Protein AF-A0A535TMD0-F1 (afdb_monomer)

pLDDT: mean 71.16, std 29.97, range [20.56, 98.75]

Nearest PDB structures (foldseek):
  7vma-assembly1_A  TM=8.145E-01  e=2.770E-28  Thermococcus gammatolerans EJ3
  5gw7-assembly1_A  TM=5.949E-01  e=2.523E-11  Escherichia coli K-12
  6xux-assembly1_A  TM=5.995E-01  e=8.536E-10  Escherichia coli K-12

Mean predicted aligned error: 16.48 Å

Sequence (637 aa):
MHHDSPDGHGVWMDDTRYLSDYKVLVNGVEPEATGLSADAGVLVFELTSGPLHIHLERYLTGGLHDRFTFTNPGTTSYGAFVDLMFAADFAAMLRVRGILPAAAPRPVAEVPGWQGMVLREAASDSHVTQVTVVPDGRHHRVELEPGQQFLLRVDVIPRGAAEVRDFDAGVQSVRESYATWSAECAHFETDNPQLNELIEQSRSDMRMLCDSYPTGVYPTGGLPWFAVPFGRDALFSSMFALPTNPDIARGALRFLAEHQGRKEDAGTEEQLGKILHEVRRGEVVESGVWPNILFGTVDATPLFLCGLAEMHDWTGDDALLVELRPAAQMALAWCFQYGDSDQDGWIDYMSARGWKDSDDSLTHTDGSKPLPPAALCEVQAYFYRGLTGMARVWPDLKSKADEIERKFNHDFWMGRSKFVAQALDGEGGACARFPTRPRTTTRAATTTAPYGRTTARSRPLVCAAPGAIAKRSCWREASWKRGWLSPTGARPSCGAATRGSRASSPTTIATAAARRTGPRRRRSRCCRPCSDSRQTRRTAGCASRRSGRSCSSACRSPACISKVSESISQWKAIASRKAASRAASKSRPSGGASTPSPPPARPQHRGRAQVSAHRARRPRAASRSAAPAGRNSGRQV

Radius of gyration: 33.84 Å; Cα contacts (8 Å, |Δi|>4): 925; chains: 1; bounding box: 114×83×81 Å

Solvent-accessible surface area (backbone atoms only — not comparable to full-atom values): 38795 Å² total; per-residue (Å²): 86,38,64,86,39,95,82,61,40,57,45,73,56,54,54,18,25,51,24,21,31,42,48,59,24,52,72,85,36,70,55,48,77,80,44,78,52,76,55,55,76,34,38,38,36,39,27,37,51,89,76,31,40,32,41,33,42,34,42,75,73,81,30,44,39,37,40,39,40,42,29,25,80,46,93,56,69,49,76,45,41,40,38,58,48,77,42,57,70,57,46,25,51,52,35,76,71,62,76,38,77,78,74,81,89,74,64,57,44,81,44,89,38,84,67,41,35,27,44,31,39,73,99,47,86,73,47,30,23,32,39,31,31,43,68,76,71,49,72,43,81,46,75,29,45,56,70,31,74,48,71,43,37,40,39,39,24,51,57,61,73,62,83,85,66,59,66,68,62,46,54,48,54,42,35,50,57,44,51,52,52,55,70,68,31,60,86,78,87,63,99,43,67,71,58,35,54,50,53,53,49,52,55,52,51,50,59,73,42,41,50,82,51,100,55,35,37,32,43,34,56,37,82,83,90,34,74,34,54,25,38,48,56,21,42,52,53,17,62,71,29,45,81,38,38,48,55,37,34,52,8,38,54,42,46,44,50,72,61,34,28,81,49,79,35,85,92,36,49,33,32,55,24,33,27,33,30,37,44,53,42,44,47,42,33,77,69,67,79,39,65,49,54,32,22,81,55,70,48,24,28,34,36,48,36,31,38,56,28,54,52,33,76,74,68,66,47,61,66,59,53,60,70,46,40,66,48,50,51,31,20,52,48,19,58,76,68,64,29,34,82,85,71,87,79,50,50,35,29,82,39,44,29,46,98,47,97,39,97,73,63,38,22,28,78,88,68,50,73,49,49,52,34,19,30,36,44,54,46,50,25,30,36,37,47,12,29,53,44,43,20,80,82,40,62,70,35,40,63,54,25,58,45,52,52,55,51,45,58,57,74,38,42,39,80,88,79,47,45,70,29,59,22,29,20,62,85,69,46,63,19,38,74,73,83,77,78,76,95,68,95,75,96,76,95,73,91,75,81,76,84,64,77,68,58,98,86,60,66,65,60,80,62,51,39,81,84,68,84,63,92,72,85,68,91,80,88,87,87,63,83,87,84,59,87,59,79,95,73,72,79,87,91,81,85,95,81,79,85,90,81,95,83,90,77,92,86,81,90,89,82,85,91,84,88,81,82,86,83,86,87,80,89,81,84,89,82,86,87,88,80,86,84,87,84,90,80,94,84,79,90,84,88,82,91,81,88,83,82,88,86,88,82,90,86,82,72,74,76,60,61,55,57,54,54,51,49,55,52,52,50,52,56,50,52,53,52,54,51,51,54,60,52,62,74,70,70,72,85,87,80,86,89,79,87,85,82,86,86,86,83,84,88,85,82,89,83,88,81,88,84,83,90,84,90,87,88,88,90,88,82,89,79,91,88,88,87,85,90,86,87,83,86,80,83,87,133

Secondary structure (DSSP, 8-state):
--TT-TT--SEEETTEEEESEEEEEETTBPPEEEEEEEETTEEEEEEEETTEEEEEEEEESSSEEEEEEEE--SSS-EEEEEEEEEE---EEHHHHTTSSPPPPPPPEEEEEETTEEEEEETT-SSSEEEEEEESSSSEEEEEE-TT-EEEEEEEEEETT-S----HHHHHHHHHHHHHHHHHHSPP---S-HHHHHHHHHHHHHHHHHEEEETTEEEEEEETTTEEEEBHHHHHHHHHHHTTT-THHHHHHHHHHHHT---S-BTTTTB-TTPPPSEE--THHHHTTSS-SEE---SSHHHHHHHHHHHHHHHH--HHHHHHTHHHHHHHHHHHHHTS-SSSSSS---SSTTTTSS-TTSS-BTTSPPPPSS-EEHHHHHHHHHHHHHHTTT-TTHHHHHHHHHHHHHHHSEETTTTEE-SEE-TT-PEE--PPPPP----------PPS----TTS-TGGGT------SS-------STTT---GGGPPP-----SS----------------------------------------------------------THHHHHHHHHHHHHHHHHHHHHHHHHHTT--------PPPPPPPP-----------------------------------

Foldseek 3Di:
DALPDLQRDAKDDQQWGLWRDKAKDKQNHGWAWPDWDDDLQKIWTWTDDDQWIWIWIWHDDLWIKIKIKTWRQDQFKDKIKIFIDTDGQRDGLCCSNVVDPHDDGFDWDWDDDDQAIKTAGPPDLQSIKDKHKVVGDGIDIDIAHNGGIDMMMITIHHSPPDDDDDPVVVVVVSNVLSVVLQVQWDQDDDPDVVVNVVVSVVSSVQSVQWDADPQFIEGFLDPDRGSFDAQVSQLVVLLVCLNTHNRSLRSSLSVQLVVAADPCDPLQNGDFLQTWGTAGGGPCCVVVVDPRTHRQAQQRLLSSLLSLLSSCVSPVPVVSCVVCVVSNVRSLCCQVPPLDDLPPNARWAQDLQHVDDDPQNWAAPVRHGFADTKRFLQSLLSNLSSLVSCCVVVVVSVVVSVVSLVVQLPLQQPPVVQAGFRIQGPVSGGIDDDPDDDPDDDDDDDDDDDPDHDDPVDRRSVLSHPSPPDPDDDDDDDDDDDPDDDPSPDDDDDDPDDDDDPDDDDDDDDDDDDDDDDDDDDDDDDDDDDDDDDDDDDDDDDDDDDDDDDDDDDDDDPVVVVVVVVVVVVVVVVVVVVVVVVVVVVPDDDDDDDDDDDDDDDDDDDDDDDDDDDDDDDDDDDDDDDDDDDDDDDDDD

Structure (mmCIF, N/CA/C/O backbone):
data_AF-A0A535TMD0-F1
#
_entry.id   AF-A0A535TMD0-F1
#
loop_
_atom_site.group_PDB
_atom_site.id
_atom_site.type_symbol
_atom_site.label_atom_id
_atom_site.label_alt_id
_atom_site.label_comp_id
_atom_site.label_asym_id
_atom_site.label_entity_id
_atom_site.label_seq_id
_atom_site.pdbx_PDB_ins_code
_atom_site.Cartn_x
_atom_site.Cartn_y
_atom_site.Cartn_z
_atom_site.occupancy
_atom_site.B_iso_or_equiv
_atom_site.auth_seq_id
_atom_site.auth_comp_id
_atom_site.auth_asym_id
_atom_site.auth_atom_id
_atom_site.pdbx_PDB_model_num
ATOM 1 N N . MET A 1 1 ? -10.636 -6.669 18.160 1.00 83.19 1 MET A N 1
ATOM 2 C CA . MET A 1 1 ? -9.267 -6.866 17.616 1.00 83.19 1 MET A CA 1
ATOM 3 C C . MET A 1 1 ? -8.480 -7.711 18.606 1.00 83.19 1 MET A C 1
ATOM 5 O O . MET A 1 1 ? -8.773 -7.614 19.794 1.00 83.19 1 MET A O 1
ATOM 9 N N . HIS A 1 2 ? -7.540 -8.536 18.132 1.00 74.31 2 HIS A N 1
ATOM 10 C CA . HIS A 1 2 ? -6.757 -9.449 18.976 1.00 74.31 2 HIS A CA 1
ATOM 11 C C . HIS A 1 2 ? -5.278 -9.440 18.576 1.00 74.31 2 HIS A C 1
ATOM 13 O O . HIS A 1 2 ? -4.984 -9.652 17.394 1.00 74.31 2 HIS A O 1
ATOM 19 N N . HIS A 1 3 ? -4.370 -9.285 19.541 1.00 71.12 3 HIS A N 1
ATOM 20 C CA . HIS A 1 3 ? -2.925 -9.272 19.290 1.00 71.12 3 HIS A CA 1
ATOM 21 C C . HIS A 1 3 ? -2.416 -10.589 18.680 1.00 71.12 3 HIS A C 1
ATOM 23 O O . HIS A 1 3 ? -1.597 -10.541 17.759 1.00 71.12 3 HIS A O 1
ATOM 29 N N . ASP A 1 4 ? -2.976 -11.716 19.138 1.00 72.50 4 ASP A N 1
ATOM 30 C CA . ASP A 1 4 ? -2.735 -13.100 18.691 1.00 72.50 4 ASP A CA 1
ATOM 31 C C . ASP A 1 4 ? -3.397 -13.458 17.345 1.00 72.50 4 ASP A C 1
ATOM 33 O O . ASP A 1 4 ? -3.323 -14.607 16.896 1.00 72.50 4 ASP A O 1
ATOM 37 N N . SER A 1 5 ? -4.082 -12.515 16.684 1.00 71.31 5 SER A N 1
ATOM 38 C CA . SER A 1 5 ? -4.713 -12.798 15.392 1.00 71.31 5 SER A CA 1
ATOM 39 C C . SER A 1 5 ? -3.656 -13.216 14.358 1.00 71.31 5 SER A C 1
ATOM 41 O O . SER A 1 5 ? -2.728 -12.441 14.109 1.00 71.31 5 SER A O 1
ATOM 43 N N . PRO A 1 6 ? -3.804 -14.374 13.679 1.00 65.56 6 PRO A N 1
ATOM 44 C CA . PRO A 1 6 ? -2.896 -14.768 12.599 1.00 65.56 6 PRO A CA 1
ATOM 45 C C . PRO A 1 6 ? -2.964 -13.807 11.402 1.00 65.56 6 PRO A C 1
ATOM 47 O O . PRO A 1 6 ? -2.060 -13.797 10.568 1.00 65.56 6 PRO A O 1
ATOM 50 N N . ASP A 1 7 ? -4.020 -12.993 11.344 1.00 72.69 7 ASP A N 1
ATOM 51 C CA . ASP A 1 7 ? -4.270 -11.972 10.331 1.00 72.69 7 ASP A CA 1
ATOM 52 C C . ASP A 1 7 ? -3.717 -10.585 10.736 1.00 72.69 7 ASP A C 1
ATOM 54 O O . ASP A 1 7 ? -3.951 -9.598 10.045 1.00 72.69 7 ASP A O 1
ATOM 58 N N . GLY A 1 8 ? -2.989 -10.484 11.861 1.00 79.94 8 GLY A N 1
ATOM 59 C CA . GLY A 1 8 ? -2.255 -9.271 12.255 1.00 79.94 8 GLY A CA 1
ATOM 60 C C . GLY A 1 8 ? -3.132 -8.059 12.562 1.00 79.94 8 GLY A C 1
ATOM 61 O O . GLY A 1 8 ? -2.721 -6.922 12.331 1.00 79.94 8 GLY A O 1
ATOM 62 N N . HIS A 1 9 ? -4.348 -8.288 13.061 1.00 87.50 9 HIS A N 1
ATOM 63 C CA . HIS A 1 9 ? -5.293 -7.221 13.389 1.00 87.50 9 HIS A CA 1
ATOM 64 C C . HIS A 1 9 ? -4.664 -6.158 14.305 1.00 87.50 9 HIS A C 1
ATOM 66 O O . HIS A 1 9 ? -3.923 -6.481 15.238 1.00 87.50 9 HIS A O 1
ATOM 72 N N . GLY A 1 10 ? -4.983 -4.893 14.033 1.00 90.56 10 GLY A N 1
ATOM 73 C CA . GLY A 1 10 ? -4.500 -3.746 14.792 1.00 90.56 10 GLY A CA 1
ATOM 74 C C . GLY A 1 10 ? -4.660 -2.426 14.041 1.00 90.56 10 GLY A C 1
ATOM 75 O O . GLY A 1 10 ? -5.100 -2.411 12.890 1.00 90.56 10 GLY A O 1
ATOM 76 N N . VAL A 1 11 ? -4.277 -1.327 14.691 1.00 92.19 11 VAL A N 1
ATOM 77 C CA . VAL A 1 11 ? -4.069 -0.024 14.036 1.00 92.19 11 VAL A CA 1
ATOM 78 C C . VAL A 1 11 ? -2.595 0.076 13.656 1.00 92.19 11 VAL A C 1
ATOM 80 O O . VAL A 1 11 ? -1.725 -0.099 14.509 1.00 92.19 11 VAL A O 1
ATOM 83 N N . TRP A 1 12 ? -2.322 0.342 12.381 1.00 90.56 12 TRP A N 1
ATOM 84 C CA . TRP A 1 12 ? -0.981 0.333 11.797 1.00 90.56 12 TRP A CA 1
ATOM 85 C C . TRP A 1 12 ? -0.607 1.716 11.254 1.00 90.56 12 TRP A C 1
ATOM 87 O O . TRP A 1 12 ? -1.453 2.412 10.698 1.00 90.56 12 TRP A O 1
ATOM 97 N N . MET A 1 13 ? 0.662 2.101 11.397 1.00 89.75 13 MET A N 1
ATOM 98 C CA . MET A 1 13 ? 1.252 3.296 10.782 1.00 89.75 13 MET A CA 1
ATOM 99 C C . MET A 1 13 ? 2.745 3.039 10.558 1.00 89.75 13 MET A C 1
ATOM 101 O O . MET A 1 13 ? 3.408 2.540 11.464 1.00 89.75 13 MET A O 1
ATOM 105 N N . ASP A 1 14 ? 3.271 3.377 9.374 1.00 88.06 14 ASP A N 1
ATOM 106 C CA . ASP A 1 14 ? 4.691 3.203 9.017 1.00 88.06 14 ASP A CA 1
ATOM 107 C C . ASP A 1 14 ? 5.249 1.801 9.371 1.00 88.06 14 ASP A C 1
ATOM 109 O O . ASP A 1 14 ? 6.276 1.692 10.030 1.00 88.06 14 ASP A O 1
ATOM 113 N N . ASP A 1 15 ? 4.569 0.716 8.974 1.00 89.69 15 ASP A N 1
ATOM 114 C CA . ASP A 1 15 ? 4.947 -0.683 9.287 1.00 89.69 15 ASP A CA 1
ATOM 115 C C . ASP A 1 15 ? 4.966 -1.076 10.796 1.00 89.69 15 ASP A C 1
ATOM 117 O O . ASP A 1 15 ? 5.329 -2.210 11.128 1.00 89.69 15 ASP A O 1
ATOM 121 N N . THR A 1 16 ? 4.513 -0.210 11.715 1.00 91.00 16 THR A N 1
ATOM 122 C CA . THR A 1 16 ? 4.411 -0.472 13.170 1.00 91.00 16 THR A CA 1
ATOM 123 C C . THR A 1 16 ? 2.950 -0.611 13.636 1.00 91.00 16 THR A C 1
ATOM 125 O O . THR A 1 16 ? 2.087 0.179 13.241 1.00 91.00 16 THR A O 1
ATOM 128 N N . ARG A 1 17 ? 2.655 -1.584 14.516 1.00 92.44 17 ARG A N 1
ATOM 129 C CA . ARG A 1 17 ? 1.336 -1.782 15.151 1.00 92.44 17 ARG A CA 1
ATOM 130 C C . ARG A 1 17 ? 1.167 -0.904 16.395 1.00 92.44 17 ARG A C 1
ATOM 132 O O . ARG A 1 17 ? 1.632 -1.238 17.478 1.00 92.44 17 ARG A O 1
ATOM 139 N N . TYR A 1 18 ? 0.453 0.206 16.251 1.00 93.25 18 TYR A N 1
ATOM 140 C CA . TYR A 1 18 ? 0.178 1.169 17.326 1.00 93.25 18 TYR A CA 1
ATOM 141 C C . TYR A 1 18 ? -0.970 0.751 18.264 1.00 93.25 18 TYR A C 1
ATOM 143 O O . TYR A 1 18 ? -1.072 1.265 19.376 1.00 93.25 18 TYR A O 1
ATOM 151 N N . LEU A 1 19 ? -1.820 -0.192 17.849 1.00 93.81 19 LEU A N 1
ATOM 152 C CA . LEU A 1 19 ? -2.852 -0.803 18.695 1.00 93.81 19 LEU A CA 1
ATOM 153 C C . LEU A 1 19 ? -2.954 -2.292 18.351 1.00 93.81 19 LEU A C 1
ATOM 155 O O . LEU A 1 19 ? -3.189 -2.626 17.190 1.00 93.81 19 LEU A O 1
ATOM 159 N N . SER A 1 20 ? -2.763 -3.173 19.330 1.00 92.62 20 SER A N 1
ATOM 160 C CA . SER A 1 20 ? -2.731 -4.632 19.163 1.00 92.62 20 SER A CA 1
ATOM 161 C C . SER A 1 20 ? -4.019 -5.311 19.637 1.00 92.62 20 SER A C 1
ATOM 163 O O . SER A 1 20 ? -4.535 -6.189 18.944 1.00 92.62 20 SER A O 1
ATOM 165 N N . ASP A 1 21 ? -4.597 -4.846 20.748 1.00 93.00 21 ASP A N 1
ATOM 166 C CA . ASP A 1 21 ? -5.941 -5.220 21.192 1.00 93.00 21 ASP A CA 1
ATOM 167 C C . ASP A 1 21 ? -6.860 -4.007 21.249 1.00 93.00 21 ASP A C 1
ATOM 169 O O . ASP A 1 21 ? -6.479 -2.919 21.679 1.00 93.00 21 ASP A O 1
ATOM 173 N N . TYR A 1 22 ? -8.109 -4.243 20.863 1.00 94.88 22 TYR A N 1
ATOM 174 C CA . TYR A 1 22 ? -9.209 -3.313 21.054 1.00 94.88 22 TYR A CA 1
ATOM 175 C C . TYR A 1 22 ? -10.517 -4.092 21.084 1.00 94.88 22 TYR A C 1
ATOM 177 O O . TYR A 1 22 ? -10.842 -4.791 20.115 1.00 94.88 22 TYR A O 1
ATOM 185 N N . LYS A 1 23 ? -11.235 -4.016 22.204 1.00 94.56 23 LYS A N 1
ATOM 186 C CA . LYS A 1 23 ? -12.494 -4.727 22.436 1.00 94.56 23 LYS A CA 1
ATOM 187 C C . LYS A 1 23 ? -13.517 -3.813 23.094 1.00 94.56 23 LYS A C 1
ATOM 189 O O . LYS A 1 23 ? -13.156 -2.968 23.910 1.00 94.56 23 LYS A O 1
ATOM 194 N N . VAL A 1 24 ? -14.781 -4.087 22.795 1.00 96.62 24 VAL A N 1
ATOM 195 C CA . VAL A 1 24 ? -15.932 -3.636 23.576 1.00 96.62 24 VAL A CA 1
ATOM 196 C C . VAL A 1 24 ? -16.603 -4.887 24.121 1.00 96.62 24 VAL A C 1
ATOM 198 O O . VAL A 1 24 ? -16.911 -5.799 23.353 1.00 96.62 24 VAL A O 1
ATOM 201 N N . LEU A 1 25 ? -16.802 -4.943 25.431 1.00 97.75 25 LEU A N 1
ATOM 202 C CA . LEU A 1 25 ? -17.564 -5.988 26.102 1.00 97.75 25 LEU A CA 1
ATOM 203 C C . LEU A 1 25 ? -18.881 -5.397 26.591 1.00 97.75 25 LEU A C 1
ATOM 205 O O . LEU A 1 25 ? -18.915 -4.270 27.079 1.00 97.75 25 LEU A O 1
ATOM 209 N N . VAL A 1 26 ? -19.953 -6.175 26.505 1.00 97.88 26 VAL A N 1
ATOM 210 C CA . VAL A 1 26 ? -21.229 -5.882 27.156 1.00 97.88 26 VAL A CA 1
ATOM 211 C C . VAL A 1 26 ? -21.510 -7.016 28.131 1.00 97.88 26 VAL A C 1
ATOM 213 O O . VAL A 1 26 ? -21.588 -8.176 27.728 1.00 97.88 26 VAL A O 1
ATOM 216 N N . ASN A 1 27 ? -21.608 -6.692 29.420 1.00 97.00 27 ASN A N 1
ATOM 217 C CA . ASN A 1 27 ? -21.697 -7.654 30.523 1.00 97.00 27 ASN A CA 1
ATOM 218 C C . ASN A 1 27 ? -20.575 -8.718 30.477 1.00 97.00 27 ASN A C 1
ATOM 220 O O . ASN A 1 27 ? -20.811 -9.901 30.720 1.00 97.00 27 ASN A O 1
ATOM 224 N N . GLY A 1 28 ? -19.352 -8.295 30.130 1.00 96.31 28 GLY A N 1
ATOM 225 C CA . GLY A 1 28 ? -18.171 -9.161 30.021 1.00 96.31 28 GLY A CA 1
ATOM 226 C C . GLY A 1 28 ? -18.060 -9.995 28.734 1.00 96.31 28 GLY A C 1
ATOM 227 O O . GLY A 1 28 ? -17.121 -10.781 28.618 1.00 96.31 28 GLY A O 1
ATOM 228 N N . VAL A 1 29 ? -18.969 -9.837 27.764 1.00 96.00 29 VAL A N 1
ATOM 229 C CA . VAL A 1 29 ? -18.997 -10.617 26.510 1.00 96.00 29 VAL A CA 1
ATOM 230 C C . VAL A 1 29 ? -18.861 -9.699 25.288 1.00 96.00 29 VAL A C 1
ATOM 232 O O . VAL A 1 29 ? -19.506 -8.654 25.226 1.00 96.00 29 VAL A O 1
ATOM 235 N N . GLU A 1 30 ? -18.034 -10.073 24.305 1.00 95.81 30 GLU A N 1
ATOM 236 C CA . GLU A 1 30 ? -17.933 -9.349 23.024 1.00 95.81 30 GLU A CA 1
ATOM 237 C C . GLU A 1 30 ? -19.261 -9.470 22.237 1.00 95.81 30 GLU A C 1
ATOM 239 O O . GLU A 1 30 ? -19.742 -10.593 22.061 1.00 95.81 30 GLU A O 1
ATOM 244 N N . PRO A 1 31 ? -19.873 -8.362 21.765 1.00 96.81 31 PRO A N 1
ATOM 245 C CA . PRO A 1 31 ? -21.101 -8.404 20.968 1.00 96.81 31 PRO A CA 1
ATOM 246 C C . PRO A 1 31 ? -20.987 -9.242 19.686 1.00 96.81 31 PRO A C 1
ATOM 248 O O . PRO A 1 31 ? -19.969 -9.212 18.993 1.00 96.81 31 PRO A O 1
ATOM 251 N N . GLU A 1 32 ? -22.062 -9.943 19.325 1.00 96.69 32 GLU A N 1
ATOM 252 C CA . GLU A 1 32 ? -22.129 -10.731 18.091 1.00 96.69 32 GLU A CA 1
ATOM 253 C C . GLU A 1 32 ? -22.376 -9.821 16.883 1.00 96.69 32 GLU A C 1
ATOM 255 O O . GLU A 1 32 ? -23.318 -9.030 16.879 1.00 96.69 32 GLU A O 1
ATOM 260 N N . ALA A 1 33 ? -21.549 -9.941 15.841 1.00 95.50 33 ALA A N 1
ATOM 261 C CA . ALA A 1 33 ? -21.723 -9.196 14.598 1.00 95.50 33 ALA A CA 1
ATOM 262 C C . ALA A 1 33 ? -22.799 -9.836 13.708 1.00 95.50 33 ALA A C 1
ATOM 264 O O . ALA A 1 33 ? -22.635 -10.952 13.215 1.00 95.50 33 ALA A O 1
ATOM 265 N N . THR A 1 34 ? -23.877 -9.093 13.461 1.00 96.81 34 THR A N 1
ATOM 266 C CA . THR A 1 34 ? -25.029 -9.510 12.643 1.00 96.81 34 THR A CA 1
ATOM 267 C C . THR A 1 34 ? -25.011 -8.911 11.234 1.00 96.81 34 THR A C 1
ATOM 269 O O . THR A 1 34 ? -25.592 -9.484 10.310 1.00 96.81 34 THR A O 1
ATOM 272 N N . GLY A 1 35 ? -24.305 -7.792 11.041 1.00 96.25 35 GLY A N 1
ATOM 273 C CA . GLY A 1 35 ? -24.156 -7.120 9.754 1.00 96.25 35 GLY A CA 1
ATOM 274 C C . GLY A 1 35 ? -22.855 -6.325 9.640 1.00 96.25 35 GLY A C 1
ATOM 275 O O . GLY A 1 35 ? -22.297 -5.870 10.637 1.00 96.25 35 GLY A O 1
ATOM 276 N N . LEU A 1 36 ? -22.389 -6.161 8.401 1.00 95.31 36 LEU A N 1
ATOM 277 C CA . LEU A 1 36 ? -21.289 -5.279 8.014 1.00 95.31 36 LEU A CA 1
ATOM 278 C C . LEU A 1 36 ? -21.617 -4.664 6.649 1.00 95.31 36 LEU A C 1
ATOM 280 O O . LEU A 1 36 ? -21.965 -5.385 5.711 1.00 95.31 36 LEU A O 1
ATOM 284 N N . SER A 1 37 ? -21.464 -3.352 6.533 1.00 92.75 37 SER A N 1
ATOM 285 C CA . SER A 1 37 ? -21.467 -2.611 5.273 1.00 92.75 37 SER A CA 1
ATOM 286 C C . SER A 1 37 ? -20.318 -1.603 5.236 1.00 92.75 37 SER A C 1
ATOM 288 O O . SER A 1 37 ? -19.764 -1.217 6.265 1.00 92.75 37 SER A O 1
ATOM 290 N N . ALA A 1 38 ? -19.944 -1.191 4.027 1.00 88.62 38 ALA A N 1
ATOM 291 C CA . ALA A 1 38 ? -19.002 -0.109 3.790 1.00 88.62 38 ALA A CA 1
ATOM 292 C C . ALA A 1 38 ? -19.680 0.953 2.917 1.00 88.62 38 ALA A C 1
ATOM 294 O O . ALA A 1 38 ? -20.374 0.611 1.959 1.00 88.62 38 ALA A O 1
ATOM 295 N N . ASP A 1 39 ? -19.473 2.222 3.249 1.00 84.94 39 ASP A N 1
ATOM 296 C CA . ASP A 1 39 ? -19.970 3.385 2.518 1.00 84.94 39 ASP A CA 1
ATOM 297 C C . ASP A 1 39 ? -18.839 4.411 2.392 1.00 84.94 39 ASP A C 1
ATOM 299 O O . ASP A 1 39 ? -18.448 5.033 3.377 1.00 84.94 39 ASP A O 1
ATOM 303 N N . ALA A 1 40 ? -18.280 4.548 1.185 1.00 84.94 40 ALA A N 1
ATOM 304 C CA . ALA A 1 40 ? -17.292 5.575 0.835 1.00 84.94 40 ALA A CA 1
ATOM 305 C C . ALA A 1 40 ? -16.144 5.751 1.863 1.00 84.94 40 ALA A C 1
ATOM 307 O O . ALA A 1 40 ? -15.791 6.870 2.229 1.00 84.94 40 ALA A O 1
ATOM 308 N N . GLY A 1 41 ? -15.573 4.637 2.341 1.00 87.00 41 GLY A N 1
ATOM 309 C CA . GLY A 1 41 ? -14.472 4.607 3.318 1.00 87.00 41 GLY A CA 1
ATOM 310 C C . GLY A 1 41 ? -14.890 4.535 4.793 1.00 87.00 41 GLY A C 1
ATOM 311 O O . GLY A 1 41 ? -14.032 4.338 5.652 1.00 87.00 41 GLY A O 1
ATOM 312 N N . VAL A 1 42 ? -16.186 4.646 5.092 1.00 93.81 42 VAL A N 1
ATOM 313 C CA . VAL A 1 42 ? -16.763 4.428 6.426 1.00 93.81 42 VAL A CA 1
ATOM 314 C C . VAL A 1 42 ? -17.258 2.986 6.524 1.00 93.81 42 VAL A C 1
ATOM 316 O O . VAL A 1 42 ? -17.939 2.491 5.626 1.00 93.81 42 VAL A O 1
ATOM 319 N N . LEU A 1 43 ? -16.915 2.295 7.607 1.00 94.94 43 LEU A N 1
ATOM 320 C CA . LEU A 1 43 ? -17.395 0.951 7.920 1.00 94.94 43 LEU A CA 1
ATOM 321 C C . LEU A 1 43 ? -18.532 1.037 8.934 1.00 94.94 43 LEU A C 1
ATOM 323 O O . LEU A 1 43 ? -18.423 1.755 9.925 1.00 94.94 43 LEU A O 1
ATOM 327 N N . VAL A 1 44 ? -19.596 0.275 8.709 1.00 96.69 44 VAL A N 1
ATOM 328 C CA . VAL A 1 44 ? -20.756 0.202 9.599 1.00 96.69 44 VAL A CA 1
ATOM 329 C C . VAL A 1 44 ? -20.979 -1.250 9.996 1.00 96.69 44 VAL A C 1
ATOM 331 O O . VAL A 1 44 ? -21.143 -2.118 9.138 1.00 96.69 44 VAL A O 1
ATOM 334 N N . PHE A 1 45 ? -20.976 -1.520 11.298 1.00 97.00 45 PHE A N 1
ATOM 335 C CA . PHE A 1 45 ? -21.208 -2.840 11.874 1.00 97.00 45 PHE A CA 1
ATOM 336 C C . PHE A 1 45 ? -22.502 -2.817 12.684 1.00 97.00 45 PHE A C 1
ATOM 338 O O . PHE A 1 45 ? -22.673 -1.962 13.552 1.00 97.00 45 PHE A O 1
ATOM 345 N N . GLU A 1 46 ? -23.372 -3.797 12.451 1.00 97.88 46 GLU A N 1
ATOM 346 C CA . GLU A 1 46 ? -24.561 -4.022 13.274 1.00 97.88 46 GLU A CA 1
ATOM 347 C C . GLU A 1 46 ? -24.283 -5.191 14.215 1.00 97.88 46 GLU A C 1
ATOM 349 O O . GLU A 1 46 ? -24.105 -6.333 13.771 1.00 97.88 46 GLU A O 1
ATOM 354 N N . LEU A 1 47 ? -24.210 -4.914 15.514 1.00 97.94 47 LEU A N 1
ATOM 355 C CA . LEU A 1 47 ? -23.868 -5.886 16.548 1.00 97.94 47 LEU A CA 1
ATOM 356 C C . LEU A 1 47 ? -25.033 -6.071 17.532 1.00 97.94 47 LEU A C 1
ATOM 358 O O . LEU A 1 47 ? -25.860 -5.178 17.721 1.00 97.94 47 LEU A O 1
ATOM 362 N N . THR A 1 48 ? -25.072 -7.209 18.217 1.00 97.50 48 THR A N 1
ATOM 363 C CA . THR A 1 48 ? -26.072 -7.498 19.257 1.00 97.50 48 THR A CA 1
ATOM 364 C C . THR A 1 48 ? -25.430 -8.037 20.527 1.00 97.50 48 THR A C 1
ATOM 366 O O . THR A 1 48 ? -24.492 -8.833 20.464 1.00 97.50 48 THR A O 1
ATOM 369 N N . SER A 1 49 ? -25.956 -7.652 21.692 1.00 96.44 49 SER A N 1
ATOM 370 C CA . SER A 1 49 ? -25.619 -8.294 22.968 1.00 96.44 49 SER A CA 1
ATOM 371 C C . SER A 1 49 ? -26.828 -8.315 23.901 1.00 96.44 49 SER A C 1
ATOM 373 O O . SER A 1 49 ? -27.344 -7.272 24.307 1.00 96.44 49 SER A O 1
ATOM 375 N N . GLY A 1 50 ? -27.318 -9.519 24.210 1.00 92.81 50 GLY A N 1
ATOM 376 C CA . GLY A 1 50 ? -28.595 -9.693 24.901 1.00 92.81 50 GLY A CA 1
ATOM 377 C C . GLY A 1 50 ? -29.734 -9.009 24.124 1.00 92.81 50 GLY A C 1
ATOM 378 O O . GLY A 1 50 ? -29.871 -9.256 22.927 1.00 92.81 50 GLY A O 1
ATOM 379 N N . PRO A 1 51 ? -30.548 -8.147 24.762 1.00 93.88 51 PRO A N 1
ATOM 380 C CA . PRO A 1 51 ? -31.583 -7.375 24.082 1.00 93.88 51 PRO A CA 1
ATOM 381 C C . PRO A 1 51 ? -31.061 -6.095 23.404 1.00 93.88 51 PRO A C 1
ATOM 383 O O . PRO A 1 51 ? -31.847 -5.426 22.739 1.00 93.88 51 PRO A O 1
ATOM 386 N N . LEU A 1 52 ? -29.786 -5.715 23.576 1.00 97.06 52 LEU A N 1
ATOM 387 C CA . LEU A 1 52 ? -29.244 -4.487 22.992 1.00 97.06 52 LEU A CA 1
ATOM 388 C C . LEU A 1 52 ? -28.852 -4.679 21.527 1.00 97.06 52 LEU A C 1
ATOM 390 O O . LEU A 1 52 ? -28.145 -5.625 21.172 1.00 97.06 52 LEU A O 1
ATOM 394 N N . HIS A 1 53 ? -29.245 -3.704 20.711 1.00 98.12 53 HIS A N 1
ATOM 395 C CA . HIS A 1 53 ? -28.740 -3.495 19.359 1.00 98.12 53 HIS A CA 1
ATOM 396 C C . HIS A 1 53 ? -27.655 -2.416 19.398 1.00 98.12 53 HIS A C 1
ATOM 398 O O . HIS A 1 53 ? -27.849 -1.373 20.023 1.00 98.12 53 HIS A O 1
ATOM 404 N N . ILE A 1 54 ? -26.518 -2.649 18.751 1.00 98.31 54 ILE A N 1
ATOM 405 C CA . ILE A 1 54 ? -25.340 -1.784 18.830 1.00 98.31 54 ILE A CA 1
ATOM 406 C C . ILE A 1 54 ? -24.894 -1.457 17.410 1.00 98.31 54 ILE A C 1
ATOM 408 O O . ILE A 1 54 ? -24.367 -2.313 16.704 1.00 98.31 54 ILE A O 1
ATOM 412 N N . HIS A 1 55 ? -25.093 -0.204 17.020 1.00 97.94 55 HIS A N 1
ATOM 413 C CA . HIS A 1 55 ? -24.635 0.323 15.740 1.00 97.94 55 HIS A CA 1
ATOM 414 C C . HIS A 1 55 ? -23.229 0.901 15.918 1.00 97.94 55 HIS A C 1
ATOM 416 O O . HIS A 1 55 ? -23.059 1.812 16.730 1.00 97.94 55 HIS A O 1
ATOM 422 N N . LEU A 1 56 ? -22.229 0.373 15.211 1.00 97.69 56 LEU A N 1
ATOM 423 C CA . LEU A 1 56 ? -20.857 0.889 15.213 1.00 97.69 56 LEU A CA 1
ATOM 424 C C . LEU A 1 56 ? -20.527 1.498 13.848 1.00 97.69 56 LEU A C 1
ATOM 426 O O . LEU A 1 56 ? -20.411 0.774 12.862 1.00 97.69 56 LEU A O 1
ATOM 430 N N . GLU A 1 57 ? -20.286 2.804 13.815 1.00 97.31 57 GLU A N 1
ATOM 431 C CA . GLU A 1 57 ? -19.666 3.497 12.683 1.00 97.31 57 GLU A CA 1
ATOM 432 C C . GLU A 1 57 ? -18.160 3.648 12.931 1.00 97.31 57 GLU A C 1
ATOM 434 O O . GLU A 1 57 ? -17.750 4.047 14.022 1.00 97.31 57 GLU A O 1
ATOM 439 N N . ARG A 1 58 ? -17.331 3.369 11.922 1.00 96.38 58 ARG A N 1
ATOM 440 C CA . ARG A 1 58 ? -15.868 3.483 11.977 1.00 96.38 58 ARG A CA 1
ATOM 441 C C . ARG A 1 58 ? -15.311 4.175 10.740 1.00 96.38 58 ARG A C 1
ATOM 443 O O . ARG A 1 58 ? -15.654 3.795 9.623 1.00 96.38 58 ARG A O 1
ATOM 450 N N . TYR A 1 59 ? -14.349 5.076 10.916 1.00 94.44 59 TYR A N 1
ATOM 451 C CA . TYR A 1 59 ? -13.495 5.553 9.822 1.00 94.44 59 TYR A CA 1
ATOM 452 C C . TYR A 1 59 ? -12.014 5.611 10.228 1.00 94.44 59 TYR A C 1
ATOM 454 O O . TYR A 1 59 ? -11.671 5.588 11.411 1.00 94.44 59 TYR A O 1
ATOM 462 N N . LEU A 1 60 ? -11.128 5.655 9.227 1.00 90.38 60 LEU A N 1
ATOM 463 C CA . LEU A 1 60 ? -9.675 5.732 9.403 1.00 90.38 60 LEU A CA 1
ATOM 464 C C . LEU A 1 60 ? -9.138 7.000 8.724 1.00 90.38 60 LEU A C 1
ATOM 466 O O . LEU A 1 60 ? -9.241 7.137 7.506 1.00 90.38 60 LEU A O 1
ATOM 470 N N . THR A 1 61 ? -8.586 7.947 9.485 1.00 88.06 61 THR A N 1
ATOM 471 C CA . THR A 1 61 ? -7.946 9.175 8.961 1.00 88.06 61 THR A CA 1
ATOM 472 C C . THR A 1 61 ? -7.027 9.764 10.029 1.00 88.06 61 THR A C 1
ATOM 474 O O . THR A 1 61 ? -7.502 10.356 10.988 1.00 88.06 61 THR A O 1
ATOM 477 N N . GLY A 1 62 ? -5.710 9.565 9.916 1.00 86.94 62 GLY A N 1
ATOM 478 C CA . GLY A 1 62 ? -4.736 9.957 10.956 1.00 86.94 62 GLY A CA 1
ATOM 479 C C . GLY A 1 62 ? -4.783 9.107 12.240 1.00 86.94 62 GLY A C 1
ATOM 480 O O . GLY A 1 62 ? -3.797 9.036 12.967 1.00 86.94 62 GLY A O 1
ATOM 481 N N . GLY A 1 63 ? -5.890 8.404 12.468 1.00 91.88 63 GLY A N 1
ATOM 482 C CA . GLY A 1 63 ? -6.108 7.407 13.505 1.00 91.88 63 GLY A CA 1
ATOM 483 C C . GLY A 1 63 ? -7.346 6.563 13.194 1.00 91.88 63 GLY A C 1
ATOM 484 O O . GLY A 1 63 ? -7.890 6.631 12.087 1.00 91.88 63 GLY A O 1
ATOM 485 N N . LEU A 1 64 ? -7.779 5.762 14.165 1.00 94.56 64 LEU A N 1
ATOM 486 C CA . LEU A 1 64 ? -9.050 5.039 14.135 1.00 94.56 64 LEU A CA 1
ATOM 487 C C . LEU A 1 64 ? -10.088 5.812 14.945 1.00 94.56 64 LEU A C 1
ATOM 489 O O . LEU A 1 64 ? -9.808 6.216 16.069 1.00 94.56 64 LEU A O 1
ATOM 493 N N . HIS A 1 65 ? -11.284 5.968 14.387 1.00 95.88 65 HIS A N 1
ATOM 494 C CA . HIS A 1 65 ? -12.391 6.671 15.025 1.00 95.88 65 HIS A CA 1
ATOM 495 C C . HIS A 1 65 ? -13.638 5.797 14.983 1.00 95.88 65 HIS A C 1
ATOM 497 O O . HIS A 1 65 ? -14.076 5.418 13.897 1.00 95.88 65 HIS A O 1
ATOM 503 N N . ASP A 1 66 ? -14.209 5.517 16.152 1.00 97.19 66 ASP A N 1
ATOM 504 C CA . ASP A 1 66 ? -15.418 4.717 16.334 1.00 97.19 66 ASP A CA 1
ATOM 505 C C . ASP A 1 66 ? -16.525 5.524 17.014 1.00 97.19 66 ASP A C 1
ATOM 507 O O . ASP A 1 66 ? -16.272 6.250 17.978 1.00 97.19 66 ASP A O 1
ATOM 511 N N . ARG A 1 67 ? -17.770 5.302 16.587 1.00 97.75 67 ARG A N 1
ATOM 512 C CA . ARG A 1 67 ? -18.987 5.728 17.283 1.00 97.75 67 ARG A CA 1
ATOM 513 C C . ARG A 1 67 ? -19.915 4.534 17.465 1.00 97.75 67 ARG A C 1
ATOM 515 O O . ARG A 1 67 ? -20.438 4.001 16.491 1.00 97.75 67 ARG A O 1
ATOM 522 N N . PHE A 1 68 ? -20.142 4.142 18.714 1.00 98.25 68 PHE A N 1
ATOM 523 C CA . PHE A 1 68 ? -21.123 3.132 19.100 1.00 98.25 68 PHE A CA 1
ATOM 524 C C . PHE A 1 68 ? -22.422 3.805 19.539 1.00 98.25 68 PHE A C 1
ATOM 526 O O . PHE A 1 68 ? -22.407 4.717 20.367 1.00 98.25 68 PHE A O 1
ATOM 533 N N . THR A 1 69 ? -23.549 3.297 19.048 1.00 98.31 69 THR A N 1
ATOM 534 C CA . THR A 1 69 ? -24.894 3.644 19.518 1.00 98.31 69 THR A CA 1
ATOM 535 C C . THR A 1 69 ? -25.569 2.389 20.059 1.00 98.31 69 THR A C 1
ATOM 537 O O . THR A 1 69 ? -26.084 1.564 19.301 1.00 98.31 69 THR A O 1
ATOM 540 N N . PHE A 1 70 ? -25.565 2.236 21.382 1.00 98.38 70 PHE A N 1
ATOM 541 C CA . PHE A 1 70 ? -26.250 1.156 22.089 1.00 98.38 70 PHE A CA 1
ATOM 542 C C . PHE A 1 70 ? -27.724 1.534 22.230 1.00 98.38 70 PHE A C 1
ATOM 544 O O . PHE A 1 70 ? -28.038 2.540 22.858 1.00 98.38 70 PHE A O 1
ATOM 551 N N . THR A 1 71 ? -28.628 0.749 21.654 1.00 98.31 71 THR A N 1
ATOM 552 C CA . THR A 1 71 ? -30.080 0.979 21.669 1.00 98.31 71 THR A CA 1
ATOM 553 C C . THR A 1 71 ? -30.781 -0.184 22.362 1.00 98.31 71 THR A C 1
ATOM 555 O O . THR A 1 71 ? -30.449 -1.342 22.101 1.00 98.31 71 THR A O 1
ATOM 558 N N . ASN A 1 72 ? -31.790 0.106 23.187 1.00 97.81 72 ASN A N 1
ATOM 559 C CA . ASN A 1 72 ? -32.730 -0.900 23.685 1.00 97.81 72 ASN A CA 1
ATOM 560 C C . ASN A 1 72 ? -34.006 -0.926 22.810 1.00 97.81 72 ASN A C 1
ATOM 562 O O . ASN A 1 72 ? -34.912 -0.129 23.047 1.00 97.81 72 ASN A O 1
ATOM 566 N N . PRO A 1 73 ? -34.120 -1.809 21.799 1.00 96.50 73 PRO A N 1
ATOM 567 C CA . PRO A 1 73 ? -35.341 -1.972 21.001 1.00 96.50 73 PRO A CA 1
ATOM 568 C C . PRO A 1 73 ? -36.466 -2.739 21.724 1.00 96.50 73 PRO A C 1
ATOM 570 O O . PRO A 1 73 ? -37.530 -2.945 21.140 1.00 96.50 73 PRO A O 1
ATOM 573 N N . GLY A 1 74 ? -36.234 -3.222 22.950 1.00 94.25 74 GLY A N 1
ATOM 574 C CA . GLY A 1 74 ? -37.196 -4.001 23.726 1.00 94.25 74 GLY A CA 1
ATOM 575 C C . GLY A 1 74 ? -38.315 -3.164 24.353 1.00 94.25 74 GLY A C 1
ATOM 576 O O . GLY A 1 74 ? -38.349 -1.941 24.257 1.00 94.25 74 GLY A O 1
ATOM 577 N N . THR A 1 75 ? -39.243 -3.841 25.034 1.00 96.06 75 THR A N 1
ATOM 578 C CA . THR A 1 75 ? -40.402 -3.225 25.713 1.00 96.06 75 THR A CA 1
ATOM 579 C C . THR A 1 75 ? -40.208 -3.031 27.220 1.00 96.06 75 THR A C 1
ATOM 581 O O . THR A 1 75 ? -41.142 -2.635 27.910 1.00 96.06 75 THR A O 1
ATOM 584 N N . THR A 1 76 ? -39.022 -3.337 27.746 1.00 96.19 76 THR A N 1
ATOM 585 C CA . THR A 1 76 ? -38.655 -3.212 29.164 1.00 96.19 76 THR A CA 1
ATOM 586 C C . THR A 1 76 ? -37.284 -2.566 29.294 1.00 96.19 76 THR A C 1
ATOM 588 O O . THR A 1 76 ? -36.421 -2.808 28.448 1.00 96.19 76 THR A O 1
ATOM 591 N N . SER A 1 77 ? -37.058 -1.810 30.366 1.00 96.50 77 SER A N 1
ATOM 592 C CA . SER A 1 77 ? -35.750 -1.249 30.713 1.00 96.50 77 SER A CA 1
ATOM 593 C C . SER A 1 77 ? -34.674 -2.339 30.790 1.00 96.50 77 SER A C 1
ATOM 595 O O . SER A 1 77 ? -34.940 -3.448 31.263 1.00 96.50 77 SER A O 1
ATOM 597 N N . TYR A 1 78 ? -33.456 -2.035 30.342 1.00 97.19 78 TYR A N 1
ATOM 598 C CA . TYR A 1 78 ? -32.327 -2.964 30.395 1.00 97.19 78 TYR A CA 1
ATOM 599 C C . TYR A 1 78 ? -31.067 -2.288 30.937 1.00 97.19 78 TYR A C 1
ATOM 601 O O . TYR A 1 78 ? -30.652 -1.240 30.444 1.00 97.19 78 TYR A O 1
ATOM 609 N N . GLY A 1 79 ? -30.462 -2.910 31.950 1.00 96.69 79 GLY A N 1
ATOM 610 C CA . GLY A 1 79 ? -29.183 -2.502 32.522 1.00 96.69 79 GLY A CA 1
ATOM 611 C C . GLY A 1 79 ? -28.026 -3.318 31.949 1.00 96.69 79 GLY A C 1
ATOM 612 O O . GLY A 1 79 ? -28.133 -4.540 31.825 1.00 96.69 79 GLY A O 1
ATOM 613 N N . ALA A 1 80 ? -26.914 -2.659 31.630 1.00 96.75 80 ALA A N 1
ATOM 614 C CA . ALA A 1 80 ? -25.698 -3.306 31.151 1.00 96.75 80 ALA A CA 1
ATOM 615 C C . ALA A 1 80 ? -24.427 -2.608 31.650 1.00 96.75 80 ALA A C 1
ATOM 617 O O . ALA A 1 80 ? -24.411 -1.403 31.904 1.00 96.75 80 ALA A O 1
ATOM 618 N N . PHE A 1 81 ? -23.343 -3.373 31.733 1.00 98.06 81 PHE A N 1
ATOM 619 C CA . PHE A 1 81 ? -21.982 -2.859 31.854 1.00 98.06 81 PHE A CA 1
ATOM 620 C C . PHE A 1 81 ? -21.321 -2.884 30.477 1.00 98.06 81 PHE A C 1
ATOM 622 O O . PHE A 1 81 ? -21.355 -3.914 29.807 1.00 98.06 81 PHE A O 1
ATOM 629 N N . VAL A 1 82 ? -20.759 -1.756 30.050 1.00 98.00 82 VAL A N 1
ATOM 630 C CA . VAL A 1 82 ? -19.988 -1.613 28.811 1.00 98.00 82 VAL A CA 1
ATOM 631 C C . VAL A 1 82 ? -18.533 -1.369 29.190 1.00 98.00 82 VAL A C 1
ATOM 633 O O . VAL A 1 82 ? -18.224 -0.345 29.802 1.00 98.00 82 VAL A O 1
ATOM 636 N N . ASP A 1 83 ? -17.655 -2.300 28.819 1.00 97.81 83 ASP A N 1
ATOM 637 C CA . ASP A 1 83 ? -16.227 -2.252 29.133 1.00 97.81 83 ASP A CA 1
ATOM 638 C C . ASP A 1 83 ? -15.382 -2.121 27.860 1.00 97.81 83 ASP A C 1
ATOM 640 O O . ASP A 1 83 ? -15.537 -2.892 26.910 1.00 97.81 83 ASP A O 1
ATOM 644 N N . LEU A 1 84 ? -14.451 -1.169 27.853 1.00 96.31 84 LEU A N 1
ATOM 645 C CA . LEU A 1 84 ? -13.469 -0.974 26.788 1.00 96.31 84 LEU A CA 1
ATOM 646 C C . LEU A 1 84 ? -12.114 -1.559 27.188 1.00 96.31 84 LEU A C 1
ATOM 648 O O . LEU A 1 84 ? -11.592 -1.265 28.263 1.00 96.31 84 LEU A O 1
ATOM 652 N N . MET A 1 85 ? -11.501 -2.339 26.297 1.00 94.50 85 MET A N 1
ATOM 653 C CA . MET A 1 85 ? -10.142 -2.859 26.478 1.00 94.50 85 MET A CA 1
ATOM 654 C C . MET A 1 85 ? -9.240 -2.390 25.343 1.00 94.50 85 MET A C 1
ATOM 656 O O . MET A 1 85 ? -9.629 -2.494 24.180 1.00 94.50 85 MET A O 1
ATOM 660 N N . PHE A 1 86 ? -8.024 -1.960 25.678 1.00 94.00 86 PHE A N 1
ATOM 661 C CA . PHE A 1 86 ? -6.997 -1.521 24.734 1.00 94.00 86 PHE A CA 1
ATOM 662 C C . PHE A 1 86 ? -5.647 -2.142 25.102 1.00 94.00 86 PHE A C 1
ATOM 664 O O . PHE A 1 86 ? -5.330 -2.258 26.284 1.00 94.00 86 PHE A O 1
ATOM 671 N N . ALA A 1 87 ? -4.840 -2.488 24.102 1.00 92.25 87 ALA A N 1
ATOM 672 C CA . ALA A 1 87 ? -3.417 -2.768 24.277 1.00 92.25 87 ALA A CA 1
ATOM 673 C C . ALA A 1 87 ? -2.627 -2.300 23.051 1.00 92.25 87 ALA A C 1
ATOM 675 O O . ALA A 1 87 ? -3.163 -2.217 21.944 1.00 92.25 87 ALA A O 1
ATOM 676 N N . ALA A 1 88 ? -1.341 -2.027 23.249 1.00 92.62 88 ALA A N 1
ATOM 677 C CA . ALA A 1 88 ? -0.378 -1.746 22.194 1.00 92.62 88 ALA A CA 1
ATOM 678 C C . ALA A 1 88 ? 0.879 -2.584 22.439 1.00 92.62 88 ALA A C 1
ATOM 680 O O . ALA A 1 88 ? 1.228 -2.857 23.587 1.00 92.62 88 ALA A O 1
ATOM 681 N N . ASP A 1 89 ? 1.548 -2.991 21.364 1.00 90.69 89 ASP A N 1
ATOM 682 C CA . ASP A 1 89 ? 2.814 -3.729 21.411 1.00 90.69 89 ASP A CA 1
ATOM 683 C C . ASP A 1 89 ? 3.928 -3.082 20.577 1.00 90.69 89 ASP A C 1
ATOM 685 O O . ASP A 1 89 ? 5.080 -3.496 20.692 1.00 90.69 89 ASP A O 1
ATOM 689 N N . PHE A 1 90 ? 3.592 -2.084 19.746 1.00 91.31 90 PHE A N 1
ATOM 690 C CA . PHE A 1 90 ? 4.501 -1.421 18.804 1.00 91.31 90 PHE A CA 1
ATOM 691 C C . PHE A 1 90 ? 5.262 -2.425 17.925 1.00 91.31 90 PHE A C 1
ATOM 693 O O . PHE A 1 90 ? 6.395 -2.200 17.499 1.00 91.31 90 PHE A O 1
ATOM 700 N N . ALA A 1 91 ? 4.618 -3.562 17.640 1.00 89.50 91 ALA A N 1
ATOM 701 C CA . ALA A 1 91 ? 5.233 -4.649 16.905 1.00 89.50 91 ALA A CA 1
ATOM 702 C C . ALA A 1 91 ? 5.374 -4.300 15.423 1.00 89.50 91 ALA A C 1
ATOM 704 O O . ALA A 1 91 ? 4.440 -3.835 14.767 1.00 89.50 91 ALA A O 1
ATOM 705 N N . ALA A 1 92 ? 6.546 -4.592 14.875 1.00 90.06 92 ALA A N 1
ATOM 706 C CA . ALA A 1 92 ? 6.818 -4.413 13.461 1.00 90.06 92 ALA A CA 1
ATOM 707 C C . ALA A 1 92 ? 6.082 -5.444 12.592 1.00 90.06 92 ALA A C 1
ATOM 709 O O . ALA A 1 92 ? 6.033 -6.635 12.922 1.00 90.06 92 ALA A O 1
ATOM 710 N N . MET A 1 93 ? 5.612 -5.012 11.422 1.00 90.00 93 MET A N 1
ATOM 711 C CA . MET A 1 93 ? 4.858 -5.822 10.461 1.00 90.00 93 MET A CA 1
ATOM 712 C C . MET A 1 93 ? 5.570 -7.138 10.115 1.00 90.00 93 MET A C 1
ATOM 714 O O . MET A 1 93 ? 4.979 -8.220 10.152 1.00 90.00 93 MET A O 1
ATOM 718 N N . LEU A 1 94 ? 6.879 -7.075 9.851 1.00 88.94 94 LEU A N 1
ATOM 719 C CA . LEU A 1 94 ? 7.690 -8.248 9.513 1.00 88.94 94 LEU A CA 1
ATOM 720 C C . LEU A 1 94 ? 7.858 -9.237 10.686 1.00 88.94 94 LEU A C 1
ATOM 722 O O . LEU A 1 94 ? 8.063 -10.428 10.444 1.00 88.94 94 LEU A O 1
ATOM 726 N N . ARG A 1 95 ? 7.736 -8.786 11.944 1.00 88.19 95 ARG A N 1
ATOM 727 C CA . ARG A 1 95 ? 7.757 -9.661 13.133 1.00 88.19 95 ARG A CA 1
ATOM 728 C C . ARG A 1 95 ? 6.408 -10.340 13.347 1.00 88.19 95 ARG A C 1
ATOM 730 O O . ARG A 1 95 ? 6.379 -11.547 13.560 1.00 88.19 95 ARG A O 1
ATOM 737 N N . VAL A 1 96 ? 5.300 -9.604 13.204 1.00 87.75 96 VAL A N 1
ATOM 738 C CA . VAL A 1 96 ? 3.935 -10.169 13.271 1.00 87.75 96 VAL A CA 1
ATOM 739 C C . VAL A 1 96 ? 3.726 -11.228 12.180 1.00 87.75 96 VAL A C 1
ATOM 741 O O . VAL A 1 96 ? 3.142 -12.278 12.434 1.00 87.75 96 VAL A O 1
ATOM 744 N N . ARG A 1 97 ? 4.301 -11.023 10.987 1.00 85.94 97 ARG A N 1
ATOM 745 C CA . ARG A 1 97 ? 4.326 -12.019 9.898 1.00 85.94 97 ARG A CA 1
ATOM 746 C C . ARG A 1 97 ? 5.265 -13.213 10.132 1.00 85.94 97 ARG A C 1
ATOM 748 O O . ARG A 1 97 ? 5.251 -14.145 9.327 1.00 85.94 97 ARG A O 1
ATOM 755 N N . GLY A 1 98 ? 6.110 -13.188 11.165 1.00 86.44 98 GLY A N 1
ATOM 756 C CA . GLY A 1 98 ? 7.130 -14.211 11.424 1.00 86.44 98 GLY A CA 1
ATOM 757 C C . GLY A 1 98 ? 8.248 -14.283 10.374 1.00 86.44 98 GLY A C 1
ATOM 758 O O . GLY A 1 98 ? 8.874 -15.331 10.233 1.00 86.44 98 GLY A O 1
ATOM 759 N N . ILE A 1 99 ? 8.477 -13.201 9.618 1.00 85.56 99 ILE A N 1
ATOM 760 C CA . ILE A 1 99 ? 9.613 -13.061 8.688 1.00 85.56 99 ILE A CA 1
ATOM 761 C C . ILE A 1 99 ? 10.881 -12.750 9.486 1.00 85.56 99 ILE A C 1
ATOM 763 O O . ILE A 1 99 ? 11.924 -13.362 9.273 1.00 85.56 99 ILE A O 1
ATOM 767 N N . LEU A 1 100 ? 10.766 -11.821 10.436 1.00 86.38 100 LEU A N 1
ATOM 768 C CA . LEU A 1 100 ? 11.802 -11.527 11.418 1.00 86.38 100 LEU A CA 1
ATOM 769 C C . LEU A 1 100 ? 11.539 -12.299 12.721 1.00 86.38 100 LEU A C 1
ATOM 771 O O . LEU A 1 100 ? 10.377 -12.543 13.060 1.00 86.38 100 LEU A O 1
ATOM 775 N N . PRO A 1 101 ? 12.587 -12.637 13.497 1.00 85.06 101 PRO A N 1
ATOM 776 C CA . PRO A 1 101 ? 12.421 -13.151 14.850 1.00 85.06 101 PRO A CA 1
ATOM 777 C C . PRO A 1 101 ? 11.584 -12.208 15.724 1.00 85.06 101 PRO A C 1
ATOM 779 O O . PRO A 1 101 ? 11.662 -10.977 15.599 1.00 85.06 101 PRO A O 1
ATOM 782 N N . ALA A 1 102 ? 10.821 -12.796 16.648 1.00 80.81 102 ALA A N 1
ATOM 783 C CA . ALA A 1 102 ? 10.113 -12.047 17.677 1.00 80.81 102 ALA A CA 1
ATOM 784 C C . ALA A 1 102 ? 11.096 -11.160 18.461 1.00 80.81 102 ALA A C 1
ATOM 786 O O . ALA A 1 102 ? 12.190 -11.600 18.823 1.00 80.81 102 ALA A O 1
ATOM 787 N N . ALA A 1 103 ? 10.708 -9.909 18.705 1.00 74.62 103 ALA A N 1
ATOM 788 C CA . ALA A 1 103 ? 11.454 -9.029 19.595 1.00 74.62 103 ALA A CA 1
ATOM 789 C C . ALA A 1 103 ? 11.264 -9.468 21.056 1.00 74.62 103 ALA A C 1
ATOM 791 O O . ALA A 1 103 ? 10.280 -10.129 21.397 1.00 74.62 103 ALA A O 1
ATOM 792 N N . ALA A 1 104 ? 12.188 -9.069 21.932 1.00 77.44 104 ALA A N 1
ATOM 793 C CA . ALA A 1 104 ? 11.925 -9.120 23.365 1.00 77.44 104 ALA A CA 1
ATOM 794 C C . ALA A 1 104 ? 10.730 -8.197 23.691 1.00 77.44 104 ALA A C 1
ATOM 796 O O . ALA A 1 104 ? 10.681 -7.093 23.141 1.00 77.44 104 ALA A O 1
ATOM 797 N N . PRO A 1 105 ? 9.788 -8.600 24.567 1.00 73.44 105 PRO A N 1
ATOM 798 C CA . PRO A 1 105 ? 8.689 -7.733 24.976 1.00 73.44 105 PRO A CA 1
ATOM 799 C C . PRO A 1 105 ? 9.229 -6.437 25.579 1.00 73.44 105 PRO A C 1
ATOM 801 O O . PRO A 1 105 ? 10.044 -6.470 26.504 1.00 73.44 105 PRO A O 1
ATOM 804 N N . ARG A 1 106 ? 8.773 -5.297 25.062 1.00 76.94 106 ARG A N 1
ATOM 805 C CA . ARG A 1 106 ? 9.094 -3.980 25.613 1.00 76.94 106 ARG A CA 1
ATOM 806 C C . ARG A 1 106 ? 7.930 -3.528 26.499 1.00 76.94 106 ARG A C 1
ATOM 808 O O . ARG A 1 106 ? 6.778 -3.710 26.106 1.00 76.94 106 ARG A O 1
ATOM 815 N N . PRO A 1 107 ? 8.188 -2.991 27.703 1.00 83.00 107 PRO A N 1
ATOM 816 C CA . PRO A 1 107 ? 7.116 -2.592 28.601 1.00 83.00 107 PRO A CA 1
ATOM 817 C C . PRO A 1 107 ? 6.381 -1.376 28.031 1.00 83.00 107 PRO A C 1
ATOM 819 O O . PRO A 1 107 ? 6.973 -0.313 27.828 1.00 83.00 107 PRO A O 1
ATOM 822 N N . VAL A 1 108 ? 5.081 -1.546 27.801 1.00 89.62 108 VAL A N 1
ATOM 823 C CA . VAL A 1 108 ? 4.159 -0.463 27.460 1.00 89.62 108 VAL A CA 1
ATOM 824 C C . VAL A 1 108 ? 3.485 0.002 28.743 1.00 89.62 108 VAL A C 1
ATOM 826 O O . VAL A 1 108 ? 2.851 -0.788 29.442 1.00 89.62 108 VAL A O 1
ATOM 829 N N . ALA A 1 109 ? 3.656 1.278 29.067 1.00 88.06 109 ALA A N 1
ATOM 830 C CA . ALA A 1 109 ? 2.979 1.924 30.177 1.00 88.06 109 ALA A CA 1
ATOM 831 C C . ALA A 1 109 ? 1.663 2.539 29.692 1.00 88.06 109 ALA A C 1
ATOM 833 O O . ALA A 1 109 ? 1.622 3.204 28.655 1.00 88.06 109 ALA A O 1
ATOM 834 N N . GLU A 1 110 ? 0.608 2.355 30.480 1.00 89.31 110 GLU A N 1
ATOM 835 C CA . GLU A 1 110 ? -0.586 3.189 30.414 1.00 89.31 110 GLU A CA 1
ATOM 836 C C . GLU A 1 110 ? -0.376 4.395 31.334 1.00 89.31 110 GLU A C 1
ATOM 838 O O . GLU A 1 110 ? -0.069 4.233 32.518 1.00 89.31 110 GLU A O 1
ATOM 843 N N . VAL A 1 111 ? -0.519 5.605 30.796 1.00 86.44 111 VAL A N 1
ATOM 844 C CA . VAL A 1 111 ? -0.451 6.854 31.567 1.00 86.44 111 VAL A CA 1
ATOM 845 C C . VAL A 1 111 ? -1.673 7.731 31.271 1.00 86.44 111 VAL A C 1
ATOM 847 O O . VAL A 1 111 ? -2.236 7.628 30.178 1.00 86.44 111 VAL A O 1
ATOM 850 N N . PRO A 1 112 ? -2.109 8.601 32.204 1.00 83.12 112 PRO A N 1
ATOM 851 C CA . PRO A 1 112 ? -3.209 9.529 31.951 1.00 83.12 112 PRO A CA 1
ATOM 852 C C . PRO A 1 112 ? -2.931 10.420 30.734 1.00 83.12 112 PRO A C 1
ATOM 854 O O . PRO A 1 112 ? -1.867 11.034 30.638 1.00 83.12 112 PRO A O 1
ATOM 857 N N . GLY A 1 113 ? -3.891 10.482 29.813 1.00 71.38 113 GLY A N 1
ATOM 858 C CA . GLY A 1 113 ? -3.865 11.339 28.630 1.00 71.38 113 GLY A CA 1
ATOM 859 C C . GLY A 1 113 ? -4.826 12.520 28.764 1.00 71.38 113 GLY A C 1
ATOM 860 O O . GLY A 1 113 ? -5.592 12.628 29.723 1.00 71.38 113 GLY A O 1
ATOM 861 N N . TRP A 1 114 ? -4.826 13.412 27.775 1.00 67.50 114 TRP A N 1
ATOM 862 C CA . TRP A 1 114 ? -5.877 14.425 27.677 1.00 67.50 114 TRP A CA 1
ATOM 863 C C . TRP A 1 114 ? -7.183 13.751 27.234 1.00 67.50 114 TRP A C 1
ATOM 865 O O . TRP A 1 114 ? -7.206 13.099 26.193 1.00 67.50 114 TRP A O 1
ATOM 875 N N . GLN A 1 115 ? -8.246 13.868 28.040 1.00 68.06 115 GLN A N 1
ATOM 876 C CA . GLN A 1 115 ? -9.546 13.211 27.805 1.00 68.06 115 GLN A CA 1
ATOM 877 C C . GLN A 1 115 ? -9.427 11.702 27.496 1.00 68.06 115 GLN A C 1
ATOM 879 O O . GLN A 1 115 ? -10.022 11.205 26.541 1.00 68.06 115 GLN A O 1
ATOM 884 N N . GLY A 1 116 ? -8.598 10.977 28.255 1.00 78.44 116 GLY A N 1
ATOM 885 C CA . GLY A 1 116 ? -8.422 9.536 28.082 1.00 78.44 116 GLY A CA 1
ATOM 886 C C . GLY A 1 116 ? -7.078 9.025 28.595 1.00 78.44 116 GLY A C 1
ATOM 887 O O . GLY A 1 116 ? -6.597 9.439 29.650 1.00 78.44 116 GLY A O 1
ATOM 888 N N . MET A 1 117 ? -6.455 8.119 27.843 1.00 88.19 117 MET A N 1
ATOM 889 C CA . MET A 1 117 ? -5.204 7.447 28.207 1.00 88.19 117 MET A CA 1
ATOM 890 C C . MET A 1 117 ? -4.175 7.498 27.078 1.00 88.19 117 MET A C 1
ATOM 892 O O . MET A 1 117 ? -4.511 7.627 25.903 1.00 88.19 117 MET A O 1
ATOM 896 N N . VAL A 1 118 ? -2.909 7.327 27.440 1.00 90.00 118 VAL A N 1
ATOM 897 C CA . VAL A 1 118 ? -1.805 7.129 26.505 1.00 90.00 118 VAL A CA 1
ATOM 898 C C . VAL A 1 118 ? -1.178 5.769 26.768 1.00 90.00 118 VAL A C 1
ATOM 900 O O . VAL A 1 118 ? -0.751 5.484 27.885 1.00 90.00 118 VAL A O 1
ATOM 903 N N . LEU A 1 119 ? -1.071 4.956 25.720 1.00 92.06 119 LEU A N 1
ATOM 904 C CA . LEU A 1 119 ? -0.223 3.768 25.692 1.00 92.06 119 LEU A CA 1
ATOM 905 C C . LEU A 1 119 ? 1.142 4.187 25.134 1.00 92.06 119 LEU A C 1
ATOM 907 O O . LEU A 1 119 ? 1.214 4.707 24.020 1.00 92.06 119 LEU A O 1
ATOM 911 N N . ARG A 1 120 ? 2.222 4.003 25.897 1.00 91.25 120 ARG A N 1
ATOM 912 C CA . ARG A 1 120 ? 3.581 4.418 25.505 1.00 91.25 120 ARG A CA 1
ATOM 913 C C . ARG A 1 120 ? 4.601 3.321 25.784 1.00 91.25 120 ARG A C 1
ATOM 915 O O . ARG A 1 120 ? 4.665 2.801 26.894 1.00 91.25 120 ARG A O 1
ATOM 922 N N . GLU A 1 121 ? 5.444 3.021 24.803 1.00 88.38 121 GLU A N 1
ATOM 923 C CA . GLU A 1 121 ? 6.636 2.190 24.999 1.00 88.38 121 GLU A CA 1
ATOM 924 C C . GLU A 1 121 ? 7.673 2.929 25.862 1.00 88.38 121 GLU A C 1
ATOM 926 O O . GLU A 1 121 ? 7.996 4.096 25.617 1.00 88.38 121 GLU A O 1
ATOM 931 N N . ALA A 1 122 ? 8.215 2.265 26.884 1.00 77.06 122 ALA A N 1
ATOM 932 C CA . ALA A 1 122 ? 9.241 2.869 27.727 1.00 77.06 122 ALA A CA 1
ATOM 933 C C . ALA A 1 122 ? 10.486 3.274 26.911 1.00 77.06 122 ALA A C 1
ATOM 935 O O . ALA A 1 122 ? 11.030 2.473 26.155 1.00 77.06 122 ALA A O 1
ATOM 936 N N . ALA A 1 123 ? 10.963 4.504 27.132 1.00 75.62 123 ALA A N 1
ATOM 937 C CA . ALA A 1 123 ? 12.104 5.120 26.443 1.00 75.62 123 ALA A CA 1
ATOM 938 C C . ALA A 1 123 ? 11.938 5.370 24.925 1.00 75.62 123 ALA A C 1
ATOM 940 O O . ALA A 1 123 ? 12.937 5.610 24.249 1.00 75.62 123 ALA A O 1
ATOM 941 N N . SER A 1 124 ? 10.703 5.400 24.405 1.00 79.62 124 SER A N 1
ATOM 942 C CA . SER A 1 124 ? 10.405 5.900 23.056 1.00 79.62 124 SER A CA 1
ATOM 943 C C . SER A 1 124 ? 9.486 7.126 23.076 1.00 79.62 124 SER A C 1
ATOM 945 O O . SER A 1 124 ? 8.547 7.225 23.875 1.00 79.62 124 SER A O 1
ATOM 947 N N . ASP A 1 125 ? 9.762 8.058 22.161 1.00 78.12 125 ASP A N 1
ATOM 948 C CA . ASP A 1 125 ? 8.916 9.215 21.850 1.00 78.12 125 ASP A CA 1
ATOM 949 C C . ASP A 1 125 ? 8.081 9.020 20.570 1.00 78.12 125 ASP A C 1
ATOM 951 O O . ASP A 1 125 ? 7.088 9.720 20.384 1.00 78.12 125 ASP A O 1
ATOM 955 N N . SER A 1 126 ? 8.429 8.047 19.715 1.00 82.50 126 SER A N 1
ATOM 956 C CA . SER A 1 126 ? 7.694 7.700 18.483 1.00 82.50 126 SER A CA 1
ATOM 957 C C . SER A 1 126 ? 6.622 6.622 18.702 1.00 82.50 126 SER A C 1
ATOM 959 O O . SER A 1 126 ? 5.640 6.557 17.954 1.00 82.50 126 SER A O 1
ATOM 961 N N . HIS A 1 127 ? 6.783 5.780 19.725 1.00 90.25 127 HIS A N 1
ATOM 962 C CA . HIS A 1 127 ? 5.890 4.669 20.066 1.00 90.25 127 HIS A CA 1
ATOM 963 C C . HIS A 1 127 ? 4.906 5.074 21.167 1.00 90.25 127 HIS A C 1
ATOM 965 O O . HIS A 1 127 ? 5.017 4.709 22.341 1.00 90.25 127 HIS A O 1
ATOM 971 N N . VAL A 1 128 ? 3.943 5.891 20.745 1.00 91.56 128 VAL A N 1
ATOM 972 C CA . VAL A 1 128 ? 2.893 6.484 21.573 1.00 91.56 128 VAL A CA 1
ATOM 973 C C . VAL A 1 128 ? 1.555 6.329 20.854 1.00 91.56 128 VAL A C 1
ATOM 975 O O . VAL A 1 128 ? 1.470 6.604 19.659 1.00 91.56 128 VAL A O 1
ATOM 978 N N . THR A 1 129 ? 0.509 5.944 21.579 1.00 93.38 129 THR A N 1
ATOM 979 C CA . THR A 1 129 ? -0.875 5.889 21.092 1.00 93.38 129 THR A CA 1
ATOM 980 C C . THR A 1 129 ? -1.772 6.600 22.097 1.00 93.38 129 THR A C 1
ATOM 982 O O . THR A 1 129 ? -1.913 6.145 23.231 1.00 93.38 129 THR A O 1
ATOM 985 N N . GLN A 1 130 ? -2.371 7.718 21.691 1.00 92.31 130 GLN A N 1
ATOM 986 C CA . GLN A 1 130 ? -3.405 8.408 22.465 1.00 92.31 130 GLN A CA 1
ATOM 987 C C . GLN A 1 130 ? -4.745 7.709 22.212 1.00 92.31 130 GLN A C 1
ATOM 989 O O . GLN A 1 130 ? -5.096 7.454 21.061 1.00 92.31 130 GLN A O 1
ATOM 994 N N . VAL A 1 131 ? -5.491 7.414 23.274 1.00 93.00 131 VAL A N 1
ATOM 995 C CA . VAL A 1 131 ? -6.846 6.859 23.215 1.00 93.00 131 VAL A CA 1
ATOM 996 C C . VAL A 1 131 ? -7.776 7.770 24.005 1.00 93.00 131 VAL A C 1
ATOM 998 O O . VAL A 1 131 ? -7.630 7.906 25.219 1.00 93.00 131 VAL A O 1
ATOM 1001 N N . THR A 1 132 ? -8.735 8.379 23.318 1.00 92.44 132 THR A N 1
ATOM 1002 C CA . THR A 1 132 ? -9.748 9.268 23.896 1.00 92.44 132 THR A CA 1
ATOM 1003 C C . THR A 1 132 ? -11.113 8.595 23.838 1.00 92.44 132 THR A C 1
ATOM 1005 O O . THR A 1 132 ? -11.464 7.988 22.827 1.00 92.44 132 THR A O 1
ATOM 1008 N N . VAL A 1 133 ? -11.874 8.682 24.930 1.00 92.88 133 VAL A N 1
ATOM 1009 C CA . VAL A 1 133 ? -13.210 8.081 25.053 1.00 92.88 133 VAL A CA 1
ATOM 1010 C C . VAL A 1 133 ? -14.204 9.157 25.481 1.00 92.88 133 VAL A C 1
ATOM 1012 O O . VAL A 1 133 ? -13.904 9.970 26.354 1.00 92.88 133 VAL A O 1
ATOM 1015 N N . VAL A 1 134 ? -15.378 9.190 24.849 1.00 93.00 134 VAL A N 1
ATOM 1016 C CA . VAL A 1 134 ? -16.442 10.156 25.158 1.00 93.00 134 VAL A CA 1
ATOM 1017 C C . VAL A 1 134 ? -17.792 9.432 25.250 1.00 93.00 134 VAL A C 1
ATOM 1019 O O . VAL A 1 134 ? -18.241 8.910 24.228 1.00 93.00 134 VAL A O 1
ATOM 1022 N N . PRO A 1 135 ? -18.488 9.427 26.406 1.00 93.00 135 PRO A N 1
ATOM 1023 C CA . PRO A 1 135 ? -18.082 9.983 27.706 1.00 93.00 135 PRO A CA 1
ATOM 1024 C C . PRO A 1 135 ? -16.798 9.354 28.268 1.00 93.00 135 PRO A C 1
ATOM 1026 O O . PRO A 1 135 ? -16.484 8.219 27.934 1.00 93.00 135 PRO A O 1
ATOM 1029 N N . ASP A 1 136 ? -16.075 10.081 29.122 1.00 90.62 136 ASP A N 1
ATOM 1030 C CA . ASP A 1 136 ? -14.790 9.620 29.673 1.00 90.62 136 ASP A CA 1
ATOM 1031 C C . ASP A 1 136 ? -14.927 8.353 30.545 1.00 90.62 136 ASP A C 1
ATOM 1033 O O . ASP A 1 136 ? -15.959 8.109 31.180 1.00 90.62 136 ASP A O 1
ATOM 1037 N N . GLY A 1 137 ? -13.856 7.559 30.579 1.00 89.38 137 GLY A N 1
ATOM 1038 C CA . GLY A 1 137 ? -13.772 6.263 31.247 1.00 89.38 137 GLY A CA 1
ATOM 1039 C C . GLY A 1 137 ? -13.696 5.066 30.291 1.00 89.38 137 GLY A C 1
ATOM 1040 O O . GLY A 1 137 ? -13.807 5.184 29.077 1.00 89.38 137 GLY A O 1
ATOM 1041 N N . ARG A 1 138 ? -13.468 3.877 30.864 1.00 91.81 138 ARG A N 1
ATOM 1042 C CA . ARG A 1 138 ? -13.527 2.578 30.156 1.00 91.81 138 ARG A CA 1
ATOM 1043 C C . ARG A 1 138 ? -14.683 1.689 30.597 1.00 91.81 138 ARG A C 1
ATOM 1045 O O . ARG A 1 138 ? -14.902 0.658 29.978 1.00 91.81 138 ARG A O 1
ATOM 1052 N N . HIS A 1 139 ? -15.358 2.050 31.683 1.00 95.62 139 HIS A N 1
ATOM 1053 C CA . HIS A 1 139 ? -16.343 1.221 32.366 1.00 95.62 139 HIS A CA 1
ATOM 1054 C C . HIS A 1 139 ? -17.612 2.047 32.540 1.00 95.62 139 HIS A C 1
ATOM 1056 O O . HIS A 1 139 ? -17.659 2.946 33.382 1.00 95.62 139 HIS A O 1
ATOM 1062 N N . HIS A 1 140 ? -18.635 1.762 31.740 1.00 96.75 140 HIS A N 1
ATOM 1063 C CA . HIS A 1 140 ? -19.901 2.488 31.774 1.00 96.75 140 HIS A CA 1
ATOM 1064 C C . HIS A 1 140 ? -21.011 1.545 32.227 1.00 96.75 140 HIS A C 1
ATOM 1066 O O . HIS A 1 140 ? -21.293 0.544 31.572 1.00 96.75 140 HIS A O 1
ATOM 1072 N N . ARG A 1 141 ? -21.677 1.873 33.337 1.00 97.00 141 ARG A N 1
ATOM 1073 C CA . ARG A 1 141 ? -22.972 1.272 33.667 1.00 97.00 141 ARG A CA 1
ATOM 1074 C C . ARG A 1 141 ? -24.052 2.084 32.967 1.00 97.00 141 ARG A C 1
ATOM 1076 O O . ARG A 1 141 ? -24.171 3.281 33.217 1.00 97.00 141 ARG A O 1
ATOM 1083 N N . VAL A 1 142 ? -24.830 1.430 32.116 1.00 95.81 142 VAL A N 1
ATOM 1084 C CA . VAL A 1 142 ? -25.938 2.036 31.376 1.00 95.81 142 VAL A CA 1
ATOM 1085 C C . VAL A 1 142 ? -27.246 1.374 31.778 1.00 95.81 142 VAL A C 1
ATOM 1087 O O . VAL A 1 142 ? -27.306 0.159 31.949 1.00 95.81 142 VAL A O 1
ATOM 1090 N N . GLU A 1 143 ? -28.294 2.173 31.922 1.00 97.06 143 GLU A N 1
ATOM 1091 C CA . GLU A 1 143 ? -29.668 1.713 32.115 1.00 97.06 143 GLU A CA 1
ATOM 1092 C C . GLU A 1 143 ? -30.507 2.410 31.043 1.00 97.06 143 GLU A C 1
ATOM 1094 O O . GLU A 1 143 ? -30.528 3.639 30.966 1.00 97.06 143 GLU A O 1
ATOM 1099 N N . LEU A 1 144 ? -31.088 1.615 30.142 1.00 97.69 144 LEU A N 1
ATOM 1100 C CA . LEU A 1 144 ? -31.761 2.091 28.936 1.00 97.69 144 LEU A CA 1
ATOM 1101 C C . LEU A 1 144 ? -33.233 1.696 28.957 1.00 97.69 144 LEU A C 1
ATOM 1103 O O . LEU A 1 144 ? -33.565 0.509 28.905 1.00 97.69 144 LEU A O 1
ATOM 1107 N N . GLU A 1 145 ? -34.108 2.694 28.970 1.00 97.94 145 GLU A N 1
ATOM 1108 C CA . GLU A 1 145 ? -35.543 2.539 28.734 1.00 97.94 145 GLU A CA 1
ATOM 1109 C C . GLU A 1 145 ? -35.845 2.068 27.294 1.00 97.94 145 GLU A C 1
ATOM 1111 O O . GLU A 1 145 ? -34.991 2.184 26.408 1.00 97.94 145 GLU A O 1
ATOM 1116 N N . PRO A 1 146 ? -37.056 1.548 27.019 1.00 97.50 146 PRO A N 1
ATOM 1117 C CA . PRO A 1 146 ? -37.514 1.224 25.667 1.00 97.50 146 PRO A CA 1
ATOM 1118 C C . PRO A 1 146 ? -37.289 2.365 24.662 1.00 97.50 146 PRO A C 1
ATOM 1120 O O . PRO A 1 146 ? -37.809 3.469 24.817 1.00 97.50 146 PRO A O 1
ATOM 1123 N N . GLY A 1 147 ? -36.514 2.094 23.612 1.00 95.12 147 GLY A N 1
ATOM 1124 C CA . GLY A 1 147 ? -36.132 3.058 22.576 1.00 95.12 147 GLY A CA 1
ATOM 1125 C C . GLY A 1 147 ? -35.018 4.040 22.964 1.00 95.12 147 GLY A C 1
ATOM 1126 O O . GLY A 1 147 ? -34.601 4.828 22.116 1.00 95.12 147 GLY A O 1
ATOM 1127 N N . GLN A 1 148 ? -34.512 4.008 24.201 1.00 97.69 148 GLN A N 1
ATOM 1128 C CA . GLN A 1 148 ? -33.413 4.869 24.638 1.00 97.69 148 GLN A CA 1
ATOM 1129 C C . GLN A 1 148 ? -32.073 4.408 24.047 1.00 97.69 148 GLN A C 1
ATOM 1131 O O . GLN A 1 148 ? -31.854 3.221 23.778 1.00 97.69 148 GLN A O 1
ATOM 1136 N N . GLN A 1 149 ? -31.166 5.372 23.874 1.00 97.44 149 GLN A N 1
ATOM 1137 C CA . GLN A 1 149 ? -29.826 5.166 23.340 1.00 97.44 149 GLN A CA 1
ATOM 1138 C C . GLN A 1 149 ? -28.738 5.661 24.301 1.00 97.44 149 GLN A C 1
ATOM 1140 O O . GLN A 1 149 ? -28.918 6.664 24.992 1.00 97.44 149 GLN A O 1
ATOM 1145 N N . PHE A 1 150 ? -27.593 4.981 24.292 1.00 97.75 150 PHE A N 1
ATOM 1146 C CA . PHE A 1 150 ? -26.326 5.448 24.853 1.00 97.75 150 PHE A CA 1
ATOM 1147 C C . PHE A 1 150 ? -25.292 5.546 23.727 1.00 97.75 150 PHE A C 1
ATOM 1149 O O . PHE A 1 150 ? -25.134 4.607 22.944 1.00 97.75 150 PHE A O 1
ATOM 1156 N N . LEU A 1 151 ? -24.607 6.688 23.645 1.00 97.62 151 LEU A N 1
ATOM 1157 C CA . LEU A 1 151 ? -23.568 6.955 22.655 1.00 97.62 151 LEU A CA 1
ATOM 1158 C C . LEU A 1 151 ? -22.188 6.850 23.308 1.00 97.62 151 LEU A C 1
ATOM 1160 O O . LEU A 1 151 ? -21.983 7.401 24.389 1.00 97.62 151 LEU A O 1
ATOM 1164 N N . LEU A 1 152 ? -21.246 6.207 22.624 1.00 96.44 152 LEU A N 1
ATOM 1165 C CA . LEU A 1 152 ? -19.850 6.108 23.039 1.00 96.44 152 LEU A CA 1
ATOM 1166 C C . LEU A 1 152 ? -18.944 6.343 21.827 1.00 96.44 152 LEU A C 1
ATOM 1168 O O . LEU A 1 152 ? -19.045 5.618 20.838 1.00 96.44 152 LEU A O 1
ATOM 1172 N N . ARG A 1 153 ? -18.065 7.343 21.890 1.00 95.69 153 ARG A N 1
ATOM 1173 C CA . ARG A 1 153 ? -17.031 7.597 20.877 1.00 95.69 153 ARG A CA 1
ATOM 1174 C C . ARG A 1 153 ? -15.674 7.130 21.390 1.00 95.69 153 ARG A C 1
ATOM 1176 O O . ARG A 1 153 ? -15.363 7.351 22.560 1.00 95.69 153 ARG A O 1
ATOM 1183 N N . VAL A 1 154 ? -14.876 6.520 20.519 1.00 95.38 154 VAL A N 1
ATOM 1184 C CA . VAL A 1 154 ? -13.496 6.108 20.802 1.00 95.38 154 VAL A CA 1
ATOM 1185 C C . VAL A 1 154 ? -12.590 6.589 19.673 1.00 95.38 154 VAL A C 1
ATOM 1187 O O . VAL A 1 154 ? -12.775 6.208 18.519 1.00 95.38 154 VAL A O 1
ATOM 1190 N N . ASP A 1 155 ? -11.592 7.398 20.014 1.00 94.50 155 ASP A N 1
ATOM 1191 C CA . ASP A 1 155 ? -10.583 7.923 19.094 1.00 94.50 155 ASP A CA 1
ATOM 1192 C C . ASP A 1 155 ? -9.211 7.336 19.461 1.00 94.50 155 ASP A C 1
ATOM 1194 O O . ASP A 1 155 ? -8.747 7.509 20.587 1.00 94.50 155 ASP A O 1
ATOM 1198 N N . VAL A 1 156 ? -8.546 6.651 18.527 1.00 94.06 156 VAL A N 1
ATOM 1199 C CA . VAL A 1 156 ? -7.207 6.063 18.702 1.00 94.06 156 VAL A CA 1
ATOM 1200 C C . VAL A 1 156 ? -6.234 6.725 17.731 1.00 94.06 156 VAL A C 1
ATOM 1202 O O . VAL A 1 156 ? -6.274 6.463 16.528 1.00 94.06 156 VAL A O 1
ATOM 1205 N N . ILE A 1 157 ? -5.327 7.547 18.257 1.00 92.94 157 ILE A N 1
ATOM 1206 C CA . ILE A 1 157 ? -4.398 8.379 17.488 1.00 92.94 157 ILE A CA 1
ATOM 1207 C C . ILE A 1 157 ? -2.944 7.906 17.693 1.00 92.94 157 ILE A C 1
ATOM 1209 O O . ILE A 1 157 ? -2.337 8.195 18.735 1.00 92.94 157 ILE A O 1
ATOM 1213 N N . PRO A 1 158 ? -2.343 7.210 16.708 1.00 91.12 158 PRO A N 1
ATOM 1214 C CA . PRO A 1 158 ? -0.904 6.962 16.660 1.00 91.12 158 PRO A CA 1
ATOM 1215 C C . PRO A 1 158 ? -0.095 8.262 16.749 1.00 91.12 158 PRO A C 1
ATOM 1217 O O . PRO A 1 158 ? -0.470 9.287 16.180 1.00 91.12 158 PRO A O 1
ATOM 1220 N N . ARG A 1 159 ? 1.026 8.224 17.473 1.00 85.06 159 ARG A N 1
ATOM 1221 C CA . ARG A 1 159 ? 1.949 9.349 17.734 1.00 85.06 159 ARG A CA 1
ATOM 1222 C C . ARG A 1 159 ? 1.335 10.562 18.454 1.00 85.06 159 ARG A C 1
ATOM 1224 O O . ARG A 1 159 ? 2.055 11.514 18.730 1.00 85.06 159 ARG A O 1
ATOM 1231 N N . GLY A 1 160 ? 0.039 10.540 18.784 1.00 65.94 160 GLY A N 1
ATOM 1232 C CA . GLY A 1 160 ? -0.652 11.595 19.539 1.00 65.94 160 GLY A CA 1
ATOM 1233 C C . GLY A 1 160 ? -0.724 12.967 18.852 1.00 65.94 160 GLY A C 1
ATOM 1234 O O . GLY A 1 160 ? -0.982 13.956 19.528 1.00 65.94 160 GLY A O 1
ATOM 1235 N N . ALA A 1 161 ? -0.468 13.043 17.540 1.00 59.78 161 ALA A N 1
ATOM 1236 C CA . ALA A 1 161 ? -0.252 14.308 16.826 1.00 59.78 161 ALA A CA 1
ATOM 1237 C C . ALA A 1 161 ? -1.427 14.775 15.941 1.00 59.78 161 ALA A C 1
ATOM 1239 O O . ALA A 1 161 ? -1.385 15.891 15.426 1.00 59.78 161 ALA A O 1
ATOM 1240 N N . ALA A 1 162 ? -2.455 13.946 15.727 1.00 65.31 162 ALA A N 1
ATOM 1241 C CA . ALA A 1 162 ? -3.619 14.324 14.924 1.00 65.31 162 ALA A CA 1
ATOM 1242 C C . ALA A 1 162 ? -4.696 15.015 15.777 1.00 65.31 162 ALA A C 1
ATOM 1244 O O . ALA A 1 162 ? -5.029 14.546 16.866 1.00 65.31 162 ALA A O 1
ATOM 1245 N N . GLU A 1 163 ? -5.284 16.094 15.255 1.00 65.81 163 GLU A N 1
ATOM 1246 C CA . GLU A 1 163 ? -6.491 16.690 15.833 1.00 65.81 163 GLU A CA 1
ATOM 1247 C C . GLU A 1 163 ? -7.673 15.720 15.718 1.00 65.81 163 GLU A C 1
ATOM 1249 O O . GLU A 1 163 ? -8.055 15.301 14.621 1.00 65.81 163 GLU A O 1
ATOM 1254 N N . VAL A 1 164 ? -8.296 15.411 16.856 1.00 69.25 164 VAL A N 1
ATOM 1255 C CA . VAL A 1 164 ? -9.580 14.708 16.889 1.00 69.25 164 VAL A CA 1
ATOM 1256 C C . VAL A 1 164 ? -10.663 15.678 16.424 1.00 69.25 164 VAL A C 1
ATOM 1258 O O . VAL A 1 164 ? -11.104 16.552 17.171 1.00 69.25 164 VAL A O 1
ATOM 1261 N N . ARG A 1 165 ? -11.079 15.533 15.164 1.00 71.62 165 ARG A N 1
ATOM 1262 C CA . ARG A 1 165 ? -12.235 16.249 14.612 1.00 71.62 165 ARG A CA 1
ATOM 1263 C C . ARG A 1 165 ? -13.522 15.804 15.309 1.00 71.62 165 ARG A C 1
ATOM 1265 O O . ARG A 1 165 ? -13.583 14.741 15.926 1.00 71.62 165 ARG A O 1
ATOM 1272 N N . ASP A 1 166 ? -14.578 16.596 15.150 1.00 88.69 166 ASP A N 1
ATOM 1273 C CA . ASP A 1 166 ? -15.927 16.076 15.363 1.00 88.69 166 ASP A CA 1
ATOM 1274 C C . ASP A 1 166 ? -16.170 14.833 14.479 1.00 88.69 166 ASP A C 1
ATOM 1276 O O . ASP A 1 166 ? -15.673 14.758 13.352 1.00 88.69 166 ASP A O 1
ATOM 1280 N N . PHE A 1 167 ? -16.923 13.857 14.994 1.00 92.06 167 PHE A N 1
ATOM 1281 C CA . PHE A 1 167 ? -17.079 12.559 14.337 1.00 92.06 167 PHE A CA 1
ATOM 1282 C C . PHE A 1 167 ? -17.845 12.668 13.016 1.00 92.06 167 PHE A C 1
ATOM 1284 O O . PHE A 1 167 ? -17.438 12.063 12.025 1.00 92.06 167 PHE A O 1
ATOM 1291 N N . ASP A 1 168 ? -18.916 13.466 12.969 1.00 94.00 168 ASP A N 1
ATOM 1292 C CA . ASP A 1 168 ? -19.699 13.647 11.745 1.00 94.00 168 ASP A CA 1
ATOM 1293 C C . ASP A 1 168 ? -18.914 14.466 10.711 1.00 94.00 168 ASP A C 1
ATOM 1295 O O . ASP A 1 168 ? -18.946 14.151 9.520 1.00 94.00 168 ASP A O 1
ATOM 1299 N N . ALA A 1 169 ? -18.114 15.444 11.154 1.00 93.31 169 ALA A N 1
ATOM 1300 C CA . ALA A 1 169 ? -17.152 16.131 10.288 1.00 93.31 169 ALA A CA 1
ATOM 1301 C C . ALA A 1 169 ? -16.055 15.188 9.744 1.00 93.31 169 ALA A C 1
ATOM 1303 O O . ALA A 1 169 ? -15.617 15.336 8.600 1.00 93.31 169 ALA A O 1
ATOM 1304 N N . GLY A 1 170 ? -15.617 14.203 10.534 1.00 92.94 170 GLY A N 1
ATOM 1305 C CA . GLY A 1 170 ? -14.693 13.148 10.111 1.00 92.94 170 GLY A CA 1
ATOM 1306 C C . GLY A 1 170 ? -15.301 12.227 9.051 1.00 92.94 170 GLY A C 1
ATOM 1307 O O . GLY A 1 170 ? -14.750 12.101 7.957 1.00 92.94 170 GLY A O 1
ATOM 1308 N N . VAL A 1 171 ? -16.482 11.669 9.332 1.00 94.00 171 VAL A N 1
ATOM 1309 C CA . VAL A 1 171 ? -17.287 10.863 8.396 1.00 94.00 171 VAL A CA 1
ATOM 1310 C C . VAL A 1 171 ? -17.524 11.604 7.077 1.00 94.00 171 VAL A C 1
ATOM 1312 O O . VAL A 1 171 ? -17.304 11.042 6.002 1.00 94.00 171 VAL A O 1
ATOM 1315 N N . GLN A 1 172 ? -17.926 12.876 7.142 1.00 94.00 172 GLN A N 1
ATOM 1316 C CA . GLN A 1 172 ? -18.161 13.695 5.955 1.00 94.00 172 GLN A CA 1
ATOM 1317 C C . GLN A 1 172 ? -16.868 13.924 5.159 1.00 94.00 172 GLN A C 1
ATOM 1319 O O . GLN A 1 172 ? -16.866 13.733 3.946 1.00 94.00 172 GLN A O 1
ATOM 1324 N N . SER A 1 173 ? -15.750 14.234 5.825 1.00 92.50 173 SER A N 1
ATOM 1325 C CA . SER A 1 173 ? -14.445 14.404 5.169 1.00 92.50 173 SER A CA 1
ATOM 1326 C C . SER A 1 173 ? -13.959 13.128 4.469 1.00 92.50 173 SER A C 1
ATOM 1328 O O . SER A 1 173 ? -13.306 13.215 3.427 1.00 92.50 173 SER A O 1
ATOM 1330 N N . VAL A 1 174 ? -14.259 11.945 5.017 1.00 92.75 174 VAL A N 1
ATOM 1331 C CA . VAL A 1 174 ? -13.912 10.656 4.398 1.00 92.75 174 VAL A CA 1
ATOM 1332 C C . VAL A 1 174 ? -14.770 10.412 3.156 1.00 92.75 174 VAL A C 1
ATOM 1334 O O . VAL A 1 174 ? -14.204 10.179 2.082 1.00 92.75 174 VAL A O 1
ATOM 1337 N N . ARG A 1 175 ? -16.097 10.586 3.264 1.00 93.31 175 ARG A N 1
ATOM 1338 C CA . ARG A 1 175 ? -17.042 10.499 2.135 1.00 93.31 175 ARG A CA 1
ATOM 1339 C C . ARG A 1 175 ? -16.678 11.460 1.000 1.00 93.31 175 ARG A C 1
ATOM 1341 O O . ARG A 1 175 ? -16.633 11.052 -0.159 1.00 93.31 175 ARG A O 1
ATOM 1348 N N . GLU A 1 176 ? -16.353 12.711 1.323 1.00 93.94 176 GLU A N 1
ATOM 1349 C CA . GLU A 1 176 ? -15.892 13.715 0.357 1.00 93.94 176 GLU A CA 1
ATOM 1350 C C . GLU A 1 176 ? -14.604 13.279 -0.351 1.00 93.94 176 GLU A C 1
ATOM 1352 O O . GLU A 1 176 ? -14.505 13.417 -1.568 1.00 93.94 176 GLU A O 1
ATOM 1357 N N . SER A 1 177 ? -13.649 12.663 0.356 1.00 92.81 177 SER A N 1
ATOM 1358 C CA . SER A 1 177 ? -12.411 12.172 -0.270 1.00 92.81 177 SER A CA 1
ATOM 1359 C C . SER A 1 177 ? -12.636 11.036 -1.282 1.00 92.81 177 SER A C 1
ATOM 1361 O O . SER A 1 177 ? -11.875 10.910 -2.243 1.00 92.81 177 SER A O 1
ATOM 1363 N N . TYR A 1 178 ? -13.680 10.219 -1.098 1.00 93.69 178 TYR A N 1
ATOM 1364 C CA . TYR A 1 178 ? -14.097 9.203 -2.073 1.00 93.69 178 TYR A CA 1
ATOM 1365 C C . TYR A 1 178 ? -14.908 9.814 -3.222 1.00 93.69 178 TYR A C 1
ATOM 1367 O O . TYR A 1 178 ? -14.755 9.391 -4.369 1.00 93.69 178 TYR A O 1
ATOM 1375 N N . ALA A 1 179 ? -15.733 10.830 -2.948 1.00 93.12 179 ALA A N 1
ATOM 1376 C CA . ALA A 1 179 ? -16.483 11.556 -3.970 1.00 93.12 179 ALA A CA 1
ATOM 1377 C C . ALA A 1 179 ? -15.557 12.325 -4.932 1.00 93.12 179 ALA A C 1
ATOM 1379 O O . ALA A 1 179 ? -15.738 12.232 -6.146 1.00 93.12 179 ALA A O 1
ATOM 1380 N N . THR A 1 180 ? -14.536 13.013 -4.409 1.00 94.12 180 THR A N 1
ATOM 1381 C CA . THR A 1 180 ? -13.505 13.702 -5.205 1.00 94.12 180 THR A CA 1
ATOM 1382 C C . THR A 1 180 ? -12.720 12.715 -6.063 1.00 94.12 180 THR A C 1
ATOM 1384 O O . THR A 1 180 ? -12.692 12.868 -7.280 1.00 94.12 180 THR A O 1
ATOM 1387 N N . TRP A 1 181 ? -12.202 11.631 -5.470 1.00 94.50 181 TRP A N 1
ATOM 1388 C CA . TRP A 1 181 ? -11.525 10.563 -6.218 1.00 94.50 181 TRP A CA 1
ATOM 1389 C C . TRP A 1 181 ? -12.388 9.986 -7.346 1.00 94.50 181 TRP A C 1
ATOM 1391 O O . TRP A 1 181 ? -11.924 9.778 -8.466 1.00 94.50 181 TRP A O 1
ATOM 1401 N N . SER A 1 182 ? -13.668 9.736 -7.059 1.00 93.50 182 SER A N 1
ATOM 1402 C CA . SER A 1 182 ? -14.646 9.295 -8.053 1.00 93.50 182 SER A CA 1
ATOM 1403 C C . SER A 1 182 ? -14.779 10.301 -9.203 1.00 93.50 182 SER A C 1
ATOM 1405 O O . SER A 1 182 ? -14.804 9.890 -10.360 1.00 93.50 182 SER A O 1
ATOM 1407 N N . ALA A 1 183 ? -14.841 11.601 -8.911 1.00 92.94 183 ALA A N 1
ATOM 1408 C CA . ALA A 1 183 ? -14.970 12.648 -9.923 1.00 92.94 183 ALA A CA 1
ATOM 1409 C C . ALA A 1 183 ? -13.697 12.848 -10.771 1.00 92.94 183 ALA A C 1
ATOM 1411 O O . ALA A 1 183 ? -13.799 13.268 -11.922 1.00 92.94 183 ALA A O 1
ATOM 1412 N N . GLU A 1 184 ? -12.521 12.541 -10.221 1.00 92.75 184 GLU A N 1
ATOM 1413 C CA . GLU A 1 184 ? -11.225 12.597 -10.917 1.00 92.75 184 GLU A CA 1
ATOM 1414 C C . GLU A 1 184 ? -10.972 11.366 -11.807 1.00 92.75 184 GLU A C 1
ATOM 1416 O O . GLU A 1 184 ? -10.218 11.439 -12.777 1.00 92.75 184 GLU A O 1
ATOM 1421 N N . CYS A 1 185 ? -11.626 10.238 -11.519 1.00 95.56 185 CYS A N 1
ATOM 1422 C CA . CYS A 1 185 ? -11.544 9.032 -12.338 1.00 95.56 185 CYS A CA 1
ATOM 1423 C C . CYS A 1 185 ? -12.471 9.086 -13.565 1.00 95.56 185 CYS A C 1
ATOM 1425 O O . CYS A 1 185 ? -13.623 9.514 -13.486 1.00 95.56 185 CYS A O 1
ATOM 1427 N N . ALA A 1 186 ? -12.032 8.496 -14.677 1.00 94.25 186 ALA A N 1
ATOM 1428 C CA . ALA A 1 186 ? -12.918 8.167 -15.788 1.00 94.25 186 ALA A CA 1
ATOM 1429 C C . ALA A 1 186 ? -13.997 7.158 -15.347 1.00 94.25 186 ALA A C 1
ATOM 1431 O O . ALA A 1 186 ? -13.699 6.132 -14.729 1.00 94.25 186 ALA A O 1
ATOM 1432 N N . HIS A 1 187 ? -15.255 7.445 -15.688 1.00 91.12 187 HIS A N 1
ATOM 1433 C CA . HIS A 1 187 ? -16.400 6.580 -15.406 1.00 91.12 187 HIS A CA 1
ATOM 1434 C C . HIS A 1 187 ? -16.762 5.725 -16.629 1.00 91.12 187 HIS A C 1
ATOM 1436 O O . HIS A 1 187 ? -16.733 6.198 -17.768 1.00 91.12 187 HIS A O 1
ATOM 1442 N N . PHE A 1 188 ? -17.132 4.469 -16.379 1.00 90.88 188 PHE A N 1
ATOM 1443 C CA . PHE A 1 188 ? -17.496 3.488 -17.396 1.00 90.88 188 PHE A CA 1
ATOM 1444 C C . PHE A 1 188 ? -18.847 2.865 -17.042 1.00 90.88 188 PHE A C 1
ATOM 1446 O O . PHE A 1 188 ? -18.973 2.210 -16.011 1.00 90.88 188 PHE A O 1
ATOM 1453 N N . GLU A 1 189 ? -19.831 3.022 -17.925 1.00 94.69 189 GLU A N 1
ATOM 1454 C CA . GLU A 1 189 ? -21.146 2.389 -17.804 1.00 94.69 189 GLU A CA 1
ATOM 1455 C C . GLU A 1 189 ? -21.317 1.324 -18.896 1.00 94.69 189 GLU A C 1
ATOM 1457 O O . GLU A 1 189 ? -20.956 1.531 -20.059 1.00 94.69 189 GLU A O 1
ATOM 1462 N N . THR A 1 190 ? -21.872 0.172 -18.524 1.00 96.25 190 THR A N 1
ATOM 1463 C CA . THR A 1 190 ? -22.214 -0.925 -19.437 1.00 96.25 190 THR A CA 1
ATOM 1464 C C . THR A 1 190 ? -23.670 -1.353 -19.256 1.00 96.25 190 THR A C 1
ATOM 1466 O O . THR A 1 190 ? -24.303 -1.048 -18.245 1.00 96.25 190 THR A O 1
ATOM 1469 N N . ASP A 1 191 ? -24.202 -2.119 -20.209 1.00 97.19 191 ASP A N 1
ATOM 1470 C CA . ASP A 1 191 ? -25.524 -2.754 -20.119 1.00 97.19 191 ASP A CA 1
ATOM 1471 C C . ASP A 1 191 ? -25.567 -3.957 -19.149 1.00 97.19 191 ASP A C 1
ATOM 1473 O O . ASP A 1 191 ? -26.600 -4.615 -19.014 1.00 97.19 191 ASP A O 1
ATOM 1477 N N . ASN A 1 192 ? -24.462 -4.234 -18.447 1.00 98.00 192 ASN A N 1
ATOM 1478 C CA . ASN A 1 192 ? -24.317 -5.302 -17.467 1.00 98.00 192 ASN A CA 1
ATOM 1479 C C . ASN A 1 192 ? -24.168 -4.717 -16.043 1.00 98.00 192 ASN A C 1
ATOM 1481 O O . ASN A 1 192 ? -23.083 -4.252 -15.683 1.00 98.00 192 ASN A O 1
ATOM 1485 N N . PRO A 1 193 ? -25.217 -4.777 -15.196 1.00 96.69 193 PRO A N 1
ATOM 1486 C CA . PRO A 1 193 ? -25.174 -4.219 -13.844 1.00 96.69 193 PRO A CA 1
ATOM 1487 C C . PRO A 1 193 ? -24.058 -4.797 -12.967 1.00 96.69 193 PRO A C 1
A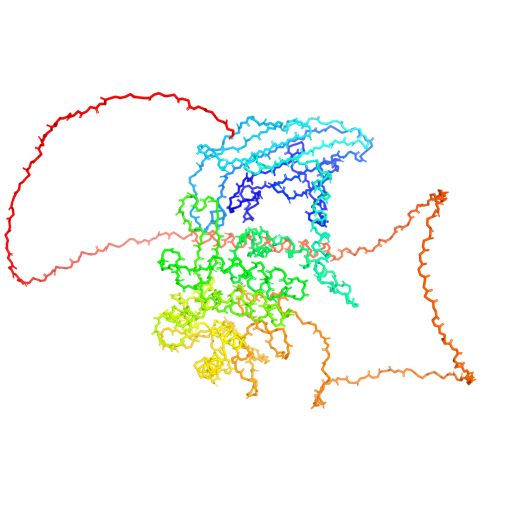TOM 1489 O O . PRO A 1 193 ? -23.405 -4.047 -12.252 1.00 96.69 193 PRO A O 1
ATOM 1492 N N . GLN A 1 194 ? -23.779 -6.103 -13.060 1.00 96.88 194 GLN A N 1
ATOM 1493 C CA . GLN A 1 194 ? -22.733 -6.750 -12.258 1.00 96.88 194 GLN A CA 1
ATOM 1494 C C . GLN A 1 194 ? -21.320 -6.301 -12.661 1.00 96.88 194 GLN A C 1
ATOM 1496 O O . GLN A 1 194 ? -20.414 -6.280 -11.830 1.00 96.88 194 GLN A O 1
ATOM 1501 N N . LEU A 1 195 ? -21.114 -5.942 -13.932 1.00 95.81 195 LEU A N 1
ATOM 1502 C CA . LEU A 1 195 ? -19.854 -5.357 -14.385 1.00 95.81 195 LEU A CA 1
ATOM 1503 C C . LEU A 1 195 ? -19.710 -3.909 -13.900 1.00 95.81 195 LEU A C 1
ATOM 1505 O O . LEU A 1 195 ? -18.617 -3.524 -13.495 1.00 95.81 195 LEU A O 1
ATOM 1509 N N . ASN A 1 196 ? -20.800 -3.139 -13.877 1.00 95.00 196 ASN A N 1
ATOM 1510 C CA . ASN A 1 196 ? -20.794 -1.781 -13.328 1.00 95.00 196 ASN A CA 1
ATOM 1511 C C . ASN A 1 196 ? -20.482 -1.808 -11.817 1.00 95.00 196 ASN A C 1
ATOM 1513 O O . ASN A 1 196 ? -19.598 -1.084 -11.370 1.00 95.00 196 ASN A O 1
ATOM 1517 N N . GLU A 1 197 ? -21.115 -2.707 -11.050 1.00 93.25 197 GLU A N 1
ATOM 1518 C CA . GLU A 1 197 ? -20.800 -2.954 -9.630 1.00 93.25 197 GLU A CA 1
ATOM 1519 C C . GLU A 1 197 ? -19.314 -3.302 -9.419 1.00 93.25 197 GLU A C 1
ATOM 1521 O O . GLU A 1 197 ? -18.668 -2.754 -8.527 1.00 93.25 197 GLU A O 1
ATOM 1526 N N . LEU A 1 198 ? -18.742 -4.170 -10.265 1.00 94.25 198 LEU A N 1
ATOM 1527 C CA . LEU A 1 198 ? -17.326 -4.546 -10.193 1.00 94.25 198 LEU A CA 1
ATOM 1528 C C . LEU A 1 198 ? -16.380 -3.376 -10.507 1.00 94.25 198 LEU A C 1
ATOM 1530 O O . LEU A 1 198 ? -15.350 -3.239 -9.846 1.00 94.25 198 LEU A O 1
ATOM 1534 N N . ILE A 1 199 ? -16.697 -2.548 -11.506 1.00 92.38 199 ILE A N 1
ATOM 1535 C CA . ILE A 1 199 ? -15.897 -1.367 -11.871 1.00 92.38 199 ILE A CA 1
ATOM 1536 C C . ILE A 1 199 ? -15.918 -0.342 -10.733 1.00 92.38 199 ILE A C 1
ATOM 1538 O O . ILE A 1 199 ? -14.864 0.167 -10.349 1.00 92.38 199 ILE A O 1
ATOM 1542 N N . GLU A 1 200 ? -17.093 -0.085 -10.158 1.00 90.50 200 GLU A N 1
ATOM 1543 C CA . GLU A 1 200 ? -17.251 0.850 -9.045 1.00 90.50 200 GLU A CA 1
ATOM 1544 C C . GLU A 1 200 ? -16.525 0.373 -7.782 1.00 90.50 200 GLU A C 1
ATOM 1546 O O . GLU A 1 200 ? -15.747 1.134 -7.202 1.00 90.50 200 GLU A O 1
ATOM 1551 N N . GLN A 1 201 ? -16.657 -0.909 -7.421 1.00 91.06 201 GLN A N 1
ATOM 1552 C CA . GLN A 1 201 ? -15.886 -1.488 -6.319 1.00 91.06 201 GLN A CA 1
ATOM 1553 C C . GLN A 1 201 ? -14.377 -1.405 -6.585 1.00 91.06 201 GLN A C 1
ATOM 1555 O O . GLN A 1 201 ? -13.636 -0.960 -5.716 1.00 91.06 201 GLN A O 1
ATOM 1560 N N . SER A 1 202 ? -13.915 -1.736 -7.797 1.00 92.00 202 SER A N 1
ATOM 1561 C CA . SER A 1 202 ? -12.487 -1.657 -8.157 1.00 92.00 202 SER A CA 1
ATOM 1562 C C . SER A 1 202 ? -11.936 -0.231 -8.023 1.00 92.00 202 SER A C 1
ATOM 1564 O O . SER A 1 202 ? -10.797 -0.036 -7.602 1.00 92.00 202 SER A O 1
ATOM 1566 N N . ARG A 1 203 ? -12.745 0.786 -8.348 1.00 91.88 203 ARG A N 1
ATOM 1567 C CA . ARG A 1 203 ? -12.390 2.202 -8.185 1.00 91.88 203 ARG A CA 1
ATOM 1568 C C . ARG A 1 203 ? -12.288 2.606 -6.711 1.00 91.88 203 ARG A C 1
ATOM 1570 O O . ARG A 1 203 ? -11.382 3.365 -6.362 1.00 91.88 203 ARG A O 1
ATOM 1577 N N . SER A 1 204 ? -13.179 2.101 -5.856 1.00 90.81 204 SER A N 1
ATOM 1578 C CA . SER A 1 204 ? -13.119 2.294 -4.400 1.00 90.81 204 SER A CA 1
ATOM 1579 C C . SER A 1 204 ? -11.953 1.539 -3.750 1.00 90.81 204 SER A C 1
ATOM 1581 O O . SER A 1 204 ? -11.271 2.098 -2.895 1.00 90.81 204 SER A O 1
ATOM 1583 N N . ASP A 1 205 ? -11.662 0.318 -4.197 1.00 91.19 205 ASP A N 1
ATOM 1584 C CA . ASP A 1 205 ? -10.528 -0.478 -3.718 1.00 91.19 205 ASP A CA 1
ATOM 1585 C C . ASP A 1 205 ? -9.197 0.206 -4.065 1.00 91.19 205 ASP A C 1
ATOM 1587 O O . ASP A 1 205 ? -8.328 0.339 -3.206 1.00 91.19 205 ASP A O 1
ATOM 1591 N N . MET A 1 206 ? -9.056 0.742 -5.285 1.00 92.62 206 MET A N 1
ATOM 1592 C CA . MET A 1 206 ? -7.882 1.542 -5.659 1.00 92.62 206 MET A CA 1
ATOM 1593 C C . MET A 1 206 ? -7.729 2.800 -4.791 1.00 92.62 206 MET A C 1
ATOM 1595 O O . MET A 1 206 ? -6.615 3.106 -4.377 1.00 92.62 206 MET A O 1
ATOM 1599 N N . ARG A 1 207 ? -8.824 3.493 -4.439 1.00 92.81 207 ARG A N 1
ATOM 1600 C CA . ARG A 1 207 ? -8.776 4.638 -3.506 1.00 92.81 207 ARG A CA 1
ATOM 1601 C C . ARG A 1 207 ? -8.254 4.246 -2.126 1.00 92.81 207 ARG A C 1
ATOM 1603 O O . ARG A 1 207 ? -7.540 5.035 -1.511 1.00 92.81 207 ARG A O 1
ATOM 1610 N N . MET A 1 208 ? -8.632 3.066 -1.638 1.00 90.50 208 MET A N 1
ATOM 1611 C CA . MET A 1 208 ? -8.190 2.526 -0.350 1.00 90.50 208 MET A CA 1
ATOM 1612 C C . MET A 1 208 ? -6.719 2.080 -0.376 1.00 90.50 208 MET A C 1
ATOM 1614 O O . MET A 1 208 ? -6.038 2.180 0.639 1.00 90.50 208 MET A O 1
ATOM 1618 N N . LEU A 1 209 ? -6.231 1.585 -1.517 1.00 92.62 209 LEU A N 1
ATOM 1619 C CA . LEU A 1 209 ? -4.857 1.096 -1.686 1.00 92.62 209 LEU A CA 1
ATOM 1620 C C . LEU A 1 209 ? -3.838 2.192 -2.037 1.00 92.62 209 LEU A C 1
ATOM 1622 O O . LEU A 1 209 ? -2.639 1.906 -2.060 1.00 92.62 209 LEU A O 1
ATOM 1626 N N . CYS A 1 210 ? -4.288 3.416 -2.318 1.00 93.94 210 CYS A N 1
ATOM 1627 C CA . CYS A 1 210 ? -3.445 4.544 -2.699 1.00 93.94 210 CYS A CA 1
ATOM 1628 C C . CYS A 1 210 ? -3.167 5.512 -1.538 1.00 93.94 210 CYS A C 1
ATOM 1630 O O . CYS A 1 210 ? -4.091 6.072 -0.945 1.00 93.94 210 CYS A O 1
ATOM 1632 N N . ASP A 1 211 ? -1.881 5.787 -1.317 1.00 92.00 211 ASP A N 1
ATOM 1633 C CA . ASP A 1 211 ? -1.369 6.833 -0.429 1.00 92.00 211 ASP A CA 1
ATOM 1634 C C . ASP A 1 211 ? -0.956 8.086 -1.218 1.00 92.00 211 ASP A C 1
ATOM 1636 O O . ASP A 1 211 ? -0.861 8.079 -2.448 1.00 92.00 211 ASP A O 1
ATOM 1640 N N . SER A 1 212 ? -0.709 9.187 -0.504 1.00 91.38 212 SER A N 1
ATOM 1641 C CA . SER A 1 212 ? -0.269 10.465 -1.081 1.00 91.38 212 SER A CA 1
ATOM 1642 C C . SER A 1 212 ? 1.143 10.831 -0.624 1.00 91.38 212 SER A C 1
ATOM 1644 O O . SER A 1 212 ? 1.421 10.904 0.572 1.00 91.38 212 SER A O 1
ATOM 1646 N N . TYR A 1 213 ? 2.014 11.124 -1.586 1.00 94.31 213 TYR A N 1
ATOM 1647 C CA . TYR A 1 213 ? 3.393 11.574 -1.390 1.00 94.31 213 TYR A CA 1
ATOM 1648 C C . TYR A 1 213 ? 3.600 12.952 -2.047 1.00 94.31 213 TYR A C 1
ATOM 1650 O O . TYR A 1 213 ? 2.780 13.360 -2.871 1.00 94.31 213 TYR A O 1
ATOM 1658 N N . PRO A 1 214 ? 4.700 13.679 -1.757 1.00 96.19 214 PRO A N 1
ATOM 1659 C CA . PRO A 1 214 ? 5.014 14.949 -2.430 1.00 96.19 214 PRO A CA 1
ATOM 1660 C C . PRO A 1 214 ? 5.085 14.850 -3.964 1.00 96.19 214 PRO A C 1
ATOM 1662 O O . PRO A 1 214 ? 4.880 15.837 -4.663 1.00 96.19 214 PRO A O 1
ATOM 1665 N N . THR A 1 215 ? 5.351 13.651 -4.486 1.00 96.88 215 THR A N 1
ATOM 1666 C CA . THR A 1 215 ? 5.400 13.313 -5.914 1.00 96.88 215 THR A CA 1
ATOM 1667 C C . THR A 1 215 ? 4.035 13.024 -6.547 1.00 96.88 215 THR A C 1
ATOM 1669 O O . THR A 1 215 ? 3.935 13.011 -7.776 1.00 96.88 215 THR A O 1
ATOM 1672 N N . GLY A 1 216 ? 2.985 12.825 -5.743 1.00 96.12 216 GLY A N 1
ATOM 1673 C CA . GLY A 1 216 ? 1.624 12.507 -6.178 1.00 96.12 216 GLY A CA 1
ATOM 1674 C C . GLY A 1 216 ? 1.036 11.277 -5.478 1.00 96.12 216 GLY A C 1
ATOM 1675 O O . GLY A 1 216 ? 1.513 10.839 -4.430 1.00 96.12 216 GLY A O 1
ATOM 1676 N N . VAL A 1 217 ? -0.018 10.717 -6.073 1.00 95.75 217 VAL A N 1
ATOM 1677 C CA . VAL A 1 217 ? -0.677 9.494 -5.590 1.00 95.75 217 VAL A CA 1
ATOM 1678 C C . VAL A 1 217 ? 0.181 8.266 -5.909 1.00 95.75 217 VAL A C 1
ATOM 1680 O O . VAL A 1 217 ? 0.674 8.130 -7.028 1.00 95.75 217 VAL A O 1
ATOM 1683 N N . TYR A 1 218 ? 0.330 7.351 -4.950 1.00 96.94 218 TYR A N 1
ATOM 1684 C CA . TYR A 1 218 ? 1.115 6.125 -5.103 1.00 96.94 218 TYR A CA 1
ATOM 1685 C C . TYR A 1 218 ? 0.322 4.897 -4.614 1.00 96.94 218 TYR A C 1
ATOM 1687 O O . TYR A 1 218 ? -0.172 4.905 -3.486 1.00 96.94 218 TYR A O 1
ATOM 1695 N N . PRO A 1 219 ? 0.187 3.824 -5.414 1.00 96.06 219 PRO A N 1
ATOM 1696 C CA . PRO A 1 219 ? -0.475 2.591 -4.991 1.00 96.06 219 PRO A CA 1
ATOM 1697 C C . PRO A 1 219 ? 0.461 1.718 -4.135 1.00 96.06 219 PRO A C 1
ATOM 1699 O O . PRO A 1 219 ? 1.583 1.403 -4.533 1.00 96.06 219 PRO A O 1
ATOM 1702 N N . THR A 1 220 ? -0.001 1.309 -2.955 1.00 92.44 220 THR A N 1
ATOM 1703 C CA . THR A 1 220 ? 0.729 0.389 -2.065 1.00 92.44 220 THR A CA 1
ATOM 1704 C C . THR A 1 220 ? 0.754 -1.042 -2.616 1.00 92.44 220 THR A C 1
ATOM 1706 O O . THR A 1 220 ? -0.072 -1.423 -3.446 1.00 92.44 220 THR A O 1
ATOM 1709 N N . GLY A 1 221 ? 1.677 -1.876 -2.123 1.00 86.00 221 GLY A N 1
ATOM 1710 C CA . GLY A 1 221 ? 1.759 -3.301 -2.485 1.00 86.00 221 GLY A CA 1
ATOM 1711 C C . GLY A 1 221 ? 0.600 -4.180 -1.976 1.00 86.00 221 GLY A C 1
ATOM 1712 O O . GLY A 1 221 ? 0.529 -5.357 -2.329 1.00 86.00 221 GLY A O 1
ATOM 1713 N N . GLY A 1 222 ? -0.307 -3.644 -1.150 1.00 85.81 222 GLY A N 1
ATOM 1714 C CA . GLY A 1 222 ? -1.542 -4.313 -0.727 1.00 85.81 222 GLY A CA 1
ATOM 1715 C C . GLY A 1 222 ? -1.713 -4.480 0.787 1.00 85.81 222 GLY A C 1
ATOM 1716 O O . GLY A 1 222 ? -0.774 -4.761 1.536 1.00 85.81 222 GLY A O 1
ATOM 1717 N N . LEU A 1 223 ? -2.956 -4.351 1.254 1.00 84.25 223 LEU A N 1
ATOM 1718 C CA . LEU A 1 223 ? -3.300 -4.451 2.675 1.00 84.25 223 LEU A CA 1
ATOM 1719 C C . LEU A 1 223 ? -3.434 -5.911 3.168 1.00 84.25 223 LEU A C 1
ATOM 1721 O O . LEU A 1 223 ? -3.804 -6.798 2.397 1.00 84.25 223 LEU A O 1
ATOM 1725 N N . PRO A 1 224 ? -3.189 -6.180 4.467 1.00 75.12 224 PRO A N 1
ATOM 1726 C CA . PRO A 1 224 ? -2.508 -5.303 5.426 1.00 75.12 224 PRO A CA 1
ATOM 1727 C C . PRO A 1 224 ? -0.971 -5.390 5.313 1.00 75.12 224 PRO A C 1
ATOM 1729 O O . PRO A 1 224 ? -0.261 -4.531 5.814 1.00 75.12 224 PRO A O 1
ATOM 1732 N N . TRP A 1 225 ? -0.447 -6.434 4.665 1.00 85.19 225 TRP A N 1
ATOM 1733 C CA . TRP A 1 225 ? 0.936 -6.904 4.832 1.00 85.19 225 TRP A CA 1
ATOM 1734 C C . TRP A 1 225 ? 2.013 -6.186 4.012 1.00 85.19 225 TRP A C 1
ATOM 1736 O O . TRP A 1 225 ? 3.205 -6.433 4.233 1.00 85.19 225 TRP A O 1
ATOM 1746 N N . PHE A 1 226 ? 1.598 -5.386 3.035 1.00 85.56 226 PHE A N 1
ATOM 1747 C CA . PHE A 1 226 ? 2.434 -4.715 2.041 1.00 85.56 226 PHE A CA 1
ATOM 1748 C C . PHE A 1 226 ? 1.956 -3.263 1.833 1.00 85.56 226 PHE A C 1
ATOM 1750 O O . PHE A 1 226 ? 2.033 -2.723 0.733 1.00 85.56 226 PHE A O 1
ATOM 1757 N N . ALA A 1 227 ? 1.455 -2.639 2.906 1.00 89.69 227 ALA A N 1
ATOM 1758 C CA . ALA A 1 227 ? 0.921 -1.274 2.972 1.00 89.69 227 ALA A CA 1
ATOM 1759 C C . ALA A 1 227 ? 2.018 -0.187 2.874 1.00 89.69 227 ALA A C 1
ATOM 1761 O O . ALA A 1 227 ? 2.085 0.726 3.691 1.00 89.69 227 ALA A O 1
ATOM 1762 N N . VAL A 1 228 ? 2.938 -0.348 1.922 1.00 92.44 228 VAL A N 1
ATOM 1763 C CA . VAL A 1 228 ? 4.115 0.498 1.698 1.00 92.44 228 VAL A CA 1
ATOM 1764 C C . VAL A 1 228 ? 4.433 0.576 0.193 1.00 92.44 228 VAL A C 1
ATOM 1766 O O . VAL A 1 228 ? 3.901 -0.232 -0.582 1.00 92.44 228 VAL A O 1
ATOM 1769 N N . PRO A 1 229 ? 5.295 1.509 -0.258 1.00 95.62 229 PRO A N 1
ATOM 1770 C CA . PRO A 1 229 ? 5.717 1.582 -1.653 1.00 95.62 229 PRO A CA 1
ATOM 1771 C C . PRO A 1 229 ? 6.505 0.346 -2.102 1.00 95.62 229 PRO A C 1
ATOM 1773 O O . PRO A 1 229 ? 7.549 0.028 -1.534 1.00 95.62 229 PRO A O 1
ATOM 1776 N N . PHE A 1 230 ? 6.033 -0.297 -3.171 1.00 96.19 230 PHE A N 1
ATOM 1777 C CA . PHE A 1 230 ? 6.742 -1.338 -3.923 1.00 96.19 230 PHE A CA 1
ATOM 1778 C C . PHE A 1 230 ? 6.930 -0.889 -5.372 1.00 96.19 230 PHE A C 1
ATOM 1780 O O . PHE A 1 230 ? 5.988 -0.370 -5.971 1.00 96.19 230 PHE A O 1
ATOM 1787 N N . GLY A 1 231 ? 8.116 -1.090 -5.951 1.00 96.69 231 GLY A N 1
ATOM 1788 C CA . GLY A 1 231 ? 8.442 -0.588 -7.293 1.00 96.69 231 GLY A CA 1
ATOM 1789 C C . GLY A 1 231 ? 7.651 -1.275 -8.406 1.00 96.69 231 GLY A C 1
ATOM 1790 O O . GLY A 1 231 ? 6.863 -0.639 -9.105 1.00 96.69 231 GLY A O 1
ATOM 1791 N N . ARG A 1 232 ? 7.820 -2.594 -8.548 1.00 94.81 232 ARG A N 1
ATOM 1792 C CA . ARG A 1 232 ? 7.100 -3.413 -9.541 1.00 94.81 232 ARG A CA 1
ATOM 1793 C C . ARG A 1 232 ? 5.586 -3.283 -9.404 1.00 94.81 232 ARG A C 1
ATOM 1795 O O . ARG A 1 232 ? 4.888 -3.061 -10.390 1.00 94.81 232 ARG A O 1
ATOM 1802 N N . ASP A 1 233 ? 5.093 -3.500 -8.193 1.00 94.44 233 ASP A N 1
ATOM 1803 C CA . ASP A 1 233 ? 3.671 -3.650 -7.911 1.00 94.44 233 ASP A CA 1
ATOM 1804 C C . ASP A 1 233 ? 2.931 -2.329 -8.180 1.00 94.44 233 ASP A C 1
ATOM 1806 O O . ASP A 1 233 ? 1.840 -2.340 -8.759 1.00 94.44 233 ASP A O 1
ATOM 1810 N N . ALA A 1 234 ? 3.578 -1.187 -7.909 1.00 96.81 234 ALA A N 1
ATOM 1811 C CA . ALA A 1 234 ? 3.074 0.111 -8.328 1.00 96.81 234 ALA A CA 1
ATOM 1812 C C . ALA A 1 234 ? 3.141 0.323 -9.842 1.00 96.81 234 ALA A C 1
ATOM 1814 O O . ALA A 1 234 ? 2.149 0.747 -10.422 1.00 96.81 234 ALA A O 1
ATOM 1815 N N . LEU A 1 235 ? 4.247 -0.022 -10.511 1.00 97.94 235 LEU A N 1
ATOM 1816 C CA . LEU A 1 235 ? 4.359 0.107 -11.971 1.00 97.94 235 LEU A CA 1
ATOM 1817 C C . LEU A 1 235 ? 3.257 -0.675 -12.706 1.00 97.94 235 LEU A C 1
ATOM 1819 O O . LEU A 1 235 ? 2.634 -0.136 -13.620 1.00 97.94 235 LEU A O 1
ATOM 1823 N N . PHE A 1 236 ? 2.959 -1.908 -12.284 1.00 95.62 236 PHE A N 1
ATOM 1824 C CA . PHE A 1 236 ? 1.848 -2.683 -12.845 1.00 95.62 236 PHE A CA 1
ATOM 1825 C C . PHE A 1 236 ? 0.483 -2.069 -12.552 1.00 95.62 236 PHE A C 1
ATOM 1827 O O . PHE A 1 236 ? -0.305 -1.873 -13.479 1.00 95.62 236 PHE A O 1
ATOM 1834 N N . SER A 1 237 ? 0.209 -1.751 -11.285 1.00 95.69 237 SER A N 1
ATOM 1835 C CA . SER A 1 237 ? -1.078 -1.186 -10.869 1.00 95.69 237 SER A CA 1
ATOM 1836 C C . SER A 1 237 ? -1.355 0.138 -11.585 1.00 95.69 237 SER A C 1
ATOM 1838 O O . SER A 1 237 ? -2.443 0.333 -12.121 1.00 95.69 237 SER A O 1
ATOM 1840 N N . SER A 1 238 ? -0.343 1.000 -11.697 1.00 96.69 238 SER A N 1
ATOM 1841 C CA . SER A 1 238 ? -0.398 2.258 -12.437 1.00 96.69 238 SER A CA 1
ATOM 1842 C C . SER A 1 238 ? -0.639 2.060 -13.934 1.00 96.69 238 SER A C 1
ATOM 1844 O O . SER A 1 238 ? -1.514 2.720 -14.487 1.00 96.69 238 SER A O 1
ATOM 1846 N N . MET A 1 239 ? 0.073 1.138 -14.601 1.00 96.81 239 MET A N 1
ATOM 1847 C CA . MET A 1 239 ? -0.158 0.848 -16.028 1.00 96.81 239 MET A CA 1
ATOM 1848 C C . MET A 1 239 ? -1.572 0.309 -16.292 1.00 96.81 239 MET A C 1
ATOM 1850 O O . MET A 1 239 ? -2.185 0.665 -17.297 1.00 96.81 239 MET A O 1
ATOM 1854 N N . PHE A 1 240 ? -2.115 -0.525 -15.400 1.00 94.88 240 PHE A N 1
ATOM 1855 C CA . PHE A 1 240 ? -3.491 -1.020 -15.518 1.00 94.88 240 PHE A CA 1
ATOM 1856 C C . PHE A 1 240 ? -4.543 0.046 -15.182 1.00 94.88 240 PHE A C 1
ATOM 1858 O O . PHE A 1 240 ? -5.638 0.000 -15.740 1.00 94.88 240 PHE A O 1
ATOM 1865 N N . ALA A 1 241 ? -4.210 1.013 -14.325 1.00 94.88 241 ALA A N 1
ATOM 1866 C CA . ALA A 1 241 ? -5.084 2.121 -13.955 1.00 94.88 241 ALA A CA 1
ATOM 1867 C C . ALA A 1 241 ? -5.032 3.323 -14.916 1.00 94.88 241 ALA A C 1
ATOM 1869 O O . ALA A 1 241 ? -5.863 4.215 -14.783 1.00 94.88 241 ALA A O 1
ATOM 1870 N N . LEU A 1 242 ? -4.139 3.356 -15.918 1.00 95.56 242 LEU A N 1
ATOM 1871 C CA . LEU A 1 242 ? -4.092 4.438 -16.920 1.00 95.56 242 LEU A CA 1
ATOM 1872 C C . LEU A 1 242 ? -5.477 4.811 -17.504 1.00 95.56 242 LEU A C 1
ATOM 1874 O O . LEU A 1 242 ? -5.762 6.008 -17.595 1.00 95.56 242 LEU A O 1
ATOM 1878 N N . PRO A 1 243 ? -6.376 3.858 -17.847 1.00 93.81 243 PRO A N 1
ATOM 1879 C CA . PRO A 1 243 ? -7.698 4.196 -18.372 1.00 93.81 243 PRO A CA 1
ATOM 1880 C C . PRO A 1 243 ? -8.675 4.784 -17.352 1.00 93.81 243 PRO A C 1
ATOM 1882 O O . PRO A 1 243 ? -9.637 5.421 -17.770 1.00 93.81 243 PRO A O 1
ATOM 1885 N N . THR A 1 244 ? -8.468 4.563 -16.050 1.00 93.06 244 THR A N 1
ATOM 1886 C CA . THR A 1 244 ? -9.339 5.068 -14.977 1.00 93.06 244 THR A CA 1
ATOM 1887 C C . THR A 1 244 ? -8.779 6.336 -14.343 1.00 93.06 244 THR A C 1
ATOM 1889 O O . THR A 1 244 ? -9.507 7.316 -14.239 1.00 93.06 244 THR A O 1
ATOM 1892 N N . ASN A 1 245 ? -7.506 6.345 -13.942 1.00 96.19 245 ASN A N 1
ATOM 1893 C CA . ASN A 1 245 ? -6.835 7.497 -13.347 1.00 96.19 245 ASN A CA 1
ATOM 1894 C C . ASN A 1 245 ? -5.316 7.481 -13.660 1.00 96.19 245 ASN A C 1
ATOM 1896 O O . ASN A 1 245 ? -4.560 6.740 -13.022 1.00 96.19 245 ASN A O 1
ATOM 1900 N N . PRO A 1 246 ? -4.832 8.310 -14.609 1.00 96.75 246 PRO A N 1
ATOM 1901 C CA . PRO A 1 246 ? -3.414 8.371 -14.960 1.00 96.75 246 PRO A CA 1
ATOM 1902 C C . PRO A 1 246 ? -2.529 9.057 -13.903 1.00 96.75 246 PRO A C 1
ATOM 1904 O O . PRO A 1 246 ? -1.309 8.897 -13.958 1.00 96.75 246 PRO A O 1
ATOM 1907 N N . ASP A 1 247 ? -3.078 9.779 -12.919 1.00 96.75 247 ASP A N 1
ATOM 1908 C CA . ASP A 1 247 ? -2.264 10.439 -11.885 1.00 96.75 247 ASP A CA 1
ATOM 1909 C C . ASP A 1 247 ? -1.596 9.446 -10.926 1.00 96.75 247 ASP A C 1
ATOM 1911 O O . ASP A 1 247 ? -0.519 9.732 -10.402 1.00 96.75 247 ASP A O 1
ATOM 1915 N N . ILE A 1 248 ? -2.145 8.232 -10.806 1.00 97.56 248 ILE A N 1
ATOM 1916 C CA . ILE A 1 248 ? -1.494 7.094 -10.136 1.00 97.56 248 ILE A CA 1
ATOM 1917 C C . ILE A 1 248 ? -0.171 6.739 -10.845 1.00 97.56 248 ILE A C 1
ATOM 1919 O O . ILE A 1 248 ? 0.840 6.449 -10.203 1.00 97.56 248 ILE A O 1
ATOM 1923 N N . ALA A 1 249 ? -0.136 6.796 -12.182 1.00 98.00 249 ALA A N 1
ATOM 1924 C CA . ALA A 1 249 ? 1.088 6.578 -12.953 1.00 98.00 249 ALA A CA 1
ATOM 1925 C C . ALA A 1 249 ? 2.058 7.758 -12.849 1.00 98.00 249 ALA A C 1
ATOM 1927 O O . ALA A 1 249 ? 3.258 7.531 -12.693 1.00 98.00 249 ALA A O 1
ATOM 1928 N N . ARG A 1 250 ? 1.559 9.002 -12.857 1.00 98.19 250 ARG A N 1
ATOM 1929 C CA . ARG A 1 250 ? 2.398 10.197 -12.649 1.00 98.19 250 ARG A CA 1
ATOM 1930 C C . ARG A 1 250 ? 3.106 10.166 -11.295 1.00 98.19 250 ARG A C 1
ATOM 1932 O O . ARG A 1 250 ? 4.322 10.343 -11.248 1.00 98.19 250 ARG A O 1
ATOM 1939 N N . GLY A 1 251 ? 2.363 9.911 -10.217 1.00 98.25 251 GLY A N 1
ATOM 1940 C CA . GLY A 1 251 ? 2.909 9.843 -8.863 1.00 98.25 251 GLY A CA 1
ATOM 1941 C C . GLY A 1 251 ? 3.879 8.677 -8.680 1.00 98.25 251 GLY A C 1
ATOM 1942 O O . GLY A 1 251 ? 4.992 8.886 -8.199 1.00 98.25 251 GLY A O 1
ATOM 1943 N N . ALA A 1 252 ? 3.525 7.478 -9.160 1.00 98.38 252 ALA A N 1
ATOM 1944 C CA . ALA A 1 252 ? 4.412 6.315 -9.105 1.00 98.38 252 ALA A CA 1
ATOM 1945 C C . ALA A 1 252 ? 5.736 6.531 -9.858 1.00 98.38 252 ALA A C 1
ATOM 1947 O O . ALA A 1 252 ? 6.807 6.276 -9.306 1.00 98.38 252 ALA A O 1
ATOM 1948 N N . LEU A 1 253 ? 5.692 7.044 -11.093 1.00 98.75 253 LEU A N 1
ATOM 1949 C CA . LEU 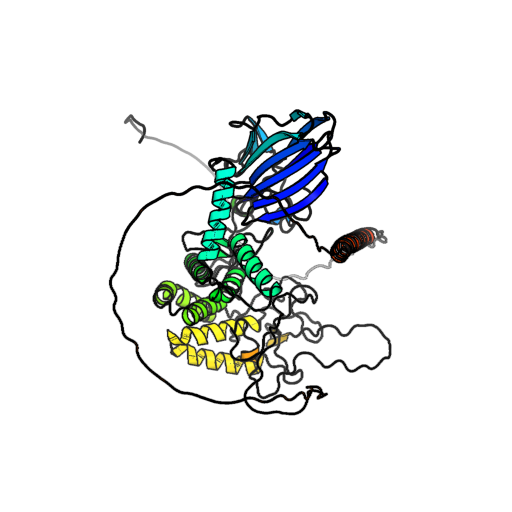A 1 253 ? 6.899 7.292 -11.886 1.00 98.75 253 LEU A CA 1
ATOM 1950 C C . LEU A 1 253 ? 7.790 8.376 -11.254 1.00 98.75 253 LEU A C 1
ATOM 1952 O O . LEU A 1 253 ? 9.005 8.200 -11.191 1.00 98.75 253 LEU A O 1
ATOM 1956 N N . ARG A 1 254 ? 7.209 9.460 -10.723 1.00 98.75 254 ARG A N 1
ATOM 1957 C CA . ARG A 1 254 ? 7.967 10.499 -10.003 1.00 98.75 254 ARG A CA 1
ATOM 1958 C C . ARG A 1 254 ? 8.607 9.973 -8.722 1.00 98.75 254 ARG A C 1
ATOM 1960 O O . ARG A 1 254 ? 9.797 10.191 -8.512 1.00 98.75 254 ARG A O 1
ATOM 1967 N N . PHE A 1 255 ? 7.856 9.240 -7.900 1.00 98.69 255 PHE A N 1
ATOM 1968 C CA . PHE A 1 255 ? 8.366 8.637 -6.667 1.00 98.69 255 PHE A CA 1
ATOM 1969 C C . PHE A 1 255 ? 9.550 7.699 -6.942 1.00 98.69 255 PHE A C 1
ATOM 1971 O O . PHE A 1 255 ? 10.581 7.790 -6.276 1.00 98.69 255 PHE A O 1
ATOM 1978 N N . LEU A 1 256 ? 9.434 6.832 -7.953 1.00 98.69 256 LEU A N 1
ATOM 1979 C CA . LEU A 1 256 ? 10.487 5.878 -8.312 1.00 98.69 256 LEU A CA 1
ATOM 1980 C C . LEU A 1 256 ? 11.719 6.545 -8.938 1.00 98.69 256 LEU A C 1
ATOM 1982 O O . LEU A 1 256 ? 12.826 6.052 -8.741 1.00 98.69 256 LEU A O 1
ATOM 1986 N N . ALA A 1 257 ? 11.552 7.669 -9.640 1.00 98.69 257 ALA A N 1
ATOM 1987 C CA . ALA A 1 257 ? 12.662 8.479 -10.142 1.00 98.69 257 ALA A CA 1
ATOM 1988 C C . ALA A 1 257 ? 13.390 9.250 -9.022 1.00 98.69 257 ALA A C 1
ATOM 1990 O O . ALA A 1 257 ? 14.617 9.347 -9.031 1.00 98.69 257 ALA A O 1
ATOM 1991 N N . GLU A 1 258 ? 12.655 9.778 -8.039 1.00 98.50 258 GLU A N 1
ATOM 1992 C CA . GLU A 1 258 ? 13.229 10.448 -6.865 1.00 98.50 258 GLU A CA 1
ATOM 1993 C C . GLU A 1 258 ? 14.115 9.483 -6.057 1.00 98.50 258 GLU A C 1
ATOM 1995 O O . GLU A 1 258 ? 15.269 9.804 -5.754 1.00 98.50 258 GLU A O 1
ATOM 2000 N N . HIS A 1 259 ? 13.599 8.273 -5.810 1.00 98.31 259 HIS A N 1
ATOM 2001 C CA . HIS A 1 259 ? 14.215 7.214 -5.003 1.00 98.31 259 HIS A CA 1
ATOM 2002 C C . HIS A 1 259 ? 15.046 6.200 -5.826 1.00 98.31 259 HIS A C 1
ATOM 2004 O O . HIS A 1 259 ? 15.348 5.107 -5.344 1.00 98.31 259 HIS A O 1
ATOM 2010 N N . GLN A 1 260 ? 15.412 6.531 -7.069 1.00 98.44 260 GLN A N 1
ATOM 2011 C CA . GLN A 1 260 ? 16.281 5.701 -7.914 1.00 98.44 260 GLN A CA 1
ATOM 2012 C C . GLN A 1 260 ? 17.696 5.588 -7.319 1.00 98.44 260 GLN A C 1
ATOM 2014 O O . GLN A 1 260 ? 18.198 6.547 -6.732 1.00 98.44 260 GLN A O 1
ATOM 2019 N N . GLY A 1 261 ? 18.357 4.440 -7.505 1.00 97.94 261 GLY A N 1
ATOM 2020 C CA . GLY A 1 261 ? 19.698 4.167 -6.980 1.00 97.94 261 GLY A CA 1
ATOM 2021 C C . GLY A 1 261 ? 20.768 5.129 -7.513 1.00 97.94 261 GLY A C 1
ATOM 2022 O O . GLY A 1 261 ? 20.862 5.377 -8.721 1.00 97.94 261 GLY A O 1
ATOM 2023 N N . ARG A 1 262 ? 21.583 5.674 -6.602 1.00 97.25 262 ARG A N 1
ATOM 2024 C CA . ARG A 1 262 ? 22.614 6.707 -6.848 1.00 97.25 262 ARG A CA 1
ATOM 2025 C C . ARG A 1 262 ? 24.009 6.316 -6.359 1.00 97.25 262 ARG A C 1
ATOM 2027 O O . ARG A 1 262 ? 24.957 7.060 -6.607 1.00 97.25 262 ARG A O 1
ATOM 2034 N N . LYS A 1 263 ? 24.148 5.173 -5.689 1.00 96.38 263 LYS A N 1
ATOM 2035 C CA . LYS A 1 263 ? 25.428 4.563 -5.300 1.00 96.38 263 LYS A CA 1
ATOM 2036 C C . LYS A 1 263 ? 25.407 3.055 -5.565 1.00 96.38 263 LYS A C 1
ATOM 2038 O O . LYS A 1 263 ? 24.389 2.496 -5.964 1.00 96.38 263 LYS A O 1
ATOM 2043 N N . GLU A 1 264 ? 26.538 2.408 -5.321 1.00 96.12 264 GLU A N 1
ATOM 2044 C CA . GLU A 1 264 ? 26.620 0.954 -5.192 1.00 96.12 264 GLU A CA 1
ATOM 2045 C C . GLU A 1 264 ? 26.652 0.596 -3.703 1.00 96.12 264 GLU A C 1
ATOM 2047 O O . GLU A 1 264 ? 27.491 1.104 -2.955 1.00 96.12 264 GLU A O 1
ATOM 2052 N N . ASP A 1 265 ? 25.718 -0.245 -3.258 1.00 95.56 265 ASP A N 1
ATOM 2053 C CA . ASP A 1 265 ? 25.624 -0.700 -1.870 1.00 95.56 265 ASP A CA 1
ATOM 2054 C C . ASP A 1 265 ? 25.089 -2.135 -1.823 1.00 95.56 265 ASP A C 1
ATOM 2056 O O . ASP A 1 265 ? 23.901 -2.397 -2.012 1.00 95.56 265 ASP A O 1
ATOM 2060 N N . ALA A 1 266 ? 25.985 -3.087 -1.559 1.00 92.69 266 ALA A N 1
ATOM 2061 C CA . ALA A 1 266 ? 25.644 -4.505 -1.506 1.00 92.69 266 ALA A CA 1
ATOM 2062 C C . ALA A 1 266 ? 24.700 -4.868 -0.342 1.00 92.69 266 ALA A C 1
ATOM 2064 O O . ALA A 1 266 ? 24.067 -5.918 -0.394 1.00 92.69 266 ALA A O 1
ATOM 2065 N N . GLY A 1 267 ? 24.591 -4.031 0.699 1.00 91.88 267 GLY A N 1
ATOM 2066 C CA . GLY A 1 267 ? 23.702 -4.278 1.839 1.00 91.88 267 GLY A CA 1
ATOM 2067 C C . GLY A 1 267 ? 22.234 -3.956 1.548 1.00 91.88 267 GLY A C 1
ATOM 2068 O O . GLY A 1 267 ? 21.346 -4.572 2.133 1.00 91.88 267 GLY A O 1
ATOM 2069 N N . THR A 1 268 ? 21.977 -3.020 0.632 1.00 93.94 268 THR A N 1
ATOM 2070 C CA . THR A 1 268 ? 20.631 -2.658 0.150 1.00 93.94 268 THR A CA 1
ATOM 2071 C C . THR A 1 268 ? 20.353 -3.148 -1.274 1.00 93.94 268 THR A C 1
ATOM 2073 O O . THR A 1 268 ? 19.274 -2.884 -1.804 1.00 93.94 268 THR A O 1
ATOM 2076 N N . GLU A 1 269 ? 21.310 -3.849 -1.892 1.00 94.50 269 GLU A N 1
ATOM 2077 C CA . GLU A 1 269 ? 21.343 -4.225 -3.315 1.00 94.50 269 GLU A CA 1
ATOM 2078 C C . GLU A 1 269 ? 21.238 -3.029 -4.285 1.00 94.50 269 GLU A C 1
ATOM 2080 O O . GLU A 1 269 ? 20.780 -3.177 -5.426 1.00 94.50 269 GLU A O 1
ATOM 2085 N N . GLU A 1 270 ? 21.639 -1.834 -3.836 1.00 96.56 270 GLU A N 1
ATOM 2086 C CA . GLU A 1 270 ? 21.607 -0.607 -4.631 1.00 96.56 270 GLU A CA 1
ATOM 2087 C C . GLU A 1 270 ? 22.716 -0.618 -5.690 1.00 96.56 270 GLU A C 1
ATOM 2089 O O . GLU A 1 270 ? 23.861 -0.986 -5.422 1.00 96.56 270 GLU A O 1
ATOM 2094 N N . GLN A 1 271 ? 22.360 -0.194 -6.901 1.00 97.00 271 GLN A N 1
ATOM 2095 C CA . GLN A 1 271 ? 23.261 0.017 -8.032 1.00 97.00 271 GLN A CA 1
ATOM 2096 C C . GLN A 1 271 ? 22.825 1.292 -8.764 1.00 97.00 271 GLN A C 1
ATOM 2098 O O . GLN A 1 271 ? 21.649 1.675 -8.711 1.00 97.00 271 GLN A O 1
ATOM 2103 N N . LEU A 1 272 ? 23.746 1.926 -9.493 1.00 97.88 272 LEU A N 1
ATOM 2104 C CA . LEU A 1 272 ? 23.463 3.154 -10.238 1.00 97.88 272 LEU A CA 1
ATOM 2105 C C . LEU A 1 272 ? 22.313 2.950 -11.235 1.00 97.88 272 LEU A C 1
ATOM 2107 O O . LEU A 1 272 ? 22.390 2.110 -12.127 1.00 97.88 272 LEU A O 1
ATOM 2111 N N . GLY A 1 273 ? 21.241 3.731 -11.086 1.00 97.88 273 GLY A N 1
ATOM 2112 C CA . GLY A 1 273 ? 20.074 3.699 -11.970 1.00 97.88 273 GLY A CA 1
ATOM 2113 C C . GLY A 1 273 ? 19.050 2.596 -11.702 1.00 97.88 273 GLY A C 1
ATOM 2114 O O . GLY A 1 273 ? 18.004 2.581 -12.357 1.00 97.88 273 GLY A O 1
ATOM 2115 N N . LYS A 1 274 ? 19.291 1.718 -10.725 1.00 98.00 274 LYS A N 1
ATOM 2116 C CA . LYS A 1 274 ? 18.343 0.672 -10.329 1.00 98.00 274 LYS A CA 1
ATOM 2117 C C . LYS A 1 274 ? 17.097 1.278 -9.680 1.00 98.00 274 LYS A C 1
ATOM 2119 O O . LYS A 1 274 ? 17.198 2.205 -8.877 1.00 98.00 274 LYS A O 1
ATOM 2124 N N . ILE A 1 275 ? 15.920 0.754 -10.009 1.00 98.44 275 ILE A N 1
ATOM 2125 C CA . ILE A 1 275 ? 14.658 1.138 -9.364 1.00 98.44 275 ILE A CA 1
ATOM 2126 C C . ILE A 1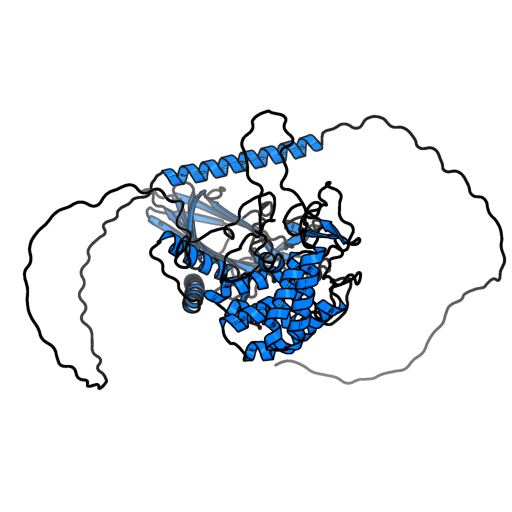 275 ? 14.430 0.247 -8.137 1.00 98.44 275 ILE A C 1
ATOM 2128 O O . ILE A 1 275 ? 14.730 -0.947 -8.164 1.00 98.44 275 ILE A O 1
ATOM 2132 N N . LEU A 1 276 ? 13.926 0.836 -7.051 1.00 97.25 276 LEU A N 1
ATOM 2133 C CA . LEU A 1 276 ? 13.727 0.151 -5.771 1.00 97.25 276 LEU A CA 1
ATOM 2134 C C . LEU A 1 276 ? 12.773 -1.049 -5.856 1.00 97.25 276 LEU A C 1
ATOM 2136 O O . LEU A 1 276 ? 11.845 -1.089 -6.667 1.00 97.25 276 LEU A O 1
ATOM 2140 N N . HIS A 1 277 ? 12.981 -2.009 -4.957 1.00 95.69 277 HIS A N 1
ATOM 2141 C CA . HIS A 1 277 ? 12.035 -3.085 -4.690 1.00 95.69 277 HIS A CA 1
ATOM 2142 C C . HIS A 1 277 ? 10.935 -2.603 -3.742 1.00 95.69 277 HIS A C 1
ATOM 2144 O O . HIS A 1 277 ? 9.762 -2.657 -4.111 1.00 95.69 277 HIS A O 1
ATOM 2150 N N . GLU A 1 278 ? 11.316 -2.087 -2.569 1.00 95.25 278 GLU A N 1
ATOM 2151 C CA . GLU A 1 278 ? 10.396 -1.604 -1.534 1.00 95.25 278 GLU A CA 1
ATOM 2152 C C . GLU A 1 278 ? 10.993 -0.469 -0.684 1.00 95.25 278 GLU A C 1
ATOM 2154 O O . GLU A 1 278 ? 12.215 -0.335 -0.567 1.00 95.25 278 GLU A O 1
ATOM 2159 N N . VAL A 1 279 ? 10.119 0.325 -0.060 1.00 95.56 279 VAL A N 1
ATOM 2160 C CA . VAL A 1 279 ? 10.462 1.329 0.961 1.00 95.56 279 VAL A CA 1
ATOM 2161 C C . VAL A 1 279 ? 9.770 0.957 2.271 1.00 95.56 279 VAL A C 1
ATOM 2163 O O . VAL A 1 279 ? 8.562 0.748 2.276 1.00 95.56 279 VAL A O 1
ATOM 2166 N N . ARG A 1 280 ? 10.498 0.910 3.392 1.00 93.50 280 ARG A N 1
ATOM 2167 C CA . ARG A 1 280 ? 9.945 0.631 4.735 1.00 93.50 280 ARG A CA 1
ATOM 2168 C C . ARG A 1 280 ? 10.280 1.728 5.738 1.00 93.50 280 ARG A C 1
ATOM 2170 O O . ARG A 1 280 ? 11.185 2.534 5.520 1.00 93.50 280 ARG A O 1
ATOM 2177 N N . ARG A 1 281 ? 9.522 1.782 6.836 1.00 91.88 281 ARG A N 1
ATOM 2178 C CA . ARG A 1 281 ? 9.635 2.774 7.924 1.00 91.88 281 ARG A CA 1
ATOM 2179 C C . ARG A 1 281 ? 9.364 2.103 9.285 1.00 91.88 281 ARG A C 1
ATOM 2181 O O . ARG A 1 281 ? 9.274 0.879 9.350 1.00 91.88 281 ARG A O 1
ATOM 2188 N N . GLY A 1 282 ? 9.307 2.896 10.357 1.00 89.25 282 GLY A N 1
ATOM 2189 C CA . GLY A 1 282 ? 8.967 2.436 11.708 1.00 89.25 282 GLY A CA 1
ATOM 2190 C C . GLY A 1 282 ? 9.967 1.447 12.309 1.00 89.25 282 GLY A C 1
ATOM 2191 O O . GLY A 1 282 ? 11.160 1.482 11.997 1.00 89.25 282 GLY A O 1
ATOM 2192 N N . GLU A 1 283 ? 9.480 0.548 13.172 1.00 88.56 283 GLU A N 1
ATOM 2193 C CA . GLU A 1 283 ? 10.311 -0.247 14.095 1.00 88.56 283 GLU A CA 1
ATOM 2194 C C . GLU A 1 283 ? 11.392 -1.066 13.383 1.00 88.56 283 GLU A C 1
ATOM 2196 O O . GLU A 1 283 ? 12.505 -1.172 13.896 1.00 88.56 283 GLU A O 1
ATOM 2201 N N . VAL A 1 284 ? 11.116 -1.611 12.188 1.00 88.69 284 VAL A N 1
ATOM 2202 C CA . VAL A 1 284 ? 12.107 -2.413 11.443 1.00 88.69 284 VAL A CA 1
ATOM 2203 C C . VAL A 1 284 ? 13.309 -1.593 10.970 1.00 88.69 284 VAL A C 1
ATOM 2205 O O . VAL A 1 284 ? 14.419 -2.124 10.926 1.00 88.69 284 VAL A O 1
ATOM 2208 N N . VAL A 1 285 ? 13.100 -0.311 10.656 1.00 91.44 285 VAL A N 1
ATOM 2209 C CA . VAL A 1 285 ? 14.150 0.613 10.203 1.00 91.44 285 VAL A CA 1
ATOM 2210 C C . VAL A 1 285 ? 14.817 1.293 11.393 1.00 91.44 285 VAL A C 1
ATOM 2212 O O . VAL A 1 285 ? 16.041 1.357 11.454 1.00 91.44 285 VAL A O 1
ATOM 2215 N N . GLU A 1 286 ? 14.031 1.738 12.377 1.00 89.38 286 GLU A N 1
ATOM 2216 C CA . GLU A 1 286 ? 14.525 2.361 13.614 1.00 89.38 286 GLU A CA 1
ATOM 2217 C C . GLU A 1 286 ? 15.424 1.407 14.421 1.00 89.38 286 GLU A C 1
ATOM 2219 O O . GLU A 1 286 ? 16.419 1.834 15.003 1.00 89.38 286 GLU A O 1
ATOM 2224 N N . SER A 1 287 ? 15.130 0.100 14.405 1.00 85.00 287 SER A N 1
ATOM 2225 C CA . SER A 1 287 ? 15.976 -0.937 15.017 1.00 85.00 287 SER A CA 1
ATOM 2226 C C . SER A 1 287 ? 17.169 -1.381 14.155 1.00 85.00 287 SER A C 1
ATOM 2228 O O . SER A 1 287 ? 17.961 -2.210 14.605 1.00 85.00 287 SER A O 1
ATOM 2230 N N . GLY A 1 288 ? 17.310 -0.867 12.927 1.00 88.44 288 GLY A N 1
ATOM 2231 C CA . GLY A 1 288 ? 18.382 -1.232 11.993 1.00 88.44 288 GLY A CA 1
ATOM 2232 C C . GLY A 1 288 ? 18.319 -2.672 11.468 1.00 88.44 288 GLY A C 1
ATOM 2233 O O . GLY A 1 288 ? 19.309 -3.166 10.932 1.00 88.44 288 GLY A O 1
ATOM 2234 N N . VAL A 1 289 ? 17.185 -3.365 11.632 1.00 87.38 289 VAL A N 1
ATOM 2235 C CA . VAL A 1 289 ? 17.005 -4.763 11.194 1.00 87.38 289 VAL A CA 1
ATOM 2236 C C . VAL A 1 289 ? 16.641 -4.853 9.708 1.00 87.38 289 VAL A C 1
ATOM 2238 O O . VAL A 1 289 ? 16.883 -5.881 9.077 1.00 87.38 289 VAL A O 1
ATOM 2241 N N . TRP A 1 290 ? 16.085 -3.783 9.138 1.00 91.06 290 TRP A N 1
ATOM 2242 C CA . TRP A 1 290 ? 15.755 -3.673 7.721 1.00 91.06 290 TRP A CA 1
ATOM 2243 C C . TRP A 1 290 ? 16.156 -2.293 7.177 1.00 91.06 290 TRP A C 1
ATOM 2245 O O . TRP A 1 290 ? 16.001 -1.300 7.894 1.00 91.06 290 TRP A O 1
ATOM 2255 N N . PRO A 1 291 ? 16.662 -2.180 5.936 1.00 93.69 291 PRO A N 1
ATOM 2256 C CA . PRO A 1 291 ? 16.978 -0.880 5.354 1.00 93.69 291 PRO A CA 1
ATOM 2257 C C . PRO A 1 291 ? 15.711 -0.063 5.063 1.00 93.69 291 PRO A C 1
ATOM 2259 O O . PRO A 1 291 ? 14.634 -0.606 4.828 1.00 93.69 291 PRO A O 1
ATOM 2262 N N . ASN A 1 292 ? 15.843 1.267 5.027 1.00 95.00 292 ASN A N 1
ATOM 2263 C CA . ASN A 1 292 ? 14.736 2.157 4.660 1.00 95.00 292 ASN A CA 1
ATOM 2264 C C . ASN A 1 292 ? 14.285 1.968 3.201 1.00 95.00 292 ASN A C 1
ATOM 2266 O O . ASN A 1 292 ? 13.092 2.048 2.920 1.00 95.00 292 ASN A O 1
ATOM 2270 N N . ILE A 1 293 ? 15.224 1.690 2.294 1.00 96.88 293 ILE A N 1
ATOM 2271 C CA . ILE A 1 293 ? 14.960 1.347 0.894 1.00 96.88 293 ILE A CA 1
ATOM 2272 C C . ILE A 1 293 ? 15.741 0.076 0.576 1.00 96.88 293 ILE A C 1
ATOM 2274 O O . ILE A 1 293 ? 16.936 -0.007 0.865 1.00 96.88 293 ILE A O 1
ATOM 2278 N N . LEU A 1 294 ? 15.066 -0.900 -0.023 1.00 95.75 294 LEU A N 1
ATOM 2279 C CA . LEU A 1 294 ? 15.667 -2.128 -0.529 1.00 95.75 294 LEU A CA 1
ATOM 2280 C C . LEU A 1 294 ? 15.547 -2.139 -2.054 1.00 95.75 294 LEU A C 1
ATOM 2282 O O . LEU A 1 294 ? 14.469 -1.904 -2.598 1.00 95.75 294 LEU A O 1
ATOM 2286 N N . PHE A 1 295 ? 16.637 -2.452 -2.750 1.00 95.88 295 PHE A N 1
ATOM 2287 C CA . PHE A 1 295 ? 16.715 -2.545 -4.211 1.00 95.88 295 PHE A CA 1
ATOM 2288 C C . PHE A 1 295 ? 16.785 -4.004 -4.699 1.00 95.88 295 PHE A C 1
ATOM 2290 O O . PHE A 1 295 ? 17.189 -4.254 -5.831 1.00 95.88 295 PHE A O 1
ATOM 2297 N N . GLY A 1 296 ? 16.375 -4.971 -3.870 1.00 90.56 296 GLY A N 1
ATOM 2298 C CA . GLY A 1 296 ? 16.368 -6.416 -4.150 1.00 90.56 296 GLY A CA 1
ATOM 2299 C C . GLY A 1 296 ? 15.332 -6.871 -5.185 1.00 90.56 296 GLY A C 1
ATOM 2300 O O . GLY A 1 296 ? 14.511 -7.747 -4.924 1.00 90.56 296 GLY A O 1
ATOM 2301 N N . THR A 1 297 ? 15.326 -6.238 -6.358 1.00 91.12 297 THR A N 1
ATOM 2302 C CA . THR A 1 297 ? 14.538 -6.636 -7.525 1.00 91.12 297 THR A CA 1
ATOM 2303 C C . THR A 1 297 ? 15.353 -6.521 -8.814 1.00 91.12 297 THR A C 1
ATOM 2305 O O . THR A 1 297 ? 16.304 -5.746 -8.909 1.00 91.12 297 THR A O 1
ATOM 2308 N N . VAL A 1 298 ? 14.942 -7.295 -9.816 1.00 91.94 298 VAL A N 1
ATOM 2309 C CA . VAL A 1 298 ? 15.481 -7.319 -11.182 1.00 91.94 298 VAL A CA 1
ATOM 2310 C C . VAL A 1 298 ? 14.519 -6.684 -12.200 1.00 91.94 298 VAL A C 1
ATOM 2312 O O . VAL A 1 298 ? 14.935 -6.181 -13.240 1.00 91.94 298 VAL A O 1
ATOM 2315 N N . ASP A 1 299 ? 13.214 -6.679 -11.911 1.00 92.81 299 ASP A N 1
ATOM 2316 C CA . ASP A 1 299 ? 12.165 -6.350 -12.886 1.00 92.81 299 ASP A CA 1
ATOM 2317 C C . ASP A 1 299 ? 11.743 -4.871 -12.890 1.00 92.81 299 ASP A C 1
ATOM 2319 O O . ASP A 1 299 ? 11.350 -4.353 -13.937 1.00 92.81 299 ASP A O 1
ATOM 2323 N N . ALA A 1 300 ? 11.854 -4.165 -11.761 1.00 96.50 300 ALA A N 1
ATOM 2324 C CA . ALA A 1 300 ? 11.338 -2.803 -11.623 1.00 96.50 300 ALA A CA 1
ATOM 2325 C C . ALA A 1 300 ? 12.040 -1.790 -12.546 1.00 96.50 300 ALA A C 1
ATOM 2327 O O . ALA A 1 300 ? 11.390 -0.881 -13.057 1.00 96.50 300 ALA A O 1
ATOM 2328 N N . THR A 1 301 ? 13.340 -1.952 -12.815 1.00 98.25 301 THR A N 1
ATOM 2329 C CA . THR A 1 301 ? 14.101 -1.037 -13.684 1.00 98.25 301 THR A CA 1
ATOM 2330 C C . THR A 1 301 ? 13.651 -1.091 -15.156 1.00 98.25 301 THR A C 1
ATOM 2332 O O . THR A 1 301 ? 13.296 -0.039 -15.695 1.00 98.25 301 THR A O 1
ATOM 2335 N N . PRO A 1 302 ? 13.562 -2.259 -15.831 1.00 97.62 302 PRO A N 1
ATOM 2336 C CA . PRO A 1 302 ? 12.969 -2.323 -17.169 1.00 97.62 302 PRO A CA 1
ATOM 2337 C C . PRO A 1 302 ? 11.452 -2.049 -17.170 1.00 97.62 302 PRO A C 1
ATOM 2339 O O . PRO A 1 302 ? 10.938 -1.483 -18.139 1.00 97.62 302 PRO A O 1
ATOM 2342 N N . LEU A 1 303 ? 10.723 -2.366 -16.089 1.00 97.62 303 LEU A N 1
ATOM 2343 C CA . LEU A 1 303 ? 9.309 -1.986 -15.946 1.00 97.62 303 LEU A CA 1
ATOM 2344 C C . LEU A 1 303 ? 9.101 -0.469 -15.835 1.00 97.62 303 LEU A C 1
ATOM 2346 O O . LEU A 1 303 ? 8.085 0.021 -16.315 1.00 97.62 303 LEU A O 1
ATOM 2350 N N . PHE A 1 304 ? 10.040 0.292 -15.268 1.00 98.75 304 PHE A N 1
ATOM 2351 C CA . PHE A 1 304 ? 9.962 1.757 -15.210 1.00 98.75 304 PHE A CA 1
ATOM 2352 C C . PHE A 1 304 ? 9.982 2.374 -16.614 1.00 98.75 304 PHE A C 1
ATOM 2354 O O . PHE A 1 304 ? 9.173 3.247 -16.928 1.00 98.75 304 PHE A O 1
ATOM 2361 N N . LEU A 1 305 ? 10.836 1.846 -17.500 1.00 98.62 305 LEU A N 1
ATOM 2362 C CA . LEU A 1 305 ? 10.872 2.230 -18.915 1.00 98.62 305 LEU A CA 1
ATOM 2363 C C . LEU A 1 305 ? 9.566 1.868 -19.641 1.00 98.62 305 LEU A C 1
ATOM 2365 O O . LEU A 1 305 ? 9.106 2.632 -20.488 1.00 98.62 305 LEU A O 1
ATOM 2369 N N . CYS A 1 306 ? 8.947 0.733 -19.291 1.00 98.25 306 CYS A N 1
ATOM 2370 C CA . CYS A 1 306 ? 7.613 0.377 -19.781 1.00 98.25 306 CYS A CA 1
ATOM 2371 C C . CYS A 1 306 ? 6.559 1.373 -19.285 1.00 98.25 306 CYS A C 1
ATOM 2373 O O . CYS A 1 306 ? 5.849 1.949 -20.099 1.00 98.25 306 CYS A O 1
ATOM 2375 N N . GLY A 1 307 ? 6.488 1.618 -17.975 1.00 97.81 307 GLY A N 1
ATOM 2376 C CA . GLY A 1 307 ? 5.502 2.509 -17.363 1.00 97.81 307 GLY A CA 1
ATOM 2377 C C . GLY A 1 307 ? 5.557 3.924 -17.931 1.00 97.81 307 GLY A C 1
ATOM 2378 O O . GLY A 1 307 ? 4.515 4.487 -18.256 1.00 97.81 307 GLY A O 1
ATOM 2379 N N . LEU A 1 308 ? 6.761 4.466 -18.140 1.00 98.25 308 LEU A N 1
ATOM 2380 C CA . LEU A 1 308 ? 6.952 5.772 -18.773 1.00 98.25 308 LEU A CA 1
ATOM 2381 C C . LEU A 1 308 ? 6.502 5.785 -20.247 1.00 98.25 308 LEU A C 1
ATOM 2383 O O . LEU A 1 308 ? 5.911 6.767 -20.695 1.00 98.25 308 LEU A O 1
ATOM 2387 N N . ALA A 1 309 ? 6.739 4.698 -20.993 1.00 96.88 309 ALA A N 1
ATOM 2388 C CA . ALA A 1 309 ? 6.279 4.568 -22.375 1.00 96.88 309 ALA A CA 1
ATOM 2389 C C . ALA A 1 309 ? 4.749 4.464 -22.473 1.00 96.88 309 ALA A C 1
ATOM 2391 O O . ALA A 1 309 ? 4.151 5.210 -23.241 1.00 96.88 309 ALA A O 1
ATOM 2392 N N . GLU A 1 310 ? 4.118 3.591 -21.679 1.00 96.50 310 GLU A N 1
ATOM 2393 C CA . GLU A 1 310 ? 2.659 3.407 -21.675 1.00 96.50 310 GLU A CA 1
ATOM 2394 C C . GLU A 1 310 ? 1.930 4.668 -21.200 1.00 96.50 310 GLU A C 1
ATOM 2396 O O . GLU A 1 310 ? 0.914 5.049 -21.777 1.00 96.50 310 GLU A O 1
ATOM 2401 N N . MET A 1 311 ? 2.462 5.350 -20.180 1.00 96.69 311 MET A N 1
ATOM 2402 C CA . MET A 1 311 ? 1.926 6.620 -19.690 1.00 96.69 311 MET A CA 1
ATOM 2403 C C . MET A 1 311 ? 1.942 7.695 -20.789 1.00 96.69 311 MET A C 1
ATOM 2405 O O . MET A 1 311 ? 0.931 8.369 -21.014 1.00 96.69 311 MET A O 1
ATOM 2409 N N . HIS A 1 312 ? 3.054 7.822 -21.523 1.00 95.94 312 HIS A N 1
ATOM 2410 C CA . HIS A 1 312 ? 3.143 8.728 -22.673 1.00 95.94 312 HIS A CA 1
ATOM 2411 C C . HIS A 1 312 ? 2.218 8.305 -23.823 1.00 95.94 312 HIS A C 1
ATOM 2413 O O . HIS A 1 312 ? 1.498 9.149 -24.348 1.00 95.94 312 HIS A O 1
ATOM 2419 N N . ASP A 1 313 ? 2.159 7.014 -24.169 1.00 94.25 313 ASP A N 1
ATOM 2420 C CA . ASP A 1 313 ? 1.247 6.487 -25.199 1.00 94.25 313 ASP A CA 1
ATOM 2421 C C . ASP A 1 313 ? -0.232 6.728 -24.871 1.00 94.25 313 ASP A C 1
ATOM 2423 O O . ASP A 1 313 ? -1.043 6.918 -25.779 1.00 94.25 313 ASP A O 1
ATOM 2427 N N . TRP A 1 314 ? -0.591 6.719 -23.585 1.00 96.31 314 TRP A N 1
ATOM 2428 C CA . TRP A 1 314 ? -1.964 6.923 -23.138 1.00 96.31 314 TRP A CA 1
ATOM 2429 C C . TRP A 1 314 ? -2.378 8.400 -23.100 1.00 96.31 314 TRP A C 1
ATOM 2431 O O . TRP A 1 314 ? -3.519 8.725 -23.424 1.00 96.31 314 TRP A O 1
ATOM 2441 N N . THR A 1 315 ? -1.471 9.299 -22.704 1.00 96.19 315 THR A N 1
ATOM 2442 C CA . THR A 1 315 ? -1.818 10.698 -22.376 1.00 96.19 315 THR A CA 1
ATOM 2443 C C . THR A 1 315 ? -1.190 11.763 -23.273 1.00 96.19 315 THR A C 1
ATOM 2445 O O . THR A 1 315 ? -1.686 12.887 -23.294 1.00 96.19 315 THR A O 1
ATOM 2448 N N . GLY A 1 316 ? -0.109 11.450 -23.995 1.00 95.88 316 GLY A N 1
ATOM 2449 C CA . GLY A 1 316 ? 0.689 12.442 -24.722 1.00 95.88 316 GLY A CA 1
ATOM 2450 C C . GLY A 1 316 ? 1.425 13.441 -23.818 1.00 95.88 316 GLY A C 1
ATOM 2451 O O . GLY A 1 316 ? 1.694 14.561 -24.243 1.00 95.88 316 GLY A O 1
ATOM 2452 N N . ASP A 1 317 ? 1.719 13.075 -22.565 1.00 96.19 317 ASP A N 1
ATOM 2453 C CA . ASP A 1 317 ? 2.373 13.943 -21.574 1.00 96.19 317 ASP A CA 1
ATOM 2454 C C . ASP A 1 317 ? 3.886 14.092 -21.851 1.00 96.19 317 ASP A C 1
ATOM 2456 O O . ASP A 1 317 ? 4.744 13.498 -21.191 1.00 96.19 317 ASP A O 1
ATOM 2460 N N . ASP A 1 318 ? 4.217 14.878 -22.882 1.00 96.06 318 ASP A N 1
ATOM 2461 C CA . ASP A 1 318 ? 5.598 15.212 -23.263 1.00 96.06 318 ASP A CA 1
ATOM 2462 C C . ASP A 1 318 ? 6.373 15.878 -22.113 1.00 96.06 318 ASP A C 1
ATOM 2464 O O . ASP A 1 318 ? 7.585 15.693 -21.991 1.00 96.06 318 ASP A O 1
ATOM 2468 N N . ALA A 1 319 ? 5.687 16.638 -21.252 1.00 97.31 319 ALA A N 1
ATOM 2469 C CA . ALA A 1 319 ? 6.302 17.329 -20.123 1.00 97.31 319 ALA A CA 1
ATOM 2470 C C . ALA A 1 319 ? 6.840 16.333 -19.086 1.00 97.31 319 ALA A C 1
ATOM 2472 O O . ALA A 1 319 ? 8.012 16.422 -18.719 1.00 97.31 319 ALA A O 1
ATOM 2473 N N . LEU A 1 320 ? 6.035 15.342 -18.686 1.00 97.25 320 LEU A N 1
ATOM 2474 C CA . LEU A 1 320 ? 6.472 14.261 -17.797 1.00 97.25 320 LEU A CA 1
ATOM 2475 C C . LEU A 1 320 ? 7.601 13.421 -18.421 1.00 97.25 320 LEU A C 1
ATOM 2477 O O . LEU A 1 320 ? 8.534 13.015 -17.729 1.00 97.25 320 LEU A O 1
ATOM 2481 N N . LEU A 1 321 ? 7.550 13.178 -19.734 1.00 95.88 321 LEU A N 1
ATOM 2482 C CA . LEU A 1 321 ? 8.599 12.437 -20.440 1.00 95.88 321 LEU A CA 1
ATOM 2483 C C . LEU A 1 321 ? 9.939 13.194 -20.457 1.00 95.88 321 LEU A C 1
ATOM 2485 O O . LEU A 1 321 ? 10.994 12.574 -20.319 1.00 95.88 321 LEU A O 1
ATOM 2489 N N . VAL A 1 322 ? 9.912 14.524 -20.593 1.00 96.75 322 VAL A N 1
ATOM 2490 C CA . VAL A 1 322 ? 11.102 15.385 -20.478 1.00 96.75 322 VAL A CA 1
ATOM 2491 C C . VAL A 1 322 ? 11.600 15.458 -19.031 1.00 96.75 322 VAL A C 1
ATOM 2493 O O . VAL A 1 322 ? 12.804 15.336 -18.810 1.00 96.75 322 VAL A O 1
ATOM 2496 N N . GLU A 1 323 ? 10.696 15.604 -18.060 1.00 98.06 323 GLU A N 1
ATOM 2497 C CA . GLU A 1 323 ? 10.987 15.631 -16.619 1.00 98.06 323 GLU A CA 1
ATOM 2498 C C . GLU A 1 323 ? 11.730 14.364 -16.167 1.00 98.06 323 GLU A C 1
ATOM 2500 O O . GLU A 1 323 ? 12.791 14.442 -15.548 1.00 98.06 323 GLU A O 1
ATOM 2505 N N . LEU A 1 324 ? 11.211 13.189 -16.533 1.00 98.44 324 LEU A N 1
ATOM 2506 C CA . LEU A 1 324 ? 11.741 11.890 -16.109 1.00 98.44 324 LEU A CA 1
ATOM 2507 C C . LEU A 1 324 ? 12.834 11.333 -17.034 1.00 98.44 324 LEU A C 1
ATOM 2509 O O . LEU A 1 324 ? 13.376 10.251 -16.783 1.00 98.44 324 LEU A O 1
ATOM 2513 N N . ARG A 1 325 ? 13.219 12.084 -18.075 1.00 97.31 325 ARG A N 1
ATOM 2514 C CA . ARG A 1 325 ? 14.278 11.705 -19.019 1.00 97.31 325 ARG A CA 1
ATOM 2515 C C . ARG A 1 325 ? 15.598 11.310 -18.334 1.00 97.31 325 ARG A C 1
ATOM 2517 O O . ARG A 1 325 ? 16.138 10.276 -18.730 1.00 97.31 325 ARG A O 1
ATOM 2524 N N . PRO A 1 326 ? 16.124 12.033 -17.319 1.00 98.12 326 PRO A N 1
ATOM 2525 C CA . PRO A 1 326 ? 17.377 11.648 -16.665 1.00 98.12 326 PRO A CA 1
ATOM 2526 C C . PRO A 1 326 ? 17.273 10.296 -15.944 1.00 98.12 326 PRO A C 1
ATOM 2528 O O . PRO A 1 326 ? 18.173 9.465 -16.058 1.00 98.12 326 PRO A O 1
ATOM 2531 N N . ALA A 1 327 ? 16.144 10.037 -15.274 1.00 98.62 327 ALA A N 1
ATOM 2532 C CA . ALA A 1 327 ? 15.901 8.776 -14.578 1.00 98.62 327 ALA A CA 1
ATOM 2533 C C . ALA A 1 327 ? 15.772 7.597 -15.557 1.00 98.62 327 ALA A C 1
ATOM 2535 O O . ALA A 1 327 ? 16.336 6.525 -15.329 1.00 98.62 327 ALA A O 1
ATOM 2536 N N . ALA A 1 328 ? 15.114 7.811 -16.701 1.00 98.44 328 ALA A N 1
ATOM 2537 C CA . ALA A 1 328 ? 15.047 6.828 -17.780 1.00 98.44 328 ALA A CA 1
ATOM 2538 C C . ALA A 1 328 ? 16.428 6.537 -18.404 1.00 98.44 328 ALA A C 1
ATOM 2540 O O . ALA A 1 328 ? 16.719 5.385 -18.721 1.00 98.44 328 ALA A O 1
ATOM 2541 N N . GLN A 1 329 ? 17.316 7.533 -18.524 1.00 98.12 329 GLN A N 1
ATOM 2542 C CA . GLN A 1 329 ? 18.701 7.310 -18.968 1.00 98.12 329 GLN A CA 1
ATOM 2543 C C . GLN A 1 329 ? 19.498 6.471 -17.967 1.00 98.12 329 GLN A C 1
ATOM 2545 O O . GLN A 1 329 ? 20.211 5.559 -18.382 1.00 98.12 329 GLN A O 1
ATOM 2550 N N . MET A 1 330 ? 19.349 6.734 -16.666 1.00 98.44 330 MET A N 1
ATOM 2551 C CA . MET A 1 330 ? 19.977 5.922 -15.621 1.00 98.44 330 MET A CA 1
ATOM 2552 C C . MET A 1 330 ? 19.421 4.488 -15.596 1.00 98.44 330 MET A C 1
ATOM 2554 O O . MET A 1 330 ? 20.197 3.542 -15.510 1.00 98.44 330 MET A O 1
ATOM 2558 N N . ALA A 1 331 ? 18.108 4.303 -15.764 1.00 98.56 331 ALA A N 1
ATOM 2559 C CA . ALA A 1 331 ? 17.485 2.979 -15.838 1.00 98.56 331 ALA A CA 1
ATOM 2560 C C . ALA A 1 331 ? 17.936 2.188 -17.082 1.00 98.56 331 ALA A C 1
ATOM 2562 O O . ALA A 1 331 ? 18.216 0.993 -16.988 1.00 98.56 331 ALA A O 1
ATOM 2563 N N . LEU A 1 332 ? 18.069 2.848 -18.240 1.00 97.81 332 LEU A N 1
ATOM 2564 C CA . LEU A 1 332 ? 18.660 2.251 -19.444 1.00 97.81 332 LEU A CA 1
ATOM 2565 C C . LEU A 1 332 ? 20.126 1.864 -19.220 1.00 97.81 332 LEU A C 1
ATOM 2567 O O . LEU A 1 332 ? 20.512 0.755 -19.579 1.00 97.81 332 LEU A O 1
ATOM 2571 N N . ALA A 1 333 ? 20.933 2.744 -18.617 1.00 97.06 333 ALA A N 1
ATOM 2572 C CA . ALA A 1 333 ? 22.331 2.453 -18.300 1.00 97.06 333 ALA A CA 1
ATOM 2573 C C . ALA A 1 333 ? 22.453 1.237 -17.368 1.00 97.06 333 ALA A C 1
ATOM 2575 O O . ALA A 1 333 ? 23.222 0.330 -17.673 1.00 97.06 333 ALA A O 1
ATOM 2576 N N . TRP A 1 334 ? 21.626 1.158 -16.318 1.00 97.75 334 TRP A N 1
ATOM 2577 C CA . TRP A 1 334 ? 21.551 -0.009 -15.435 1.00 97.75 334 TRP A CA 1
ATOM 2578 C C . TRP A 1 334 ? 21.276 -1.303 -16.212 1.00 97.75 334 TRP A C 1
ATOM 2580 O O . TRP A 1 334 ? 22.028 -2.267 -16.077 1.00 97.75 334 TRP A O 1
ATOM 2590 N N . CYS A 1 335 ? 20.266 -1.305 -17.093 1.00 96.94 335 CYS A N 1
ATOM 2591 C CA . CYS A 1 335 ? 19.906 -2.486 -17.889 1.00 96.94 335 CYS A CA 1
ATOM 2592 C C . CYS A 1 335 ? 21.040 -2.977 -18.811 1.00 96.94 335 CYS A C 1
ATOM 2594 O O . CYS A 1 335 ? 21.066 -4.156 -19.140 1.00 96.94 335 CYS A O 1
ATOM 2596 N N . PHE A 1 336 ? 21.956 -2.096 -19.238 1.00 94.19 336 PHE A N 1
ATOM 2597 C CA . PHE A 1 336 ? 23.091 -2.444 -20.108 1.00 94.19 336 PHE A CA 1
ATOM 2598 C C . PHE A 1 336 ? 24.420 -2.687 -19.370 1.00 94.19 336 PHE A C 1
ATOM 2600 O O . PHE A 1 336 ? 25.360 -3.154 -20.005 1.00 94.19 336 PHE A O 1
ATOM 2607 N N . GLN A 1 337 ? 24.545 -2.306 -18.093 1.00 92.06 337 GLN A N 1
ATOM 2608 C CA . GLN A 1 337 ? 25.831 -2.302 -17.366 1.00 92.06 337 GLN A CA 1
ATOM 2609 C C . GLN A 1 337 ? 25.829 -3.125 -16.074 1.00 92.06 337 GLN A C 1
ATOM 2611 O O . GLN A 1 337 ? 26.882 -3.599 -15.664 1.00 92.06 337 GLN A O 1
ATOM 2616 N N . TYR A 1 338 ? 24.671 -3.258 -15.424 1.00 91.38 338 TYR A N 1
ATOM 2617 C CA . TYR A 1 338 ? 24.522 -3.888 -14.106 1.00 91.38 338 TYR A CA 1
ATOM 2618 C C . TYR A 1 338 ? 23.479 -5.008 -14.081 1.00 91.38 338 TYR A C 1
ATOM 2620 O O . TYR A 1 338 ? 23.504 -5.830 -13.170 1.00 91.38 338 TYR A O 1
ATOM 2628 N N . GLY A 1 339 ? 22.536 -5.008 -15.030 1.00 91.25 339 GLY A N 1
ATOM 2629 C CA . GLY A 1 339 ? 21.481 -6.019 -15.108 1.00 91.25 339 GLY A CA 1
ATOM 2630 C C . GLY A 1 339 ? 21.968 -7.395 -15.568 1.00 91.25 339 GLY A C 1
ATOM 2631 O O . GLY A 1 339 ? 21.315 -8.381 -15.260 1.00 91.25 339 GLY A O 1
ATOM 2632 N N . ASP A 1 340 ? 23.090 -7.445 -16.283 1.00 92.31 340 ASP A N 1
ATOM 2633 C CA . ASP A 1 340 ? 23.723 -8.638 -16.854 1.00 92.31 340 ASP A CA 1
ATOM 2634 C C . ASP A 1 340 ? 25.035 -8.893 -16.091 1.00 92.31 340 ASP A C 1
ATOM 2636 O O . ASP A 1 340 ? 25.990 -8.119 -16.214 1.00 92.31 340 ASP A O 1
ATOM 2640 N N . SER A 1 341 ? 25.039 -9.891 -15.205 1.00 87.75 341 SER A N 1
ATOM 2641 C CA . SER A 1 341 ? 26.120 -10.143 -14.243 1.00 87.75 341 SER A CA 1
ATOM 2642 C C . SER A 1 341 ? 27.142 -11.172 -14.728 1.00 87.75 341 SER A C 1
ATOM 2644 O O . SER A 1 341 ? 28.307 -11.098 -14.324 1.00 87.75 341 SER A O 1
ATOM 2646 N N . ASP A 1 342 ? 26.738 -12.094 -15.607 1.00 88.81 342 ASP A N 1
ATOM 2647 C CA . ASP A 1 342 ? 27.612 -13.098 -16.228 1.00 88.81 342 ASP A CA 1
ATOM 2648 C C . ASP A 1 342 ? 28.078 -12.729 -17.652 1.00 88.81 342 ASP A C 1
ATOM 2650 O O . ASP A 1 342 ? 28.995 -13.365 -18.180 1.00 88.81 342 ASP A O 1
ATOM 2654 N N . GLN A 1 343 ? 27.554 -11.633 -18.214 1.00 89.50 343 GLN A N 1
ATOM 2655 C CA . GLN A 1 343 ? 27.857 -11.103 -19.548 1.00 89.50 343 GLN A CA 1
ATOM 2656 C C . GLN A 1 343 ? 27.374 -12.009 -20.689 1.00 89.50 343 GLN A C 1
ATOM 2658 O O . GLN A 1 343 ? 27.889 -11.921 -21.811 1.00 89.50 343 GLN A O 1
ATOM 2663 N N . ASP A 1 344 ? 26.369 -12.859 -20.444 1.00 87.88 344 ASP A N 1
ATOM 2664 C CA . ASP A 1 344 ? 25.725 -13.635 -21.505 1.00 87.88 344 ASP A CA 1
ATOM 2665 C C . ASP A 1 344 ? 24.869 -12.753 -22.438 1.00 87.88 344 ASP A C 1
ATOM 2667 O O . ASP A 1 344 ? 24.540 -13.160 -23.562 1.00 87.88 344 ASP A O 1
ATOM 2671 N N . GLY A 1 345 ? 24.538 -11.525 -22.016 1.00 89.88 345 GLY A N 1
ATOM 2672 C CA . GLY A 1 345 ? 23.688 -10.567 -22.717 1.00 89.88 345 GLY A CA 1
ATOM 2673 C C . GLY A 1 345 ? 22.212 -10.602 -22.303 1.00 89.88 345 GLY A C 1
ATOM 2674 O O . GLY A 1 345 ? 21.368 -10.279 -23.149 1.00 89.88 345 GLY A O 1
ATOM 2675 N N . TRP A 1 346 ? 21.873 -11.074 -21.102 1.00 94.19 346 TRP A N 1
ATOM 2676 C CA . TRP A 1 346 ? 20.519 -11.104 -20.540 1.00 94.19 346 TRP A CA 1
ATOM 2677 C C . TRP A 1 346 ? 20.460 -10.443 -19.163 1.00 94.19 346 TRP A C 1
ATOM 2679 O O . TRP A 1 346 ? 21.409 -10.489 -18.396 1.00 94.19 346 TRP A O 1
ATOM 2689 N N . ILE A 1 347 ? 19.316 -9.839 -18.818 1.00 94.25 347 ILE A N 1
ATOM 2690 C CA . ILE A 1 347 ? 19.131 -9.296 -17.468 1.00 94.25 347 ILE A CA 1
ATOM 2691 C C . ILE A 1 347 ? 18.833 -10.452 -16.507 1.00 94.25 347 ILE A C 1
ATOM 2693 O O . ILE A 1 347 ? 17.798 -11.118 -16.632 1.00 94.25 347 ILE A O 1
ATOM 2697 N N . ASP A 1 348 ? 19.713 -10.677 -15.544 1.00 89.94 348 ASP A N 1
ATOM 2698 C CA . ASP A 1 348 ? 19.712 -11.847 -14.679 1.00 89.94 348 ASP A CA 1
ATOM 2699 C C . ASP A 1 348 ? 19.395 -11.524 -13.209 1.00 89.94 348 ASP A C 1
ATOM 2701 O O . ASP A 1 348 ? 19.197 -10.376 -12.803 1.00 89.94 348 ASP A O 1
ATOM 2705 N N . TYR A 1 349 ? 19.279 -12.575 -12.396 1.00 83.00 349 TYR A N 1
ATOM 2706 C CA . TYR A 1 349 ? 19.165 -12.434 -10.952 1.00 83.00 349 TYR A CA 1
ATOM 2707 C C . TYR A 1 349 ? 19.928 -13.547 -10.231 1.00 83.00 349 TYR A C 1
ATOM 2709 O O . TYR A 1 349 ? 19.696 -14.731 -10.483 1.00 83.00 349 TYR A O 1
ATOM 2717 N N . MET A 1 350 ? 20.765 -13.181 -9.256 1.00 80.38 350 MET A N 1
ATOM 2718 C CA . MET A 1 350 ? 21.656 -14.085 -8.501 1.00 80.38 350 MET A CA 1
ATOM 2719 C C . MET A 1 350 ? 20.949 -15.177 -7.666 1.00 80.38 350 MET A C 1
ATOM 2721 O O . MET A 1 350 ? 21.600 -15.999 -7.022 1.00 80.38 350 MET A O 1
ATOM 2725 N N . SER A 1 351 ? 19.614 -15.217 -7.658 1.00 73.94 351 SER A N 1
ATOM 2726 C CA . SER A 1 351 ? 18.820 -16.269 -7.020 1.00 73.94 351 SER A CA 1
ATOM 2727 C C . SER A 1 351 ? 18.317 -17.283 -8.045 1.00 73.94 351 SER A C 1
ATOM 2729 O O . SER A 1 351 ? 17.540 -16.944 -8.937 1.00 73.94 351 SER A O 1
ATOM 2731 N N . ALA A 1 352 ? 18.600 -18.566 -7.805 1.00 59.28 352 ALA A N 1
ATOM 2732 C CA . ALA A 1 352 ? 18.053 -19.715 -8.543 1.00 59.28 352 ALA A CA 1
ATOM 2733 C C . ALA A 1 352 ? 16.507 -19.857 -8.486 1.00 59.28 352 ALA A C 1
ATOM 2735 O O . ALA A 1 352 ? 15.944 -20.832 -8.980 1.00 59.28 352 ALA A O 1
ATOM 2736 N N . ARG A 1 353 ? 15.793 -18.913 -7.856 1.00 61.78 353 ARG A N 1
ATOM 2737 C CA . ARG A 1 353 ? 14.320 -18.815 -7.835 1.00 61.78 353 ARG A CA 1
ATOM 2738 C C . ARG A 1 353 ? 13.793 -17.704 -8.752 1.00 61.78 353 ARG A C 1
ATOM 2740 O O . ARG A 1 3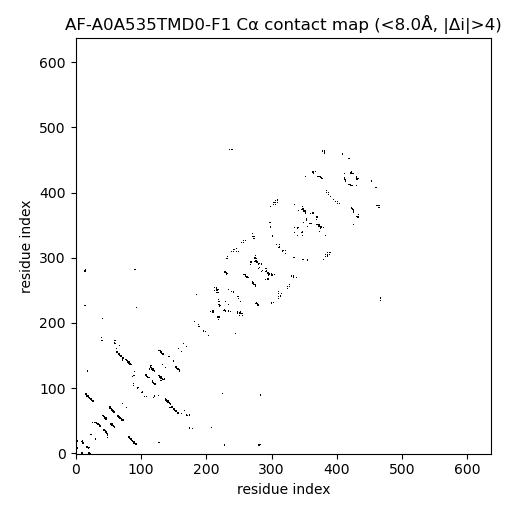53 ? 12.580 -17.595 -8.946 1.00 61.78 353 ARG A O 1
ATOM 2747 N N . GLY A 1 354 ? 14.678 -16.857 -9.279 1.00 69.25 354 GLY A N 1
ATOM 2748 C CA . GLY A 1 354 ? 14.311 -15.541 -9.789 1.00 69.25 354 GLY A CA 1
ATOM 2749 C C . GLY A 1 354 ? 13.770 -14.638 -8.670 1.00 69.25 354 GLY A C 1
ATOM 2750 O O . GLY A 1 354 ? 14.009 -14.890 -7.489 1.00 69.25 354 GLY A O 1
ATOM 2751 N N . TRP A 1 355 ?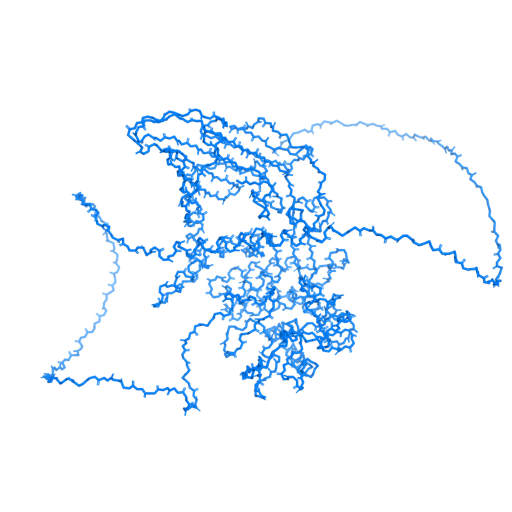 12.965 -13.634 -9.031 1.00 65.38 355 TRP A N 1
ATOM 2752 C CA . TRP A 1 355 ? 12.253 -12.763 -8.077 1.00 65.38 355 TRP A CA 1
ATOM 2753 C C . TRP A 1 355 ? 11.129 -13.462 -7.284 1.00 65.38 355 TRP A C 1
ATOM 2755 O O . TRP A 1 355 ? 10.444 -12.816 -6.496 1.00 65.38 355 TRP A O 1
ATOM 2765 N N . LYS A 1 356 ? 10.874 -14.757 -7.519 1.00 74.44 356 LYS A N 1
ATOM 2766 C CA . LYS A 1 356 ? 9.662 -15.453 -7.059 1.00 74.44 356 LYS A CA 1
ATOM 2767 C C . LYS A 1 356 ? 9.826 -16.069 -5.664 1.00 74.44 356 LYS A C 1
ATOM 2769 O O . LYS A 1 356 ? 10.825 -16.717 -5.362 1.00 74.44 356 LYS A O 1
ATOM 2774 N N . ASP A 1 357 ? 8.766 -15.972 -4.861 1.00 60.12 357 ASP A N 1
ATOM 2775 C CA . ASP A 1 357 ? 8.691 -16.391 -3.450 1.00 60.12 357 ASP A CA 1
ATOM 2776 C C . ASP A 1 357 ? 9.068 -17.850 -3.107 1.00 60.12 357 ASP A C 1
ATOM 2778 O O . ASP A 1 357 ? 9.186 -18.159 -1.920 1.00 60.12 357 ASP A O 1
ATOM 2782 N N . SER A 1 358 ? 9.174 -18.790 -4.062 1.00 62.84 358 SER A N 1
ATOM 2783 C CA . SER A 1 358 ? 9.320 -20.222 -3.734 1.00 62.84 358 SER A CA 1
ATOM 2784 C C . SER A 1 358 ? 10.616 -20.872 -4.213 1.00 62.84 358 SER A C 1
ATOM 2786 O O . SER A 1 358 ? 11.063 -20.695 -5.341 1.00 62.84 358 SER A O 1
ATOM 2788 N N . ASP A 1 359 ? 11.168 -21.719 -3.343 1.00 61.06 359 ASP A N 1
ATOM 2789 C CA . ASP A 1 359 ? 12.337 -22.590 -3.540 1.00 61.06 359 ASP A CA 1
ATOM 2790 C C . ASP A 1 359 ? 12.296 -23.470 -4.801 1.00 61.06 359 ASP A C 1
ATOM 2792 O O . ASP A 1 359 ? 13.329 -23.982 -5.225 1.00 61.06 359 ASP A O 1
ATOM 2796 N N . ASP A 1 360 ? 11.100 -23.684 -5.351 1.00 63.22 360 ASP A N 1
ATOM 2797 C CA . ASP A 1 360 ? 10.785 -24.521 -6.510 1.00 63.22 360 ASP A CA 1
ATOM 2798 C C . ASP A 1 360 ? 10.154 -23.719 -7.673 1.00 63.22 360 ASP A C 1
ATOM 2800 O O . ASP A 1 360 ? 9.512 -24.297 -8.556 1.00 63.22 360 ASP A O 1
ATOM 2804 N N . SER A 1 361 ? 10.264 -22.383 -7.654 1.00 72.44 361 SER A N 1
ATOM 2805 C CA . SER A 1 361 ? 9.668 -21.500 -8.672 1.00 72.44 361 SER A CA 1
ATOM 2806 C C . SER A 1 361 ? 10.310 -21.643 -10.053 1.00 72.44 361 SER A C 1
ATOM 2808 O O . SER A 1 361 ? 9.611 -21.477 -11.055 1.00 72.44 361 SER A O 1
ATOM 2810 N N . LEU A 1 362 ? 11.598 -21.994 -10.103 1.00 76.69 362 LEU A N 1
ATOM 2811 C CA . LEU A 1 362 ? 12.330 -22.370 -11.310 1.00 76.69 362 LEU A CA 1
ATOM 2812 C C . LEU A 1 362 ? 12.868 -23.795 -11.149 1.00 76.69 362 LEU A C 1
ATOM 2814 O O . LEU A 1 362 ? 13.387 -24.162 -10.097 1.00 76.69 362 LEU A O 1
ATOM 2818 N N . THR A 1 363 ? 12.705 -24.602 -12.193 1.00 81.62 363 THR A N 1
ATOM 2819 C CA . THR A 1 363 ? 13.225 -25.974 -12.309 1.00 81.62 363 THR A CA 1
ATOM 2820 C C . THR A 1 363 ? 13.438 -26.291 -13.785 1.00 81.62 363 THR A C 1
ATOM 2822 O O . THR A 1 363 ? 12.696 -25.795 -14.643 1.00 81.62 363 THR A O 1
ATOM 2825 N N . HIS A 1 364 ? 14.411 -27.142 -14.095 1.00 83.44 364 HIS A N 1
ATOM 2826 C CA . HIS A 1 364 ? 14.525 -27.721 -15.431 1.00 83.44 364 HIS A CA 1
ATOM 2827 C C . HIS A 1 364 ? 13.434 -28.767 -15.671 1.00 83.44 364 HIS A C 1
ATOM 2829 O O . HIS A 1 364 ? 12.742 -29.217 -14.754 1.00 83.44 364 HIS A O 1
ATOM 2835 N N . THR A 1 365 ? 13.288 -29.187 -16.929 1.00 80.69 365 THR A N 1
ATOM 2836 C CA . THR A 1 365 ? 12.264 -30.171 -17.325 1.00 80.69 365 THR A CA 1
ATOM 2837 C C . THR A 1 365 ? 12.412 -31.548 -16.663 1.00 80.69 365 THR A C 1
ATOM 2839 O O . THR A 1 365 ? 11.429 -32.287 -16.594 1.00 80.69 365 THR A O 1
ATOM 2842 N N . ASP A 1 366 ? 13.601 -31.886 -16.158 1.00 81.62 366 ASP A N 1
ATOM 2843 C CA . ASP A 1 366 ? 13.896 -33.112 -15.405 1.00 81.62 366 ASP A CA 1
ATOM 2844 C C . ASP A 1 366 ? 13.681 -32.969 -13.881 1.00 81.62 366 ASP A C 1
ATOM 2846 O O . ASP A 1 366 ? 13.740 -33.959 -13.150 1.00 81.62 366 ASP A O 1
ATOM 2850 N N . GLY A 1 367 ? 13.373 -31.758 -13.403 1.00 81.50 367 GLY A N 1
ATOM 2851 C CA . GLY A 1 367 ? 13.183 -31.433 -11.990 1.00 81.50 367 GLY A CA 1
ATOM 2852 C C . GLY A 1 367 ? 14.459 -31.045 -11.235 1.00 81.50 367 GLY A C 1
ATOM 2853 O O . GLY A 1 367 ? 14.380 -30.826 -10.024 1.00 81.50 367 GLY A O 1
ATOM 2854 N N . SER A 1 368 ? 15.609 -30.941 -11.907 1.00 84.00 368 SER A N 1
ATOM 2855 C CA . SER A 1 368 ? 16.821 -30.360 -11.320 1.00 84.00 368 SER A CA 1
ATOM 2856 C C . SER A 1 368 ? 16.654 -28.854 -11.052 1.00 84.00 368 SER A C 1
ATOM 2858 O O . SER A 1 368 ? 15.765 -28.187 -11.601 1.00 84.00 368 SER A O 1
ATOM 2860 N N . LYS A 1 369 ? 17.473 -28.327 -10.133 1.00 84.94 369 LYS A N 1
ATOM 2861 C CA . LYS A 1 369 ? 17.487 -26.904 -9.771 1.00 84.94 369 LYS A CA 1
ATOM 2862 C C . LYS A 1 369 ? 18.433 -26.144 -10.703 1.00 84.94 369 LYS A C 1
ATOM 2864 O O . LYS A 1 369 ? 19.540 -26.645 -10.888 1.00 84.94 369 LYS A O 1
ATOM 2869 N N . PRO A 1 370 ? 18.050 -24.954 -11.190 1.00 84.88 370 PRO A N 1
ATOM 2870 C CA . PRO A 1 370 ? 18.944 -24.125 -11.983 1.00 84.88 370 PRO A CA 1
ATOM 2871 C C . PRO A 1 370 ? 20.099 -23.570 -11.168 1.00 84.88 370 PRO A C 1
ATOM 2873 O O . PRO A 1 370 ? 19.979 -23.331 -9.959 1.00 84.88 370 PRO A O 1
ATOM 2876 N N . LEU A 1 371 ? 21.208 -23.345 -11.862 1.00 86.81 371 LEU A N 1
ATOM 2877 C CA . LEU A 1 371 ? 22.358 -22.628 -11.336 1.00 86.81 371 LEU A CA 1
ATOM 2878 C C . LEU A 1 371 ? 22.118 -21.112 -11.440 1.00 86.81 371 LEU A C 1
ATOM 2880 O O . LEU A 1 371 ? 21.612 -20.651 -12.458 1.00 86.81 371 LEU A O 1
ATOM 2884 N N . PRO A 1 372 ? 22.433 -20.319 -10.401 1.00 86.25 372 PRO A N 1
ATOM 2885 C CA . PRO A 1 372 ? 22.410 -18.869 -10.520 1.00 86.25 372 PRO A CA 1
ATOM 2886 C C . PRO A 1 372 ? 23.591 -18.368 -11.384 1.00 86.25 372 PRO A C 1
ATOM 2888 O O . PRO A 1 372 ? 24.646 -19.008 -11.369 1.00 86.25 372 PRO A O 1
ATOM 2891 N N . PRO A 1 373 ? 23.449 -17.209 -12.047 1.00 89.12 373 PRO A N 1
ATOM 2892 C CA . PRO A 1 373 ? 22.254 -16.368 -12.048 1.00 89.12 373 PRO A CA 1
ATOM 2893 C C . PRO A 1 373 ? 21.132 -16.929 -12.945 1.00 89.12 373 PRO A C 1
ATOM 2895 O O . PRO A 1 373 ? 21.322 -17.892 -13.678 1.00 89.12 373 PRO A O 1
ATOM 2898 N N . ALA A 1 374 ? 19.920 -16.381 -12.832 1.00 88.88 374 ALA A N 1
ATOM 2899 C CA . ALA A 1 374 ? 18.757 -16.833 -13.597 1.00 88.88 374 ALA A CA 1
ATOM 2900 C C . ALA A 1 374 ? 18.152 -15.705 -14.450 1.00 88.88 374 ALA A C 1
ATOM 2902 O O . ALA A 1 374 ? 17.478 -14.810 -13.930 1.00 88.88 374 ALA A O 1
ATOM 2903 N N . ALA A 1 375 ? 18.327 -15.787 -15.770 1.00 92.38 375 ALA A N 1
ATOM 2904 C CA . ALA A 1 375 ? 17.767 -14.851 -16.743 1.00 92.38 375 ALA A CA 1
ATOM 2905 C C . ALA A 1 375 ? 16.287 -15.163 -17.019 1.00 92.38 375 ALA A C 1
ATOM 2907 O O . ALA A 1 375 ? 15.937 -16.083 -17.760 1.00 92.38 375 ALA A O 1
ATOM 2908 N N . LEU A 1 376 ? 15.380 -14.400 -16.407 1.00 90.06 376 LEU A N 1
ATOM 2909 C CA . LEU A 1 376 ? 13.931 -14.629 -16.480 1.00 90.06 376 LEU A CA 1
ATOM 2910 C C . LEU A 1 376 ? 13.314 -14.105 -17.777 1.00 90.06 376 LEU A C 1
ATOM 2912 O O . LEU A 1 376 ? 13.605 -12.986 -18.201 1.00 90.06 376 LEU A O 1
ATOM 2916 N N . CYS A 1 377 ? 12.391 -14.868 -18.367 1.00 92.31 377 CYS A N 1
ATOM 2917 C CA . CYS A 1 377 ? 11.810 -14.528 -19.667 1.00 92.31 377 CYS A CA 1
ATOM 2918 C C . CYS A 1 377 ? 10.984 -13.230 -19.648 1.00 92.31 377 CYS A C 1
ATOM 2920 O O . CYS A 1 377 ? 11.029 -12.447 -20.598 1.00 92.31 377 CYS A O 1
ATOM 2922 N N . GLU A 1 378 ? 10.266 -12.970 -18.553 1.00 89.44 378 GLU A N 1
ATOM 2923 C CA . GLU A 1 378 ? 9.430 -11.784 -18.397 1.00 89.44 378 GLU A CA 1
ATOM 2924 C C . GLU A 1 378 ? 10.264 -10.506 -18.263 1.00 89.44 378 GLU A C 1
ATOM 2926 O O . GLU A 1 378 ? 9.886 -9.479 -18.819 1.00 89.44 378 GLU A O 1
ATOM 2931 N N . VAL A 1 379 ? 11.440 -10.583 -17.627 1.00 93.31 379 VAL A N 1
ATOM 2932 C CA . VAL A 1 379 ? 12.367 -9.449 -17.475 1.00 93.31 379 VAL A CA 1
ATOM 2933 C C . VAL A 1 379 ? 12.892 -9.009 -18.839 1.00 93.31 379 VAL A C 1
ATOM 2935 O O . VAL A 1 379 ? 12.845 -7.820 -19.157 1.00 93.31 379 VAL A O 1
ATOM 2938 N N . GLN A 1 380 ? 13.285 -9.961 -19.693 1.00 94.88 380 GLN A N 1
ATOM 2939 C CA . GLN A 1 380 ? 13.736 -9.647 -21.056 1.00 94.88 380 GLN A CA 1
ATOM 2940 C C . GLN A 1 380 ? 12.599 -9.050 -21.892 1.00 94.88 380 GLN A C 1
ATOM 2942 O O . GLN A 1 380 ? 12.819 -8.166 -22.720 1.00 94.88 380 GLN A O 1
ATOM 2947 N N . ALA A 1 381 ? 11.364 -9.501 -21.657 1.00 93.62 381 ALA A N 1
ATOM 2948 C CA . ALA A 1 381 ? 10.187 -8.986 -22.339 1.00 93.62 381 ALA A CA 1
ATOM 2949 C C . ALA A 1 381 ? 9.806 -7.564 -21.879 1.00 93.62 381 ALA A C 1
ATOM 2951 O O . ALA A 1 381 ? 9.432 -6.744 -22.723 1.00 93.62 381 ALA A O 1
ATOM 2952 N N . TYR A 1 382 ? 9.973 -7.231 -20.591 1.00 95.88 382 TYR A N 1
ATOM 2953 C CA . TYR A 1 382 ? 9.901 -5.846 -20.108 1.00 95.88 382 TYR A CA 1
ATOM 2954 C C . TYR A 1 382 ? 11.007 -4.998 -20.733 1.00 95.88 382 TYR A C 1
ATOM 2956 O O . TYR A 1 382 ? 10.732 -3.916 -21.236 1.00 95.88 382 TYR A O 1
ATOM 2964 N N . PHE A 1 383 ? 12.249 -5.487 -20.771 1.00 97.12 383 PHE A N 1
ATOM 2965 C CA . PHE A 1 383 ? 13.360 -4.717 -21.326 1.00 97.12 383 PHE A CA 1
ATOM 2966 C C . PHE A 1 383 ? 13.166 -4.426 -22.820 1.00 97.12 383 PHE A C 1
ATOM 2968 O O . PHE A 1 383 ? 13.244 -3.272 -23.237 1.00 97.12 383 PHE A O 1
ATOM 2975 N N . TYR A 1 384 ? 12.784 -5.433 -23.611 1.00 96.94 384 TYR A N 1
ATOM 2976 C CA . TYR A 1 384 ? 12.390 -5.265 -25.012 1.00 96.94 384 TYR A CA 1
ATOM 2977 C C . TYR A 1 384 ? 11.273 -4.225 -25.196 1.00 96.94 384 TYR A C 1
ATOM 2979 O O . TYR A 1 384 ? 11.362 -3.366 -26.081 1.00 96.94 384 TYR A O 1
ATOM 2987 N N . ARG A 1 385 ? 10.226 -4.273 -24.359 1.00 95.06 385 ARG A N 1
ATOM 2988 C CA . ARG A 1 385 ? 9.124 -3.300 -24.400 1.00 95.06 385 ARG A CA 1
ATOM 2989 C C . ARG A 1 385 ? 9.605 -1.896 -24.039 1.00 95.06 385 ARG A C 1
ATOM 2991 O O . ARG A 1 385 ? 9.276 -0.958 -24.759 1.00 95.06 385 ARG A O 1
ATOM 2998 N N . GLY A 1 386 ? 10.412 -1.758 -22.990 1.00 96.12 386 GLY A N 1
ATOM 2999 C CA . GLY A 1 386 ? 11.020 -0.500 -22.565 1.00 96.12 386 GLY A CA 1
ATOM 3000 C C . GLY A 1 386 ? 11.875 0.125 -23.668 1.00 96.12 386 GLY A C 1
ATOM 3001 O O . GLY A 1 386 ? 11.670 1.288 -24.004 1.00 96.12 386 GLY A O 1
ATOM 3002 N N . LEU A 1 387 ? 12.754 -0.655 -24.308 1.00 97.62 387 LEU A N 1
ATOM 3003 C CA . LEU A 1 387 ? 13.546 -0.214 -25.464 1.00 97.62 387 LEU A CA 1
ATOM 3004 C C . LEU A 1 387 ? 12.656 0.224 -26.636 1.00 97.62 387 LEU A C 1
ATOM 3006 O O . LEU A 1 387 ? 12.866 1.295 -27.201 1.00 97.62 387 LEU A O 1
ATOM 3010 N N . THR A 1 388 ? 11.635 -0.570 -26.972 1.00 95.75 388 THR A N 1
ATOM 3011 C CA . THR A 1 388 ? 10.694 -0.272 -28.066 1.00 95.75 388 THR A CA 1
ATOM 3012 C C . THR A 1 388 ? 9.898 1.008 -27.799 1.00 95.75 388 THR A C 1
ATOM 3014 O O . THR A 1 388 ? 9.745 1.841 -28.690 1.00 95.75 388 THR A O 1
ATOM 3017 N N . GLY A 1 389 ? 9.413 1.191 -26.569 1.00 93.12 389 GLY A N 1
ATOM 3018 C CA . GLY A 1 389 ? 8.675 2.377 -26.147 1.00 93.12 389 GLY A CA 1
ATOM 3019 C C . GLY A 1 389 ? 9.552 3.628 -26.122 1.00 93.12 389 GLY A C 1
ATOM 3020 O O . GLY A 1 389 ? 9.192 4.650 -26.708 1.00 93.12 389 GLY A O 1
ATOM 3021 N N . MET A 1 390 ? 10.736 3.535 -25.513 1.00 96.12 390 MET A N 1
ATOM 3022 C CA . MET A 1 390 ? 11.696 4.637 -25.392 1.00 96.12 390 MET A CA 1
ATOM 3023 C C . MET A 1 390 ? 12.406 4.990 -26.708 1.00 96.12 390 MET A C 1
ATOM 3025 O O . MET A 1 390 ? 12.962 6.085 -26.819 1.00 96.12 390 MET A O 1
ATOM 3029 N N . ALA A 1 391 ? 12.321 4.147 -27.745 1.00 95.62 391 ALA A N 1
ATOM 3030 C CA . ALA A 1 391 ? 12.853 4.447 -29.078 1.00 95.62 391 ALA A CA 1
ATOM 3031 C C . ALA A 1 391 ? 12.243 5.709 -29.730 1.00 95.62 391 ALA A C 1
ATOM 3033 O O . ALA A 1 391 ? 12.821 6.251 -30.670 1.00 95.62 391 ALA A O 1
ATOM 3034 N N . ARG A 1 392 ? 11.111 6.223 -29.222 1.00 86.38 392 ARG A N 1
ATOM 3035 C CA . ARG A 1 392 ? 10.568 7.538 -29.620 1.00 86.38 392 ARG A CA 1
ATOM 3036 C C . ARG A 1 392 ? 11.450 8.718 -29.183 1.00 86.38 392 ARG A C 1
ATOM 3038 O O . ARG A 1 392 ? 11.479 9.734 -29.866 1.00 86.38 392 ARG A O 1
ATOM 3045 N N . VAL A 1 393 ? 12.159 8.578 -28.058 1.00 89.44 393 VAL A N 1
ATOM 3046 C CA . VAL A 1 393 ? 13.064 9.592 -27.480 1.00 89.44 393 VAL A CA 1
ATOM 3047 C C . VAL A 1 393 ? 14.502 9.363 -27.943 1.00 89.44 393 VAL A C 1
ATOM 3049 O O . VAL A 1 393 ? 15.231 10.317 -28.213 1.00 89.44 393 VAL A O 1
ATOM 3052 N N . TRP A 1 394 ? 14.900 8.093 -28.049 1.00 95.31 394 TRP A N 1
ATOM 3053 C CA . TRP A 1 394 ? 16.240 7.655 -28.436 1.00 95.31 394 TRP A CA 1
ATOM 3054 C C . TRP A 1 394 ? 16.144 6.634 -29.583 1.00 95.31 394 TRP A C 1
ATOM 3056 O O . TRP A 1 394 ? 16.081 5.430 -29.330 1.00 95.31 394 TRP A O 1
ATOM 3066 N N . PRO A 1 395 ? 16.082 7.085 -30.853 1.00 94.94 395 PRO A N 1
ATOM 3067 C CA . PRO A 1 395 ? 15.838 6.211 -32.007 1.00 94.94 395 PRO A CA 1
ATOM 3068 C C . PRO A 1 395 ? 16.840 5.063 -32.190 1.00 94.94 395 PRO A C 1
ATOM 3070 O O . PRO A 1 395 ? 16.506 4.054 -32.813 1.00 94.94 395 PRO A O 1
ATOM 3073 N N . ASP A 1 396 ? 18.045 5.181 -31.627 1.00 94.94 396 ASP A N 1
ATOM 3074 C CA . ASP A 1 396 ? 19.060 4.126 -31.592 1.00 94.94 396 ASP A CA 1
ATOM 3075 C C . ASP A 1 396 ? 18.624 2.900 -30.771 1.00 94.94 396 ASP A C 1
ATOM 3077 O O . ASP A 1 396 ? 19.017 1.782 -31.094 1.00 94.94 396 ASP A O 1
ATOM 3081 N N . LEU A 1 397 ? 17.744 3.055 -29.773 1.00 96.81 397 LEU A N 1
ATOM 3082 C CA . LEU A 1 397 ? 17.232 1.927 -28.982 1.00 96.81 397 LEU A CA 1
ATOM 3083 C C . LEU A 1 397 ? 16.432 0.922 -29.820 1.00 96.81 397 LEU A C 1
ATOM 3085 O O . LEU A 1 397 ? 16.314 -0.238 -29.425 1.00 96.81 397 LEU A O 1
ATOM 3089 N N . LYS A 1 398 ? 15.926 1.326 -30.993 1.00 95.88 398 LYS A N 1
ATOM 3090 C CA . LYS A 1 398 ? 15.216 0.422 -31.902 1.00 95.88 398 LYS A CA 1
ATOM 3091 C C . LYS A 1 398 ? 16.100 -0.739 -32.366 1.00 95.88 398 LYS A C 1
ATOM 3093 O O . LYS A 1 398 ? 15.640 -1.876 -32.357 1.00 95.88 398 LYS A O 1
ATOM 3098 N N . SER A 1 399 ? 17.360 -0.482 -32.729 1.00 96.38 399 SER A N 1
ATOM 3099 C CA . SER A 1 399 ? 18.266 -1.552 -33.178 1.00 96.38 399 SER A CA 1
ATOM 3100 C C . SER A 1 399 ? 18.577 -2.538 -32.050 1.00 96.38 399 SER A C 1
ATOM 3102 O O . SER A 1 399 ? 18.645 -3.743 -32.288 1.00 96.38 399 SER A O 1
ATOM 3104 N N . LYS A 1 400 ? 18.670 -2.038 -30.811 1.00 95.75 400 LYS A N 1
ATOM 3105 C CA . LYS A 1 400 ? 18.842 -2.851 -29.600 1.00 95.75 400 LYS A CA 1
ATOM 3106 C C . LYS A 1 400 ? 17.597 -3.696 -29.304 1.00 95.75 400 LYS A C 1
ATOM 3108 O O . LYS A 1 400 ? 17.723 -4.870 -28.973 1.00 95.75 400 LYS A O 1
ATOM 3113 N N . ALA A 1 401 ? 16.394 -3.147 -29.484 1.00 94.94 401 ALA A N 1
ATOM 3114 C CA . ALA A 1 401 ? 15.150 -3.911 -29.368 1.00 94.94 401 ALA A CA 1
ATOM 3115 C C . ALA A 1 401 ? 15.062 -5.031 -30.425 1.00 94.94 401 ALA A C 1
ATOM 3117 O O . ALA A 1 401 ? 14.742 -6.170 -30.085 1.00 94.94 401 ALA A O 1
ATOM 3118 N N . ASP A 1 402 ? 15.405 -4.738 -31.686 1.00 94.25 402 ASP A N 1
ATOM 3119 C CA . ASP A 1 402 ? 15.459 -5.727 -32.774 1.00 94.25 402 ASP A CA 1
ATOM 3120 C C . ASP A 1 402 ? 16.509 -6.832 -32.501 1.00 94.25 402 ASP A C 1
ATOM 3122 O O . ASP A 1 402 ? 16.349 -7.980 -32.920 1.00 94.25 402 ASP A O 1
ATOM 3126 N N . GLU A 1 403 ? 17.591 -6.515 -31.786 1.00 95.12 403 GLU A N 1
ATOM 3127 C CA . GLU A 1 403 ? 18.595 -7.480 -31.330 1.00 95.12 403 GLU A CA 1
ATOM 3128 C C . GLU A 1 403 ? 18.097 -8.389 -30.209 1.00 95.12 403 GLU A C 1
ATOM 3130 O O . GLU A 1 403 ? 18.132 -9.613 -30.368 1.00 95.12 403 GLU A O 1
ATOM 3135 N N . ILE A 1 404 ? 17.560 -7.804 -29.137 1.00 93.69 404 ILE A N 1
ATOM 3136 C CA . ILE A 1 404 ? 16.935 -8.537 -28.033 1.00 93.69 404 ILE A CA 1
ATOM 3137 C C . ILE A 1 404 ? 15.825 -9.462 -28.559 1.00 93.69 404 ILE A C 1
ATOM 3139 O O . ILE A 1 404 ? 15.751 -10.623 -28.155 1.00 93.69 404 ILE A O 1
ATOM 3143 N N . GLU A 1 405 ? 15.014 -9.021 -29.531 1.00 93.44 405 GLU A N 1
ATOM 3144 C CA . GLU A 1 405 ? 14.003 -9.880 -30.156 1.00 93.44 405 GLU A CA 1
ATOM 3145 C C . GLU A 1 405 ? 14.612 -11.085 -30.884 1.00 93.44 405 GLU A C 1
ATOM 3147 O O . GLU A 1 405 ? 14.121 -12.209 -30.732 1.00 93.44 405 GLU A O 1
ATOM 3152 N N . ARG A 1 406 ? 15.666 -10.887 -31.684 1.00 94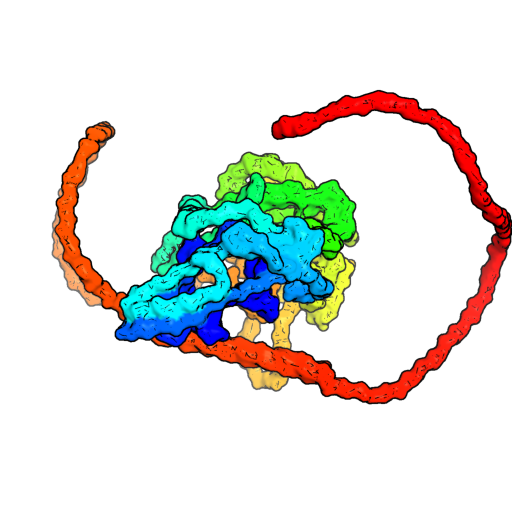.38 406 ARG A N 1
ATOM 3153 C CA . ARG A 1 406 ? 16.335 -11.997 -32.382 1.00 94.38 406 ARG A CA 1
ATOM 3154 C C . ARG A 1 406 ? 16.934 -12.990 -31.390 1.00 94.38 406 ARG A C 1
ATOM 3156 O O . ARG A 1 406 ? 16.671 -14.184 -31.524 1.00 94.38 406 ARG A O 1
ATOM 3163 N N . LYS A 1 407 ? 17.696 -12.492 -30.409 1.00 94.94 407 LYS A N 1
ATOM 3164 C CA . LYS A 1 407 ? 18.392 -13.303 -29.403 1.00 94.94 407 LYS A CA 1
ATOM 3165 C C . LYS A 1 407 ? 17.391 -14.102 -28.559 1.00 94.94 407 LYS A C 1
ATOM 3167 O O . LYS A 1 407 ? 17.518 -15.313 -28.430 1.00 94.94 407 LYS A O 1
ATOM 3172 N N . PHE A 1 408 ? 16.298 -13.479 -28.111 1.00 93.81 408 PHE A N 1
ATOM 3173 C CA . PHE A 1 408 ? 15.302 -14.139 -27.255 1.00 93.81 408 PHE A CA 1
ATOM 3174 C C . PHE A 1 408 ? 14.595 -15.286 -27.976 1.00 93.81 408 PHE A C 1
ATOM 3176 O O . PHE A 1 408 ? 14.402 -16.368 -27.426 1.00 93.81 408 PHE A O 1
ATOM 3183 N N . ASN A 1 409 ? 14.202 -15.057 -29.233 1.00 90.31 409 ASN A N 1
ATOM 3184 C CA . ASN A 1 409 ? 13.536 -16.078 -30.040 1.00 90.31 409 ASN A CA 1
ATOM 3185 C C . ASN A 1 409 ? 14.481 -17.227 -30.453 1.00 90.31 409 ASN A C 1
ATOM 3187 O O . ASN A 1 409 ? 13.989 -18.244 -30.945 1.00 90.31 409 ASN A O 1
ATOM 3191 N N . HIS A 1 410 ? 15.796 -17.071 -30.268 1.00 92.25 410 HIS A N 1
ATOM 3192 C CA . HIS A 1 410 ? 16.788 -18.136 -30.382 1.00 92.25 410 HIS A CA 1
ATOM 3193 C C . HIS A 1 410 ? 16.943 -18.875 -29.042 1.00 92.25 410 HIS A C 1
ATOM 3195 O O . HIS A 1 410 ? 16.613 -20.058 -28.971 1.00 92.25 410 HIS A O 1
ATOM 3201 N N . ASP A 1 411 ? 17.348 -18.173 -27.979 1.00 92.56 411 ASP A N 1
ATOM 3202 C CA . ASP A 1 411 ? 17.777 -18.786 -26.713 1.00 92.56 411 ASP A CA 1
ATOM 3203 C C . ASP A 1 411 ? 16.602 -19.349 -25.894 1.00 92.56 411 ASP A C 1
ATOM 3205 O O . ASP A 1 411 ? 16.618 -20.498 -25.453 1.00 92.56 411 ASP A O 1
ATOM 3209 N N . PHE A 1 412 ? 15.523 -18.574 -25.731 1.00 91.00 412 PHE A N 1
ATOM 3210 C CA . PHE A 1 412 ? 14.383 -18.964 -24.892 1.00 91.00 412 PHE A CA 1
ATOM 3211 C C . PHE A 1 412 ? 13.387 -19.895 -25.610 1.00 91.00 412 PHE A C 1
ATOM 3213 O O . PHE A 1 412 ? 12.423 -20.363 -24.997 1.00 91.00 412 PHE A O 1
ATOM 3220 N N . TRP A 1 413 ? 13.538 -20.176 -26.909 1.00 90.94 413 TRP A N 1
ATOM 3221 C CA . TRP A 1 413 ? 12.542 -20.952 -27.657 1.00 90.94 413 TRP A CA 1
ATOM 3222 C C . TRP A 1 413 ? 12.794 -22.465 -27.609 1.00 90.94 413 TRP A C 1
ATOM 3224 O O . TRP A 1 413 ? 13.582 -23.025 -28.374 1.00 90.94 413 TRP A O 1
ATOM 3234 N N . MET A 1 414 ? 12.015 -23.188 -26.798 1.00 86.81 414 MET A N 1
ATOM 3235 C CA . MET A 1 414 ? 12.096 -24.652 -26.743 1.00 86.81 414 MET A CA 1
ATOM 3236 C C . MET A 1 414 ? 11.412 -25.295 -27.955 1.00 86.81 414 MET A C 1
ATOM 3238 O O . MET A 1 414 ? 10.259 -25.736 -27.910 1.00 86.81 414 MET A O 1
ATOM 3242 N N . GLY A 1 415 ? 12.156 -25.402 -29.057 1.00 85.44 415 GLY A N 1
ATOM 3243 C CA . GLY A 1 415 ? 11.657 -25.845 -30.360 1.00 85.44 415 GLY A CA 1
ATOM 3244 C C . GLY A 1 415 ? 10.982 -27.224 -30.394 1.00 85.44 415 GLY A C 1
ATOM 3245 O O . GLY A 1 415 ? 10.125 -27.442 -31.256 1.00 85.44 415 GLY A O 1
ATOM 3246 N N . ARG A 1 416 ? 11.301 -28.142 -29.467 1.00 84.31 416 ARG A N 1
ATOM 3247 C CA . ARG A 1 416 ? 10.587 -29.428 -29.301 1.00 84.31 416 ARG A CA 1
ATOM 3248 C C . ARG A 1 416 ? 9.241 -29.251 -28.592 1.00 84.31 416 ARG A C 1
ATOM 3250 O O . ARG A 1 416 ? 8.234 -29.780 -29.054 1.00 84.31 416 ARG A O 1
ATOM 3257 N N . SER A 1 417 ? 9.230 -28.479 -27.509 1.00 80.31 417 SER A N 1
ATOM 3258 C CA . SER A 1 417 ? 8.079 -28.289 -26.620 1.00 80.31 417 SER A CA 1
ATOM 3259 C C . SER A 1 417 ? 7.059 -27.268 -27.145 1.00 80.31 417 SER A C 1
ATOM 3261 O O . SER A 1 417 ? 5.894 -27.327 -26.761 1.00 80.31 417 SER A O 1
ATOM 3263 N N . LYS A 1 418 ? 7.475 -26.382 -28.065 1.00 86.19 418 LYS A N 1
ATOM 3264 C CA . LYS A 1 418 ? 6.672 -25.308 -28.688 1.00 86.19 418 LYS A CA 1
ATOM 3265 C C . LYS A 1 418 ? 6.183 -24.225 -27.715 1.00 86.19 418 LYS A C 1
ATOM 3267 O O . LYS A 1 418 ? 5.132 -23.635 -27.945 1.00 86.19 418 LYS A O 1
ATOM 3272 N N . PHE A 1 419 ? 6.963 -23.943 -26.673 1.00 83.94 419 PHE A N 1
ATOM 3273 C CA . PHE A 1 419 ? 6.749 -22.805 -25.777 1.00 83.94 419 PHE A CA 1
ATOM 3274 C C . PHE A 1 419 ? 8.083 -22.159 -25.360 1.00 83.94 419 PHE A C 1
ATOM 3276 O O . PHE A 1 419 ? 9.156 -22.681 -25.664 1.00 83.94 419 PHE A O 1
ATOM 3283 N N . VAL A 1 420 ? 7.993 -20.992 -24.723 1.00 86.94 420 VAL A N 1
ATOM 3284 C CA . VAL A 1 420 ? 9.124 -20.175 -24.253 1.00 86.94 420 VAL A CA 1
ATOM 3285 C C . VAL A 1 420 ? 9.613 -20.701 -22.898 1.00 86.94 420 VAL A C 1
ATOM 3287 O O . VAL A 1 420 ? 8.791 -21.056 -22.054 1.00 86.94 420 VAL A O 1
ATOM 3290 N N . ALA A 1 421 ? 10.926 -20.789 -22.692 1.00 89.38 421 ALA A N 1
ATOM 3291 C CA . ALA A 1 421 ? 11.524 -21.148 -21.409 1.00 89.38 421 ALA A CA 1
ATOM 3292 C C . ALA A 1 421 ? 11.166 -20.095 -20.351 1.00 89.38 421 ALA A C 1
ATOM 3294 O O . ALA A 1 421 ? 11.097 -18.909 -20.652 1.00 89.38 421 ALA A O 1
ATOM 3295 N N . GLN A 1 422 ? 10.923 -20.519 -19.114 1.00 87.94 422 GLN A N 1
ATOM 3296 C CA . GLN A 1 422 ? 10.575 -19.607 -18.019 1.00 87.94 422 GLN A CA 1
ATOM 3297 C C . GLN A 1 422 ? 11.791 -18.771 -17.582 1.00 87.94 422 GLN A C 1
ATOM 3299 O O . GLN A 1 422 ? 11.651 -17.620 -17.172 1.00 87.94 422 GLN A O 1
ATOM 3304 N N . ALA A 1 423 ? 12.979 -19.365 -17.688 1.00 90.06 423 ALA A N 1
ATOM 3305 C CA . ALA A 1 423 ? 14.272 -18.729 -17.488 1.00 90.06 423 ALA A CA 1
ATOM 3306 C C . ALA A 1 423 ? 15.350 -19.472 -18.291 1.00 90.06 423 ALA A C 1
ATOM 3308 O O . ALA A 1 423 ? 15.121 -20.610 -18.719 1.00 90.06 423 ALA A O 1
ATOM 3309 N N . LEU A 1 424 ? 16.518 -18.858 -18.422 1.00 91.06 424 LEU A N 1
ATOM 3310 C CA . LEU A 1 424 ? 17.793 -19.553 -18.593 1.00 91.06 424 LEU A CA 1
ATOM 3311 C C . LEU A 1 424 ? 18.520 -19.548 -17.238 1.00 91.06 424 LEU A C 1
ATOM 3313 O O . LEU A 1 424 ? 18.258 -18.677 -16.404 1.00 91.06 424 LEU A O 1
ATOM 3317 N N . ASP A 1 425 ? 19.364 -20.544 -16.999 1.00 89.56 425 ASP A N 1
ATOM 3318 C CA . ASP A 1 425 ? 20.287 -20.584 -15.861 1.00 89.56 425 ASP A CA 1
ATOM 3319 C C . ASP A 1 425 ? 21.693 -20.109 -16.275 1.00 89.56 425 ASP A C 1
ATOM 3321 O O . ASP A 1 425 ? 21.924 -19.859 -17.459 1.00 89.56 425 ASP A O 1
ATOM 3325 N N . GLY A 1 426 ? 22.629 -20.018 -15.326 1.00 85.88 426 GLY A N 1
ATOM 3326 C CA . GLY A 1 426 ? 24.003 -19.550 -15.572 1.00 85.88 426 GLY A CA 1
ATOM 3327 C C . GLY A 1 426 ? 24.879 -20.445 -16.471 1.00 85.88 426 GLY A C 1
ATOM 3328 O O . GLY A 1 426 ? 26.047 -20.132 -16.686 1.00 85.88 426 GLY A O 1
ATOM 3329 N N . GLU A 1 427 ? 24.360 -21.563 -16.996 1.00 86.75 427 GLU A N 1
ATOM 3330 C CA . GLU A 1 427 ? 24.993 -22.359 -18.064 1.00 86.75 427 GLU A CA 1
ATOM 3331 C C . GLU A 1 427 ? 24.227 -22.240 -19.407 1.00 86.75 427 GLU A C 1
ATOM 3333 O O . GLU A 1 427 ? 24.499 -22.975 -20.361 1.00 86.75 427 GLU A O 1
ATOM 3338 N N . GLY A 1 428 ? 23.247 -21.331 -19.504 1.00 82.62 428 GLY A N 1
ATOM 3339 C CA . GLY A 1 428 ? 22.324 -21.197 -20.639 1.00 82.62 428 GLY A CA 1
ATOM 3340 C C . GLY A 1 428 ? 21.222 -22.271 -20.669 1.00 82.62 428 GLY A C 1
ATOM 3341 O O . GLY A 1 428 ? 20.513 -22.438 -21.666 1.00 82.62 428 GLY A O 1
ATOM 3342 N N . GLY A 1 429 ? 21.066 -23.032 -19.586 1.00 85.31 429 GLY A N 1
ATOM 3343 C CA . GLY A 1 429 ? 20.140 -24.145 -19.440 1.00 85.31 429 GLY A CA 1
ATOM 3344 C C . GLY A 1 429 ? 18.683 -23.699 -19.317 1.00 85.31 429 GLY A C 1
ATOM 3345 O O . GLY A 1 429 ? 18.268 -23.063 -18.349 1.00 85.31 429 GLY A O 1
ATOM 3346 N N . ALA A 1 430 ? 17.849 -24.099 -20.280 1.00 85.88 430 ALA A N 1
ATOM 3347 C CA . ALA A 1 430 ? 16.432 -23.743 -20.287 1.00 85.88 430 ALA A CA 1
ATOM 3348 C C . ALA A 1 430 ? 15.664 -24.305 -19.068 1.00 85.88 430 ALA A C 1
ATOM 3350 O O . ALA A 1 430 ? 15.525 -25.521 -18.880 1.00 85.88 430 ALA A O 1
ATOM 3351 N N . CYS A 1 431 ? 15.088 -23.404 -18.274 1.00 80.38 431 CYS A N 1
ATOM 3352 C CA . CYS A 1 431 ? 14.175 -23.713 -17.180 1.00 80.38 431 CYS A CA 1
ATOM 3353 C C . CYS A 1 431 ? 12.737 -23.816 -17.694 1.00 80.38 431 CYS A C 1
ATOM 3355 O O . CYS A 1 431 ? 12.231 -22.908 -18.358 1.00 80.38 431 CYS A O 1
ATOM 3357 N N . ALA A 1 432 ? 12.038 -24.899 -17.354 1.00 77.50 432 ALA A N 1
ATOM 3358 C CA . ALA A 1 432 ? 10.648 -25.091 -17.751 1.00 77.50 432 ALA A CA 1
ATOM 3359 C C . ALA A 1 432 ? 9.923 -26.092 -16.846 1.00 77.50 432 ALA A C 1
ATOM 3361 O O . ALA A 1 432 ? 10.073 -27.311 -16.971 1.00 77.50 432 ALA A O 1
ATOM 3362 N N . ARG A 1 433 ? 9.048 -25.570 -15.983 1.00 62.03 433 ARG A N 1
ATOM 3363 C CA . ARG A 1 433 ? 8.195 -26.393 -15.129 1.00 62.03 433 ARG A CA 1
ATOM 3364 C C . ARG A 1 433 ? 6.950 -26.859 -15.886 1.00 62.03 433 ARG A C 1
ATOM 3366 O O . ARG A 1 433 ? 6.034 -26.079 -16.141 1.00 62.03 433 ARG A O 1
ATOM 3373 N N . PHE A 1 434 ? 6.858 -28.154 -16.184 1.00 54.00 434 PHE A N 1
ATOM 3374 C CA . PHE A 1 434 ? 5.580 -28.737 -16.596 1.00 54.00 434 PHE A CA 1
ATOM 3375 C C . PHE A 1 434 ? 4.577 -28.678 -15.426 1.00 54.00 434 PHE A C 1
ATOM 3377 O O . PHE A 1 434 ? 4.922 -29.118 -14.323 1.00 54.00 434 PHE A O 1
ATOM 3384 N N . PRO A 1 435 ? 3.322 -28.224 -15.631 1.00 39.97 435 PRO A N 1
ATOM 3385 C CA . PRO A 1 435 ? 2.260 -28.512 -14.675 1.00 39.97 435 PRO A CA 1
ATOM 3386 C C . PRO A 1 435 ? 2.138 -30.035 -14.553 1.00 39.97 435 PRO A C 1
ATOM 3388 O O . PRO A 1 435 ? 2.095 -30.756 -15.553 1.00 39.97 435 PRO A O 1
ATOM 3391 N N . THR A 1 436 ? 2.173 -30.527 -13.319 1.00 33.00 436 THR A N 1
ATOM 3392 C CA . THR A 1 436 ? 2.412 -31.939 -13.012 1.00 33.00 436 THR A CA 1
ATOM 3393 C C . THR A 1 436 ? 1.417 -32.871 -13.704 1.00 33.00 436 THR A C 1
ATOM 3395 O O . THR A 1 436 ? 0.207 -32.775 -13.504 1.00 33.00 436 THR A O 1
ATOM 3398 N N . ARG A 1 437 ? 1.925 -33.879 -14.430 1.00 28.92 437 ARG A N 1
ATOM 3399 C CA . ARG A 1 437 ? 1.150 -35.115 -14.614 1.00 28.92 437 ARG A CA 1
ATOM 3400 C C . ARG A 1 437 ? 0.933 -35.728 -13.223 1.00 28.92 437 ARG A C 1
ATOM 3402 O O . ARG A 1 437 ? 1.928 -35.933 -12.522 1.00 28.92 437 ARG A O 1
ATOM 3409 N N . PRO A 1 438 ? -0.306 -36.038 -12.802 1.00 29.77 438 PRO A N 1
ATOM 3410 C CA . PRO A 1 438 ? -0.528 -36.712 -11.530 1.00 29.77 438 PRO A CA 1
ATOM 3411 C C . PRO A 1 438 ? 0.190 -38.067 -11.518 1.00 29.77 438 PRO A C 1
ATOM 3413 O O . PRO A 1 438 ? -0.051 -38.908 -12.385 1.00 29.77 438 PRO A O 1
ATOM 3416 N N . ARG A 1 439 ? 1.058 -38.306 -10.526 1.00 30.53 439 ARG A N 1
ATOM 3417 C CA . ARG A 1 439 ? 1.559 -39.656 -10.220 1.00 30.53 439 ARG A CA 1
ATOM 3418 C C . ARG A 1 439 ? 0.466 -40.446 -9.497 1.00 30.53 439 ARG A C 1
ATOM 3420 O O . ARG A 1 439 ? 0.555 -40.670 -8.295 1.00 30.53 439 ARG A O 1
ATOM 3427 N N . THR A 1 440 ? -0.529 -40.906 -10.244 1.00 27.14 440 THR A N 1
ATOM 3428 C CA . THR A 1 440 ? -1.430 -41.982 -9.815 1.00 27.14 440 THR A CA 1
ATOM 3429 C C . THR A 1 440 ? -1.729 -42.915 -10.978 1.00 27.14 440 THR A C 1
ATOM 3431 O O . THR A 1 440 ? -2.164 -42.517 -12.054 1.00 27.14 440 THR A O 1
ATOM 3434 N N . THR A 1 441 ? -1.470 -44.194 -10.743 1.00 31.52 441 THR A N 1
ATOM 3435 C CA . THR A 1 441 ? -1.793 -45.303 -11.634 1.00 31.52 441 THR A CA 1
ATOM 3436 C C . THR A 1 441 ? -3.302 -45.528 -11.702 1.00 31.52 441 THR A C 1
ATOM 3438 O O . THR A 1 441 ? -3.859 -46.129 -10.787 1.00 31.52 441 THR A O 1
ATOM 3441 N N . THR A 1 442 ? -3.945 -45.155 -12.810 1.00 24.53 442 THR A N 1
ATOM 3442 C CA . THR A 1 442 ? -5.110 -45.891 -13.337 1.00 24.53 442 THR A CA 1
ATOM 3443 C C . THR A 1 442 ? -5.345 -45.600 -14.819 1.00 24.53 442 THR A C 1
ATOM 3445 O O . THR A 1 442 ? -4.997 -44.549 -15.352 1.00 24.53 442 THR A O 1
ATOM 3448 N N . ARG A 1 443 ? -5.902 -46.597 -15.505 1.00 27.31 443 ARG A N 1
ATOM 3449 C CA . ARG A 1 443 ? -6.033 -46.683 -16.962 1.00 27.31 443 ARG A CA 1
ATOM 3450 C C . ARG A 1 443 ? -7.384 -46.117 -17.413 1.00 27.31 443 ARG A C 1
ATOM 3452 O O . ARG A 1 443 ? -8.368 -46.846 -17.420 1.00 27.31 443 ARG A O 1
ATOM 3459 N N . ALA A 1 444 ? -7.415 -44.857 -17.839 1.00 23.12 444 ALA A N 1
ATOM 3460 C CA . ALA A 1 444 ? -8.518 -44.295 -18.622 1.00 23.12 444 ALA A CA 1
ATOM 3461 C C . ALA A 1 444 ? -7.976 -43.234 -19.589 1.00 23.12 444 ALA A C 1
ATOM 3463 O O . ALA A 1 444 ? -7.359 -42.257 -19.170 1.00 23.12 444 ALA A O 1
ATOM 3464 N N . ALA A 1 445 ? -8.169 -43.445 -20.891 1.00 29.33 445 ALA A N 1
ATOM 3465 C CA . ALA A 1 445 ? -7.746 -42.499 -21.913 1.00 29.33 445 ALA A CA 1
ATOM 3466 C C . ALA A 1 445 ? -8.853 -41.467 -22.165 1.00 29.33 445 ALA A C 1
ATOM 3468 O O . ALA A 1 445 ? -9.873 -41.791 -22.768 1.00 29.33 445 ALA A O 1
ATOM 3469 N N . THR A 1 446 ? -8.623 -40.218 -21.767 1.00 22.09 446 THR A N 1
ATOM 3470 C CA . THR A 1 446 ? -9.372 -39.057 -22.264 1.00 22.09 446 THR A CA 1
ATOM 3471 C C . THR A 1 446 ? -8.402 -37.938 -22.615 1.00 22.09 446 THR A C 1
ATOM 3473 O O . THR A 1 446 ? -7.572 -37.511 -21.815 1.00 22.09 446 THR A O 1
ATOM 3476 N N . THR A 1 447 ? -8.474 -37.505 -23.870 1.00 24.50 447 THR A N 1
ATOM 3477 C CA . THR A 1 447 ? -7.481 -36.656 -24.529 1.00 24.50 447 THR A CA 1
ATOM 3478 C C . THR A 1 447 ? -7.544 -35.211 -24.028 1.00 24.50 447 THR A C 1
ATOM 3480 O O . THR A 1 447 ? -8.291 -34.395 -24.564 1.00 24.50 447 THR A O 1
ATOM 3483 N N . THR A 1 448 ? -6.738 -34.853 -23.029 1.00 22.86 448 THR A N 1
ATOM 3484 C CA . THR A 1 448 ? -6.523 -33.451 -22.639 1.00 22.86 448 THR A CA 1
ATOM 3485 C C . THR A 1 448 ? -5.443 -32.815 -23.514 1.00 22.86 448 THR A C 1
ATOM 3487 O O . THR A 1 448 ? -4.283 -33.229 -23.511 1.00 22.86 448 THR A O 1
ATOM 3490 N N . ALA A 1 449 ? -5.830 -31.806 -24.298 1.00 22.39 449 ALA A N 1
ATOM 3491 C CA . ALA A 1 449 ? -4.911 -31.072 -25.163 1.00 22.39 449 ALA A CA 1
ATOM 3492 C C . ALA A 1 449 ? -3.883 -30.267 -24.334 1.00 22.39 449 ALA A C 1
ATOM 3494 O O . ALA A 1 449 ? -4.254 -29.683 -23.313 1.00 22.39 449 ALA A O 1
ATOM 3495 N N . PRO A 1 450 ? -2.603 -30.204 -24.750 1.00 25.61 450 PRO A N 1
ATOM 3496 C CA . PRO A 1 450 ? -1.572 -29.501 -23.995 1.00 25.61 450 PRO A CA 1
ATOM 3497 C C . PRO A 1 450 ? -1.764 -27.979 -24.032 1.00 25.61 450 PRO A C 1
ATOM 3499 O O . PRO A 1 450 ? -2.157 -27.403 -25.050 1.00 25.61 450 PRO A O 1
ATOM 3502 N N . TYR A 1 451 ? -1.426 -27.334 -22.915 1.00 29.86 451 TYR A N 1
ATOM 3503 C CA . TYR A 1 451 ? -1.356 -25.879 -22.792 1.00 29.86 451 TYR A CA 1
ATOM 3504 C C . TYR A 1 451 ? -0.376 -25.288 -23.822 1.00 29.86 451 TYR A C 1
ATOM 3506 O O . TYR A 1 451 ? 0.692 -25.843 -24.059 1.00 29.86 451 TYR A O 1
ATOM 3514 N N . GLY A 1 452 ? -0.723 -24.129 -24.391 1.00 35.62 452 GLY A N 1
ATOM 3515 C CA . GLY A 1 452 ? 0.256 -23.248 -25.035 1.00 35.62 452 GLY A CA 1
ATOM 3516 C C . GLY A 1 452 ? 0.822 -23.686 -26.392 1.00 35.62 452 GLY A C 1
ATOM 3517 O O . GLY A 1 452 ? 2.020 -23.560 -26.602 1.00 35.62 452 GLY A O 1
ATOM 3518 N N . ARG A 1 453 ? -0.004 -24.112 -27.362 1.00 32.47 453 ARG A N 1
ATOM 3519 C CA . ARG A 1 453 ? 0.429 -24.072 -28.776 1.00 32.47 453 ARG A CA 1
ATOM 3520 C C . ARG A 1 453 ? 0.323 -22.650 -29.333 1.00 32.47 453 ARG A C 1
ATOM 3522 O O . ARG A 1 453 ? -0.740 -22.267 -29.824 1.00 32.47 453 ARG A O 1
ATOM 3529 N N . THR A 1 454 ? 1.422 -21.900 -29.357 1.00 42.09 454 THR A N 1
ATOM 3530 C CA . THR A 1 454 ? 1.577 -20.826 -30.350 1.00 42.09 454 THR A CA 1
ATOM 3531 C C . THR A 1 454 ? 1.696 -21.464 -31.733 1.00 42.09 454 THR A C 1
ATOM 3533 O O . THR A 1 454 ? 2.522 -22.344 -31.979 1.00 42.09 454 THR A O 1
ATOM 3536 N N . THR A 1 455 ? 0.831 -21.057 -32.663 1.00 35.81 455 THR A N 1
ATOM 3537 C CA . THR A 1 455 ? 1.010 -21.433 -34.074 1.00 35.81 455 THR A CA 1
ATOM 3538 C C . THR A 1 455 ? 2.242 -20.719 -34.624 1.00 35.81 455 THR A C 1
ATOM 3540 O O . THR A 1 455 ? 2.515 -19.586 -34.240 1.00 35.81 455 THR A O 1
ATOM 3543 N N . ALA A 1 456 ? 2.961 -21.333 -35.568 1.00 37.19 456 ALA A N 1
ATOM 3544 C CA . ALA A 1 456 ? 4.218 -20.807 -36.126 1.00 37.19 456 ALA A CA 1
ATOM 3545 C C . ALA A 1 456 ? 4.103 -19.462 -36.895 1.00 37.19 456 ALA A C 1
ATOM 3547 O O . ALA A 1 456 ? 5.036 -19.063 -37.581 1.00 37.19 456 ALA A O 1
ATOM 3548 N N . ARG A 1 457 ? 2.956 -18.772 -36.814 1.00 35.88 457 ARG A N 1
ATOM 3549 C CA . ARG A 1 457 ? 2.705 -17.437 -37.380 1.00 35.88 457 ARG A CA 1
ATOM 3550 C C . ARG A 1 457 ? 2.837 -16.293 -36.363 1.00 35.88 457 ARG A C 1
ATOM 3552 O O . ARG A 1 457 ? 2.806 -15.140 -36.777 1.00 35.88 457 ARG A O 1
ATOM 3559 N N . SER A 1 458 ? 2.957 -16.580 -35.066 1.00 41.62 458 SER A N 1
ATOM 3560 C CA . SER A 1 458 ? 3.138 -15.578 -34.000 1.00 41.62 458 SER A CA 1
ATOM 3561 C C . SER A 1 458 ? 4.545 -15.669 -33.403 1.00 41.62 458 SER A C 1
ATOM 3563 O O . SER A 1 458 ? 4.942 -16.750 -32.967 1.00 41.62 458 SER A O 1
ATOM 3565 N N . ARG A 1 459 ? 5.279 -14.548 -33.369 1.00 52.25 459 ARG A N 1
ATOM 3566 C CA . ARG A 1 459 ? 6.634 -14.456 -32.793 1.00 52.25 459 ARG A CA 1
ATOM 3567 C C . ARG A 1 459 ? 6.599 -14.652 -31.263 1.00 52.25 459 ARG A C 1
ATOM 3569 O O . ARG A 1 459 ? 5.822 -13.947 -30.618 1.00 52.25 459 ARG A O 1
ATOM 3576 N N . PRO A 1 460 ? 7.407 -15.564 -30.682 1.00 54.50 460 PRO A N 1
ATOM 3577 C CA . PRO A 1 460 ? 7.349 -15.893 -29.255 1.00 54.50 460 PRO A CA 1
ATOM 3578 C C . PRO A 1 460 ? 7.502 -14.707 -28.290 1.00 54.50 460 PRO A C 1
ATOM 3580 O O . PRO A 1 460 ? 6.650 -14.566 -27.415 1.00 54.50 460 PRO A O 1
ATOM 3583 N N . LEU A 1 461 ? 8.503 -13.829 -28.465 1.00 42.97 461 LEU A N 1
ATOM 3584 C CA . LEU A 1 461 ? 8.722 -12.683 -27.557 1.00 42.97 461 LEU A CA 1
ATOM 3585 C C . LEU A 1 461 ? 7.506 -11.742 -27.463 1.00 42.97 461 LEU A C 1
ATOM 3587 O O . LEU A 1 461 ? 7.123 -11.319 -26.376 1.00 42.97 461 LEU A O 1
ATOM 3591 N N . VAL A 1 462 ? 6.836 -11.478 -28.588 1.00 45.72 462 VAL A N 1
ATOM 3592 C CA . VAL A 1 462 ? 5.639 -10.614 -28.645 1.00 45.72 462 VAL A CA 1
ATOM 3593 C C . VAL A 1 462 ? 4.465 -11.206 -27.848 1.00 45.72 462 VAL A C 1
ATOM 3595 O O . VAL A 1 462 ? 3.573 -10.480 -27.423 1.00 45.72 462 VAL A O 1
ATOM 3598 N N . CYS A 1 463 ? 4.456 -12.523 -27.613 1.00 39.50 463 CYS A N 1
ATOM 3599 C CA . CYS A 1 463 ? 3.485 -13.190 -26.742 1.00 39.50 463 CYS A CA 1
ATOM 3600 C C . CYS A 1 463 ? 3.945 -13.316 -25.278 1.00 39.50 463 CYS A C 1
ATOM 3602 O O . CYS A 1 463 ? 3.143 -13.753 -24.455 1.00 39.50 463 CYS A O 1
ATOM 3604 N N . ALA A 1 464 ? 5.200 -12.981 -24.964 1.00 36.19 464 ALA A N 1
ATOM 3605 C CA . ALA A 1 464 ? 5.779 -13.090 -23.625 1.00 36.19 464 ALA A CA 1
ATOM 3606 C C . ALA A 1 464 ? 5.749 -11.769 -22.835 1.00 36.19 464 ALA A C 1
ATOM 3608 O O . ALA A 1 464 ? 5.811 -11.822 -21.615 1.00 36.19 464 ALA A O 1
ATOM 3609 N N . ALA A 1 465 ? 5.624 -10.611 -23.498 1.00 34.56 465 ALA A N 1
ATOM 3610 C CA . ALA A 1 465 ? 5.586 -9.291 -22.857 1.00 34.56 465 ALA A CA 1
ATOM 3611 C C . ALA A 1 465 ? 4.224 -8.982 -22.188 1.00 34.56 465 ALA A C 1
ATOM 3613 O O . ALA A 1 465 ? 3.229 -8.777 -22.895 1.00 34.56 465 ALA A O 1
ATOM 3614 N N . PRO A 1 466 ? 4.147 -8.883 -20.846 1.00 33.03 466 PRO A N 1
ATOM 3615 C CA . PRO A 1 466 ? 2.932 -8.475 -20.140 1.00 33.03 466 PRO A CA 1
ATOM 3616 C C . PRO A 1 466 ? 2.599 -6.995 -20.373 1.00 33.03 466 PRO A C 1
ATOM 3618 O O . PRO A 1 466 ? 3.469 -6.189 -20.705 1.00 33.03 466 PRO A O 1
ATOM 3621 N N . GLY A 1 467 ? 1.327 -6.628 -20.180 1.00 33.38 467 GLY A N 1
ATOM 3622 C CA . GLY A 1 467 ? 0.870 -5.229 -20.154 1.00 33.38 467 GLY A CA 1
ATOM 3623 C C . GLY A 1 467 ? 0.345 -4.650 -21.472 1.00 33.38 467 GLY A C 1
ATOM 3624 O O . GLY A 1 467 ? 0.118 -3.451 -21.564 1.00 33.38 467 GLY A O 1
ATOM 3625 N N . ALA A 1 468 ? 0.172 -5.436 -22.540 1.00 29.22 468 ALA A N 1
ATOM 3626 C CA . ALA A 1 468 ? -0.455 -4.905 -23.755 1.00 29.22 468 ALA A CA 1
ATOM 3627 C C . ALA A 1 468 ? -1.952 -4.635 -23.510 1.00 29.22 468 ALA A C 1
ATOM 3629 O O . ALA A 1 468 ? -2.733 -5.586 -23.398 1.00 29.22 468 ALA A O 1
ATOM 3630 N N . ILE A 1 469 ? -2.369 -3.360 -23.511 1.00 31.72 469 ILE A N 1
ATOM 3631 C CA . ILE A 1 469 ? -3.763 -2.979 -23.791 1.00 31.72 469 ILE A CA 1
ATOM 3632 C C . ILE A 1 469 ? -4.041 -3.438 -25.229 1.00 31.72 469 ILE A C 1
ATOM 3634 O O . ILE A 1 469 ? -3.601 -2.848 -26.217 1.00 31.72 469 ILE A O 1
ATOM 3638 N N . ALA A 1 470 ? -4.641 -4.621 -25.346 1.00 26.58 470 ALA A N 1
ATOM 3639 C CA . ALA A 1 470 ? -4.334 -5.494 -26.467 1.00 26.58 470 ALA A CA 1
ATOM 3640 C C . ALA A 1 470 ? -5.031 -5.100 -27.779 1.00 26.58 470 ALA A C 1
ATOM 3642 O O . ALA A 1 470 ? -6.109 -5.606 -28.107 1.00 26.58 470 ALA A O 1
ATOM 3643 N N . LYS A 1 471 ? -4.315 -4.394 -28.664 1.00 25.19 471 LYS A N 1
ATOM 3644 C CA . LYS A 1 471 ? -4.470 -4.641 -30.107 1.00 25.19 471 LYS A CA 1
ATOM 3645 C C . LYS A 1 471 ? -3.900 -6.029 -30.437 1.00 25.19 471 LYS A C 1
ATOM 3647 O O . LYS A 1 471 ? -2.787 -6.147 -30.932 1.00 25.19 471 LYS A O 1
ATOM 3652 N N . ARG A 1 472 ? -4.754 -7.051 -30.246 1.00 24.31 472 ARG A N 1
ATOM 3653 C CA . ARG A 1 472 ? -4.589 -8.500 -30.540 1.00 24.31 472 ARG A CA 1
ATOM 3654 C C . ARG A 1 472 ? -4.032 -9.363 -29.394 1.00 24.31 472 ARG A C 1
ATOM 3656 O O . ARG A 1 472 ? -2.869 -9.733 -29.370 1.00 24.31 472 ARG A O 1
ATOM 3663 N N . SER A 1 473 ? -4.950 -9.811 -28.538 1.00 28.23 473 SER A N 1
ATOM 3664 C CA . SER A 1 473 ? -5.073 -11.215 -28.101 1.00 28.23 473 SER A CA 1
ATOM 3665 C C . SER A 1 473 ? -3.790 -12.039 -27.848 1.00 28.23 473 SER A C 1
ATOM 3667 O O . SER A 1 473 ? -3.451 -12.888 -28.672 1.00 28.23 473 SER A O 1
ATOM 3669 N N . CYS A 1 474 ? -3.191 -11.907 -26.659 1.00 23.94 474 CYS A N 1
ATOM 3670 C CA . CYS A 1 474 ? -2.654 -13.041 -25.883 1.00 23.94 474 CYS A CA 1
ATOM 3671 C C . CYS A 1 474 ? -2.289 -12.605 -24.451 1.00 23.94 474 CYS A C 1
ATOM 3673 O O . CYS A 1 474 ? -1.140 -12.314 -24.154 1.00 23.94 474 CYS A O 1
ATOM 3675 N N . TRP A 1 475 ? -3.276 -12.579 -23.551 1.00 23.33 475 TRP A N 1
ATOM 3676 C CA . TRP A 1 475 ? -3.042 -12.468 -22.106 1.00 23.33 475 TRP A CA 1
ATOM 3677 C C . TRP A 1 475 ? -3.049 -13.879 -21.503 1.00 23.33 475 TRP A C 1
ATOM 3679 O O . TRP A 1 475 ? -4.088 -14.546 -21.532 1.00 23.33 475 TRP A O 1
ATOM 3689 N N . ARG A 1 476 ? -1.899 -14.353 -21.007 1.00 27.91 476 ARG A N 1
ATOM 3690 C CA . ARG A 1 476 ? -1.760 -15.566 -20.177 1.00 27.91 476 ARG A CA 1
ATOM 3691 C C . ARG A 1 476 ? -0.531 -15.458 -19.274 1.00 27.91 476 ARG A C 1
ATOM 3693 O O . ARG A 1 476 ? 0.479 -16.108 -19.518 1.00 27.91 476 ARG A O 1
ATOM 3700 N N . GLU A 1 477 ? -0.650 -14.677 -18.213 1.00 28.25 477 GLU A N 1
ATOM 3701 C CA . GLU A 1 477 ? 0.266 -14.789 -17.082 1.00 28.25 477 GLU A CA 1
ATOM 3702 C C . GLU A 1 477 ? -0.156 -15.972 -16.195 1.00 28.25 477 GLU A C 1
ATOM 3704 O O . GLU A 1 477 ? -1.351 -16.224 -16.008 1.00 28.25 477 GLU A O 1
ATOM 3709 N N . ALA A 1 478 ? 0.809 -16.758 -15.711 1.00 25.27 478 ALA A N 1
ATOM 3710 C CA . ALA A 1 478 ? 0.524 -17.992 -14.983 1.00 25.27 478 ALA A CA 1
ATOM 3711 C C . ALA A 1 478 ? 1.643 -18.396 -14.009 1.00 25.27 478 ALA A C 1
ATOM 3713 O O . ALA A 1 478 ? 2.302 -19.407 -14.236 1.00 25.27 478 ALA A O 1
ATOM 3714 N N . SER A 1 479 ? 1.805 -17.683 -12.886 1.00 25.86 479 SER A N 1
ATOM 3715 C CA . SER A 1 479 ? 2.362 -18.283 -11.656 1.00 25.86 479 SER A CA 1
ATOM 3716 C C . SER A 1 479 ? 2.260 -17.382 -10.415 1.00 25.86 479 SER A C 1
ATOM 3718 O O . SER A 1 479 ? 3.253 -16.777 -10.025 1.00 25.86 479 SER A O 1
ATOM 3720 N N . TRP A 1 480 ? 1.128 -17.390 -9.703 1.00 25.66 480 TRP A N 1
ATOM 3721 C CA . TRP A 1 480 ? 1.131 -17.122 -8.256 1.00 25.66 480 TRP A CA 1
ATOM 3722 C C . TRP A 1 480 ? 0.466 -18.288 -7.499 1.00 25.66 480 TRP A C 1
ATOM 3724 O O . TRP A 1 480 ? -0.643 -18.718 -7.801 1.00 25.66 480 TRP A O 1
ATOM 3734 N N . LYS A 1 481 ? 1.238 -18.861 -6.567 1.00 27.19 481 LYS A N 1
ATOM 3735 C CA . LYS A 1 481 ? 0.904 -19.858 -5.524 1.00 27.19 481 LYS A CA 1
ATOM 3736 C C . LYS A 1 481 ? -0.208 -20.886 -5.859 1.00 27.19 481 LYS A C 1
ATOM 3738 O O . LYS A 1 481 ? -1.373 -20.724 -5.522 1.00 27.19 481 LYS A O 1
ATOM 3743 N N . ARG A 1 482 ? 0.220 -22.061 -6.355 1.00 29.22 482 ARG A N 1
ATOM 3744 C CA . ARG A 1 482 ? -0.558 -23.325 -6.467 1.00 29.22 482 ARG A CA 1
ATOM 3745 C C . ARG A 1 482 ? -1.831 -23.274 -7.334 1.00 29.22 482 ARG A C 1
ATOM 3747 O O . ARG A 1 482 ? -2.880 -23.738 -6.901 1.00 29.22 482 ARG A O 1
ATOM 3754 N N . GLY A 1 483 ? -1.727 -22.800 -8.574 1.00 24.47 483 GLY A N 1
ATOM 3755 C CA . GLY A 1 483 ? -2.757 -23.053 -9.596 1.00 24.47 483 GLY A CA 1
ATOM 3756 C C . GLY A 1 483 ? -4.115 -22.386 -9.349 1.00 24.47 483 GLY A C 1
ATOM 3757 O O . GLY A 1 483 ? -5.114 -22.834 -9.908 1.00 24.47 483 GLY A O 1
ATOM 3758 N N . TRP A 1 484 ? -4.158 -21.330 -8.535 1.00 21.84 484 TRP A N 1
ATOM 3759 C CA . TRP A 1 484 ? -5.333 -20.472 -8.421 1.00 21.84 484 TRP A CA 1
ATOM 3760 C C . TRP A 1 484 ? -5.424 -19.559 -9.648 1.00 21.84 484 TRP A C 1
ATOM 3762 O O . TRP A 1 484 ? -4.434 -18.954 -10.057 1.00 21.84 484 TRP A O 1
ATOM 3772 N N . LEU A 1 485 ? -6.615 -19.471 -10.241 1.00 23.30 485 LEU A N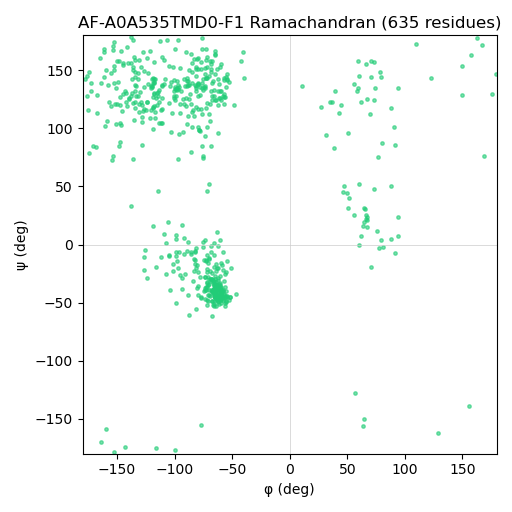 1
ATOM 3773 C CA . LEU A 1 485 ? -6.928 -18.494 -11.281 1.00 23.30 485 LEU A CA 1
ATOM 3774 C C . LEU A 1 485 ? -7.339 -17.183 -10.605 1.00 23.30 485 LEU A C 1
ATOM 3776 O O . LEU A 1 485 ? -8.370 -17.130 -9.938 1.00 23.30 485 LEU A O 1
ATOM 3780 N N . SER A 1 486 ? -6.531 -16.141 -10.774 1.00 26.95 486 SER A N 1
ATOM 3781 C CA . SER A 1 486 ? -6.837 -14.776 -10.342 1.00 26.95 486 SER A CA 1
ATOM 3782 C C . SER A 1 486 ? -7.837 -14.086 -11.291 1.00 26.95 486 SER A C 1
ATOM 3784 O O . SER A 1 486 ? -7.902 -14.435 -12.475 1.00 26.95 486 SER A O 1
ATOM 3786 N N . PRO A 1 487 ? -8.581 -13.057 -10.829 1.00 30.75 487 PRO A N 1
ATOM 3787 C CA . PRO A 1 487 ? -9.487 -12.272 -11.679 1.00 30.75 487 PRO A CA 1
ATOM 3788 C C . PRO A 1 487 ? -8.809 -11.574 -12.870 1.00 30.75 487 PRO A C 1
ATOM 3790 O O . PRO A 1 487 ? -9.477 -11.276 -13.858 1.00 30.75 487 PRO A O 1
ATOM 3793 N N . THR A 1 488 ? -7.478 -11.419 -12.844 1.00 31.47 488 THR A N 1
ATOM 3794 C CA . THR A 1 488 ? -6.653 -10.974 -13.987 1.00 31.47 488 THR A CA 1
ATOM 3795 C C . THR A 1 488 ? -6.768 -11.873 -15.235 1.00 31.47 488 THR A C 1
ATOM 3797 O O . THR A 1 488 ? -6.246 -11.534 -16.292 1.00 31.47 488 THR A O 1
ATOM 3800 N N . GLY A 1 489 ? -7.474 -13.011 -15.152 1.00 27.56 489 GLY A N 1
ATOM 3801 C CA . GLY A 1 489 ? -7.794 -13.899 -16.275 1.00 27.56 489 GLY A CA 1
ATOM 3802 C C . GLY A 1 489 ? -9.192 -13.750 -16.907 1.00 27.56 489 GLY A C 1
ATOM 3803 O O . GLY A 1 489 ? -9.559 -14.603 -17.722 1.00 27.56 489 GLY A O 1
ATOM 3804 N N . ALA A 1 490 ? -10.001 -12.744 -16.550 1.00 25.38 490 ALA A N 1
ATOM 3805 C CA . ALA A 1 490 ? -11.369 -12.596 -17.066 1.00 25.38 490 ALA A CA 1
ATOM 3806 C C . ALA A 1 490 ? -11.438 -12.015 -18.501 1.00 25.38 490 ALA A C 1
ATOM 3808 O O . ALA A 1 490 ? -10.784 -11.030 -18.833 1.00 25.38 490 ALA A O 1
ATOM 3809 N N . ARG A 1 491 ? -12.276 -12.607 -19.368 1.00 22.95 491 ARG A N 1
ATOM 3810 C CA . ARG A 1 491 ? -12.582 -12.098 -20.723 1.00 22.95 491 ARG A CA 1
ATOM 3811 C C . ARG A 1 491 ? -13.922 -11.349 -20.751 1.00 22.95 491 ARG A C 1
ATOM 3813 O O . ARG A 1 491 ? -14.923 -11.965 -20.390 1.00 22.95 491 ARG A O 1
ATOM 3820 N N . PRO A 1 492 ? -14.003 -10.163 -21.376 1.00 23.55 492 PRO A N 1
ATOM 3821 C CA . PRO A 1 492 ? -15.214 -9.710 -22.051 1.00 23.55 492 PRO A CA 1
ATOM 3822 C C . PRO A 1 492 ? -15.356 -10.445 -23.395 1.00 23.55 492 PRO A C 1
ATOM 3824 O O . PRO A 1 492 ? -14.392 -10.581 -24.154 1.00 23.55 492 PRO A O 1
ATOM 3827 N N . SER A 1 493 ? -16.555 -10.929 -23.717 1.00 26.11 493 SER A N 1
ATOM 3828 C CA . SER A 1 493 ? -16.835 -11.641 -24.970 1.00 26.11 493 SER A CA 1
ATOM 3829 C C . SER A 1 493 ? -17.578 -10.756 -25.971 1.00 26.11 493 SER A C 1
ATOM 3831 O O . SER A 1 493 ? -18.803 -10.687 -25.922 1.00 26.11 493 SER A O 1
ATOM 3833 N N . CYS A 1 494 ? -16.873 -10.131 -26.922 1.00 22.34 494 CYS A N 1
ATOM 3834 C CA . CYS A 1 494 ? -17.526 -9.511 -28.079 1.00 22.34 494 CYS A CA 1
ATOM 3835 C C . CYS A 1 494 ? -16.600 -9.381 -29.309 1.00 22.34 494 CYS A C 1
ATOM 3837 O O . CYS A 1 494 ? -15.401 -9.158 -29.169 1.00 22.34 494 CYS A O 1
ATOM 3839 N N . GLY A 1 495 ? -17.165 -9.479 -30.521 1.00 22.88 495 GLY A N 1
ATOM 3840 C CA . GLY A 1 495 ? -16.595 -8.818 -31.709 1.00 22.88 495 GLY A CA 1
ATOM 3841 C C . GLY A 1 495 ? -15.533 -9.533 -32.566 1.00 22.88 495 GLY A C 1
ATOM 3842 O O . GLY A 1 495 ? -14.547 -8.908 -32.949 1.00 22.88 495 GLY A O 1
ATOM 3843 N N . ALA A 1 496 ? -15.743 -10.785 -32.992 1.00 23.08 496 ALA A N 1
ATOM 3844 C CA . ALA A 1 496 ? -14.973 -11.366 -34.106 1.00 23.08 496 ALA A CA 1
ATOM 3845 C C . ALA A 1 496 ? -15.600 -11.018 -35.475 1.00 23.08 496 ALA A C 1
ATOM 3847 O O . ALA A 1 496 ? -16.300 -11.834 -36.073 1.00 23.08 496 ALA A O 1
ATOM 3848 N N . ALA A 1 497 ? -15.350 -9.805 -35.981 1.00 25.52 497 ALA A N 1
ATOM 3849 C CA . ALA A 1 497 ? -15.873 -9.348 -37.272 1.00 25.52 497 ALA A CA 1
ATOM 3850 C C . ALA A 1 497 ? -14.819 -8.619 -38.128 1.00 25.52 497 ALA A C 1
ATOM 3852 O O . ALA A 1 497 ? -14.862 -7.404 -38.283 1.00 25.52 497 ALA A O 1
ATOM 3853 N N . THR A 1 498 ? -13.866 -9.361 -38.707 1.00 26.45 498 THR A N 1
ATOM 3854 C CA . THR A 1 498 ? -13.292 -9.107 -40.052 1.00 26.45 498 THR A CA 1
ATOM 3855 C C . THR A 1 498 ? -12.261 -10.179 -40.424 1.00 26.45 498 THR A C 1
ATOM 3857 O O . THR A 1 498 ? -11.443 -10.576 -39.601 1.00 26.45 498 THR A O 1
ATOM 3860 N N . ARG A 1 499 ? -12.255 -10.564 -41.711 1.00 25.84 499 ARG A N 1
ATOM 3861 C CA . ARG A 1 499 ? -11.467 -11.648 -42.347 1.00 25.84 499 ARG A CA 1
ATOM 3862 C C . ARG A 1 499 ? -11.960 -13.059 -41.987 1.00 25.84 499 ARG A C 1
ATOM 3864 O O . ARG A 1 499 ? -12.158 -13.408 -40.831 1.00 25.84 499 ARG A O 1
ATOM 3871 N N . GLY A 1 500 ? -12.266 -13.830 -43.029 1.00 30.83 500 GLY A N 1
ATOM 3872 C CA . GLY A 1 500 ? -13.180 -14.967 -42.941 1.00 30.83 500 GLY A CA 1
ATOM 3873 C C . GLY A 1 500 ? -12.539 -16.307 -42.588 1.00 30.83 500 GLY A C 1
ATOM 3874 O O . GLY A 1 500 ? -11.574 -16.730 -43.215 1.00 30.83 500 GLY A O 1
ATOM 3875 N N . SER A 1 501 ? -13.200 -17.025 -41.682 1.00 23.84 501 SER A N 1
ATOM 3876 C CA . SER A 1 501 ? -13.187 -18.488 -41.598 1.00 23.84 501 SER A CA 1
ATOM 3877 C C . SER A 1 501 ? -14.543 -18.964 -41.056 1.00 23.84 501 SER A C 1
ATOM 3879 O O . SER A 1 501 ? -14.722 -19.140 -39.852 1.00 23.84 501 SER A O 1
ATOM 3881 N N . ARG A 1 502 ? -15.542 -19.121 -41.939 1.00 27.42 502 ARG A N 1
ATOM 3882 C CA . ARG A 1 502 ? -16.843 -19.717 -41.583 1.00 27.42 502 ARG A CA 1
ATOM 3883 C C . ARG A 1 502 ? -16.715 -21.243 -41.530 1.00 27.42 502 ARG A C 1
ATOM 3885 O O . ARG A 1 502 ? -16.810 -21.857 -42.585 1.00 27.42 502 ARG A O 1
ATOM 3892 N N . ALA A 1 503 ? -16.552 -21.829 -40.340 1.00 26.91 503 ALA A N 1
ATOM 3893 C CA . ALA A 1 503 ? -16.919 -23.227 -40.051 1.00 26.91 503 ALA A CA 1
ATOM 3894 C C . ALA A 1 503 ? -16.738 -23.593 -38.558 1.00 26.91 503 ALA A C 1
ATOM 3896 O O . ALA A 1 503 ? -15.752 -24.246 -38.233 1.00 26.91 503 ALA A O 1
ATOM 3897 N N . SER A 1 504 ? -17.678 -23.201 -37.677 1.00 25.53 504 SER A N 1
ATOM 3898 C CA . SER A 1 504 ? -18.053 -23.945 -36.440 1.00 25.53 504 SER A CA 1
ATOM 3899 C C . SER A 1 504 ? -18.958 -23.147 -35.474 1.00 25.53 504 SER A C 1
ATOM 3901 O O . SER A 1 504 ? -18.519 -22.715 -34.416 1.00 25.53 504 SER A O 1
ATOM 3903 N N . SER A 1 505 ? -20.252 -23.016 -35.789 1.00 23.94 505 SER A N 1
ATOM 3904 C CA . SER A 1 505 ? -21.301 -22.729 -34.786 1.00 23.94 505 SER A CA 1
ATOM 3905 C C . SER A 1 505 ? -22.626 -23.370 -35.221 1.00 23.94 505 SER A C 1
ATOM 3907 O O . SER A 1 505 ? -22.932 -23.338 -36.417 1.00 23.94 505 SER A O 1
ATOM 3909 N N . PRO A 1 506 ? -23.413 -23.962 -34.302 1.00 28.89 506 PRO A N 1
ATOM 3910 C CA . PRO A 1 506 ? -24.659 -24.643 -34.645 1.00 28.89 506 PRO A CA 1
ATOM 3911 C C . PRO A 1 506 ? -25.761 -23.646 -35.028 1.00 28.89 506 PRO A C 1
ATOM 3913 O O . PRO A 1 506 ? -25.877 -22.571 -34.445 1.00 28.89 506 PRO A O 1
ATOM 3916 N N . THR A 1 507 ? -26.584 -24.015 -36.011 1.00 24.47 507 THR A N 1
ATOM 3917 C CA . THR A 1 507 ? -27.710 -23.208 -36.504 1.00 24.47 507 THR A CA 1
ATOM 3918 C C . THR A 1 507 ? -29.021 -23.941 -36.247 1.00 24.47 507 THR A C 1
ATOM 3920 O O . THR A 1 507 ? -29.262 -24.945 -36.910 1.00 24.47 507 THR A O 1
ATOM 3923 N N . THR A 1 508 ? -29.892 -23.410 -35.378 1.00 25.02 508 THR A N 1
ATOM 3924 C CA . THR A 1 508 ? -31.293 -23.867 -35.291 1.00 25.02 508 THR A CA 1
ATOM 3925 C C . THR A 1 508 ? -32.262 -22.730 -34.924 1.00 25.02 508 THR A C 1
ATOM 3927 O O . THR A 1 508 ? -32.355 -22.331 -33.772 1.00 25.02 508 THR A O 1
ATOM 3930 N N . ILE A 1 509 ? -32.974 -22.240 -35.946 1.00 24.33 509 ILE A N 1
ATOM 3931 C CA . ILE A 1 509 ? -34.418 -21.911 -35.990 1.00 24.33 509 ILE A CA 1
ATOM 3932 C C . ILE A 1 509 ? -35.053 -21.175 -34.785 1.00 24.33 509 ILE A C 1
ATOM 3934 O O . ILE A 1 509 ? -35.335 -21.791 -33.765 1.00 24.33 509 ILE A O 1
ATOM 3938 N N . ALA A 1 510 ? -35.492 -19.924 -35.004 1.00 22.88 510 ALA A N 1
ATOM 3939 C CA . ALA A 1 510 ? -36.926 -19.563 -35.078 1.00 22.88 510 ALA A CA 1
ATOM 3940 C C . ALA A 1 510 ? -37.134 -18.041 -35.228 1.00 22.88 510 ALA A C 1
ATOM 3942 O O . ALA A 1 510 ? -36.652 -17.249 -34.422 1.00 22.88 510 ALA A O 1
ATOM 3943 N N . THR A 1 511 ? -37.938 -17.607 -36.203 1.00 24.86 511 THR A N 1
ATOM 3944 C CA . THR A 1 511 ? -38.601 -16.290 -36.146 1.00 24.86 511 THR A CA 1
ATOM 3945 C C . THR A 1 511 ? -39.952 -16.389 -36.844 1.00 24.86 511 THR A C 1
ATOM 3947 O O . THR A 1 511 ? -40.045 -16.895 -37.961 1.00 24.86 511 THR A O 1
ATOM 3950 N N . ALA A 1 512 ? -41.010 -15.980 -36.146 1.00 24.23 512 ALA A N 1
ATOM 3951 C CA . ALA A 1 512 ? -42.387 -16.224 -36.554 1.00 24.23 512 ALA A CA 1
ATOM 3952 C C . ALA A 1 512 ? -42.856 -15.297 -37.687 1.00 24.23 512 ALA A C 1
ATOM 3954 O O . ALA A 1 512 ? -42.449 -14.140 -37.788 1.00 24.23 512 ALA A O 1
ATOM 3955 N N . ALA A 1 513 ? -43.791 -15.796 -38.496 1.00 24.34 513 ALA A N 1
ATOM 3956 C CA . ALA A 1 513 ? -44.537 -14.986 -39.447 1.00 24.34 513 ALA A CA 1
ATOM 3957 C C . ALA A 1 513 ? -45.813 -14.428 -38.798 1.00 24.34 513 ALA A C 1
ATOM 3959 O O . ALA A 1 513 ? -46.659 -15.194 -38.345 1.00 24.34 513 ALA A O 1
ATOM 3960 N N . ALA A 1 514 ? -46.009 -13.109 -38.853 1.00 24.81 514 ALA A N 1
ATOM 3961 C CA . ALA A 1 514 ? -47.330 -12.490 -38.752 1.00 24.81 514 ALA A CA 1
ATOM 3962 C C . ALA A 1 514 ? -47.358 -11.178 -39.553 1.00 24.81 514 ALA A C 1
ATOM 3964 O O . ALA A 1 514 ? -46.572 -10.263 -39.321 1.00 24.81 514 ALA A O 1
ATOM 3965 N N . ARG A 1 515 ? -48.257 -11.097 -40.539 1.00 24.94 515 ARG A N 1
ATOM 3966 C CA . ARG A 1 515 ? -48.465 -9.910 -41.387 1.00 24.94 515 ARG A CA 1
ATOM 3967 C C . ARG A 1 515 ? -49.425 -8.930 -40.706 1.00 24.94 515 ARG A C 1
ATOM 3969 O O . ARG A 1 515 ? -50.427 -9.393 -40.171 1.00 24.94 515 ARG A O 1
ATOM 3976 N N . ARG A 1 516 ? -49.261 -7.617 -40.939 1.00 25.39 516 ARG A N 1
ATOM 3977 C CA . ARG A 1 516 ? -50.371 -6.723 -41.363 1.00 25.39 516 ARG A CA 1
ATOM 3978 C C . ARG A 1 516 ? -49.900 -5.339 -41.858 1.00 25.39 516 ARG A C 1
ATOM 3980 O O . ARG A 1 516 ? -49.364 -4.545 -41.103 1.00 25.39 516 ARG A O 1
ATOM 3987 N N . THR A 1 517 ? -50.116 -5.112 -43.159 1.00 28.16 517 THR A N 1
ATOM 3988 C CA . THR A 1 517 ? -50.643 -3.884 -43.812 1.00 28.16 517 THR A CA 1
ATOM 3989 C C . THR A 1 517 ? -50.263 -2.479 -43.294 1.00 28.16 517 THR A C 1
ATOM 3991 O O . THR A 1 517 ? -50.626 -2.104 -42.186 1.00 28.16 517 THR A O 1
ATOM 3994 N N . GLY A 1 518 ? -49.684 -1.645 -44.178 1.00 20.78 518 GLY A N 1
ATOM 3995 C CA . GLY A 1 518 ? -49.616 -0.170 -44.028 1.00 20.78 518 GLY A CA 1
ATOM 3996 C C . GLY A 1 518 ? -50.949 0.547 -44.367 1.00 20.78 518 GLY A C 1
ATOM 3997 O O . GLY A 1 518 ? -51.971 -0.138 -44.329 1.00 20.78 518 GLY A O 1
ATOM 3998 N N . PRO A 1 519 ? -50.986 1.853 -44.767 1.00 34.16 519 PRO A N 1
ATOM 3999 C CA . PRO A 1 519 ? -50.030 2.463 -45.715 1.00 34.16 519 PRO A CA 1
ATOM 4000 C C . PRO A 1 519 ? -49.660 3.979 -45.573 1.00 34.16 519 PRO A C 1
ATOM 4002 O O . PRO A 1 519 ? -50.452 4.811 -45.163 1.00 34.16 519 PRO A O 1
ATOM 4005 N N . ARG A 1 520 ? -48.489 4.331 -46.142 1.00 25.66 520 ARG A N 1
ATOM 4006 C CA . ARG A 1 520 ? -48.163 5.521 -46.990 1.00 25.66 520 ARG A CA 1
ATOM 4007 C C . ARG A 1 520 ? -48.408 6.995 -46.548 1.00 25.66 520 ARG A C 1
ATOM 4009 O O . ARG A 1 520 ? -49.534 7.421 -46.353 1.00 25.66 520 ARG A O 1
ATOM 4016 N N . ARG A 1 521 ? -47.372 7.808 -46.879 1.00 25.08 521 ARG A N 1
ATOM 4017 C CA . ARG A 1 521 ? -47.337 9.275 -47.192 1.00 25.08 521 ARG A CA 1
ATOM 4018 C C . ARG A 1 521 ? -47.390 10.223 -45.964 1.00 25.08 521 ARG A C 1
ATOM 4020 O O . ARG A 1 521 ? -47.981 9.868 -44.966 1.00 25.08 521 ARG A O 1
ATOM 4027 N N . ARG A 1 522 ? -46.775 11.426 -45.973 1.00 24.64 522 ARG A N 1
ATOM 4028 C CA . ARG A 1 522 ? -46.052 12.188 -47.032 1.00 24.64 522 ARG A CA 1
ATOM 4029 C C . ARG A 1 522 ? -44.979 13.144 -46.435 1.00 24.64 522 ARG A C 1
ATOM 4031 O O . ARG A 1 522 ? -44.884 13.295 -45.229 1.00 24.64 522 ARG A O 1
ATOM 4038 N N . ARG A 1 523 ? -44.200 13.774 -47.335 1.00 23.28 523 ARG A N 1
ATOM 4039 C CA . ARG A 1 523 ? -43.286 14.947 -47.176 1.00 23.28 523 ARG A CA 1
ATOM 4040 C C . ARG A 1 523 ? -43.914 16.067 -46.301 1.00 23.28 523 ARG A C 1
ATOM 4042 O O . ARG A 1 523 ? -45.136 16.109 -46.252 1.00 23.28 523 ARG A O 1
ATOM 4049 N N . SER A 1 524 ? -43.206 17.009 -45.658 1.00 24.48 524 SER A N 1
ATOM 4050 C CA . SER A 1 524 ? -41.999 17.797 -46.038 1.00 24.48 524 SER A CA 1
ATOM 4051 C C . SER A 1 524 ? -41.364 18.457 -44.788 1.00 24.48 524 SER A C 1
ATOM 4053 O O . SER A 1 524 ? -42.093 18.798 -43.871 1.00 24.48 524 SER A O 1
ATOM 4055 N N . ARG A 1 525 ? -40.029 18.503 -44.623 1.00 23.08 525 ARG A N 1
ATOM 4056 C CA . ARG A 1 525 ? -39.068 19.570 -45.035 1.00 23.08 525 ARG A CA 1
ATOM 4057 C C . ARG A 1 525 ? -39.266 20.968 -44.399 1.00 23.08 525 ARG A C 1
ATOM 4059 O O . ARG A 1 525 ? -40.246 21.621 -44.724 1.00 23.08 525 ARG A O 1
ATOM 4066 N N . CYS A 1 526 ? -38.197 21.439 -43.728 1.00 22.47 526 CYS A N 1
ATOM 4067 C CA . CYS A 1 526 ? -37.804 22.849 -43.489 1.00 22.47 526 CYS A CA 1
ATOM 4068 C C . CYS A 1 526 ? -38.703 23.654 -42.502 1.00 22.47 526 CYS A C 1
ATOM 4070 O O . CYS A 1 526 ? -39.896 23.409 -42.440 1.00 22.47 526 CYS A O 1
ATOM 4072 N N . CYS A 1 527 ? -38.222 24.580 -41.654 1.00 24.28 527 CYS A N 1
ATOM 4073 C CA . CYS A 1 527 ? -36.927 25.278 -41.549 1.00 24.28 527 CYS A CA 1
ATOM 4074 C C . CYS A 1 527 ? -36.399 25.368 -40.091 1.00 24.28 527 CYS A C 1
ATOM 4076 O O . CYS A 1 527 ? -37.172 25.475 -39.146 1.00 24.28 527 CYS A O 1
ATOM 4078 N N . ARG A 1 528 ? -35.068 25.439 -39.939 1.00 24.34 528 ARG A N 1
ATOM 4079 C CA . ARG A 1 528 ? -34.358 26.191 -38.872 1.00 24.34 528 ARG A CA 1
ATOM 4080 C C . ARG A 1 528 ? -34.226 27.658 -39.362 1.00 24.34 528 ARG A C 1
ATOM 4082 O O . ARG A 1 528 ? -34.221 27.818 -40.585 1.00 24.34 528 ARG A O 1
ATOM 4089 N N . PRO A 1 529 ? -34.074 28.700 -38.512 1.00 34.81 529 PRO A N 1
ATOM 4090 C CA . PRO A 1 529 ? -32.782 28.909 -37.846 1.00 34.81 529 PRO A CA 1
ATOM 4091 C C . PRO A 1 529 ? -32.786 29.629 -36.476 1.00 34.81 529 PRO A C 1
ATOM 4093 O O . PRO A 1 529 ? -33.808 29.984 -35.905 1.00 34.81 529 PRO A O 1
ATOM 4096 N N . CYS A 1 530 ? -31.554 29.778 -35.995 1.00 21.64 530 CYS A N 1
ATOM 4097 C CA . CYS A 1 530 ? -31.005 30.460 -34.826 1.00 21.64 530 CYS A CA 1
ATOM 4098 C C . CYS A 1 530 ? -31.592 31.827 -34.429 1.00 21.64 530 CYS A C 1
ATOM 4100 O O . CYS A 1 530 ? -31.735 32.697 -35.280 1.00 21.64 530 CYS A O 1
ATOM 4102 N N . SER A 1 531 ? -31.677 32.056 -33.114 1.00 25.27 531 SER A N 1
ATOM 4103 C CA . SER A 1 531 ? -30.863 33.035 -32.347 1.00 25.27 531 SER A CA 1
ATOM 4104 C C . SER A 1 531 ? -31.229 32.864 -30.860 1.00 25.27 531 SER A C 1
ATOM 4106 O O . SER A 1 531 ? -32.412 32.870 -30.544 1.00 25.27 531 SER A O 1
ATOM 4108 N N . ASP A 1 532 ? -30.342 32.453 -29.951 1.00 24.59 532 ASP A N 1
ATOM 4109 C CA . ASP A 1 532 ? -29.224 33.214 -29.352 1.00 24.59 532 ASP A CA 1
ATOM 4110 C C . ASP A 1 532 ? -29.696 34.288 -28.333 1.00 24.59 532 ASP A C 1
ATOM 4112 O O . ASP A 1 532 ? -30.837 34.735 -28.374 1.00 24.59 532 ASP A O 1
ATOM 4116 N N . SER A 1 533 ? -28.813 34.686 -27.410 1.00 25.81 533 SER A N 1
ATOM 4117 C CA . SER A 1 533 ? -28.997 35.599 -26.258 1.00 25.81 533 SER A CA 1
ATOM 4118 C C . SER A 1 533 ? -29.652 35.050 -24.966 1.00 25.81 533 SER A C 1
ATOM 4120 O O . SER A 1 533 ? -30.838 35.157 -24.688 1.00 25.81 533 SER A O 1
ATOM 4122 N N . ARG A 1 534 ? -28.774 34.500 -24.118 1.00 24.25 534 ARG A N 1
ATOM 4123 C CA . ARG A 1 534 ? -28.422 35.009 -22.771 1.00 24.25 534 ARG A CA 1
ATOM 4124 C C . ARG A 1 534 ? -29.496 35.605 -21.821 1.00 24.25 534 ARG A C 1
ATOM 4126 O O . ARG A 1 534 ? -30.077 36.649 -22.070 1.00 24.25 534 ARG A O 1
ATOM 4133 N N . GLN A 1 535 ? -29.394 35.098 -20.584 1.00 25.08 535 GLN A N 1
ATOM 4134 C CA . GLN A 1 535 ? -29.345 35.830 -19.297 1.00 25.08 535 GLN A CA 1
ATOM 4135 C C . GLN A 1 535 ? -30.628 36.217 -18.515 1.00 25.08 535 GLN A C 1
ATOM 4137 O O . GLN A 1 535 ? -31.344 37.163 -18.809 1.00 25.08 535 GLN A O 1
ATOM 4142 N N . THR A 1 536 ? -30.685 35.622 -17.311 1.00 24.77 536 THR A N 1
ATOM 4143 C CA . THR A 1 536 ? -31.053 36.224 -16.006 1.00 24.77 536 THR A CA 1
ATOM 4144 C C . THR A 1 536 ? -32.500 36.650 -15.718 1.00 24.77 536 THR A C 1
ATOM 4146 O O . THR A 1 536 ? -32.937 37.723 -16.116 1.00 24.77 536 THR A O 1
ATOM 4149 N N . ARG A 1 537 ? -33.141 35.927 -14.785 1.00 24.89 537 ARG A N 1
ATOM 4150 C CA . ARG A 1 537 ? -33.453 36.333 -13.383 1.00 24.89 537 ARG A CA 1
ATOM 4151 C C . ARG A 1 537 ? -34.104 35.119 -12.684 1.00 24.89 537 ARG A C 1
ATOM 4153 O O . ARG A 1 537 ? -34.884 34.420 -13.308 1.00 24.89 537 ARG A O 1
ATOM 4160 N N . ARG A 1 538 ? -33.656 34.652 -11.511 1.00 24.70 538 ARG A N 1
ATOM 4161 C CA . ARG A 1 538 ? -33.824 35.218 -10.151 1.00 24.70 538 ARG A CA 1
ATOM 4162 C C . ARG A 1 538 ? -35.278 35.566 -9.798 1.00 24.70 538 ARG A C 1
ATOM 4164 O O . ARG A 1 538 ? -35.689 36.680 -10.084 1.00 24.70 538 ARG A O 1
ATOM 4171 N N . THR A 1 539 ? -35.933 34.621 -9.113 1.00 24.23 539 THR A N 1
ATOM 4172 C CA . THR A 1 539 ? -36.873 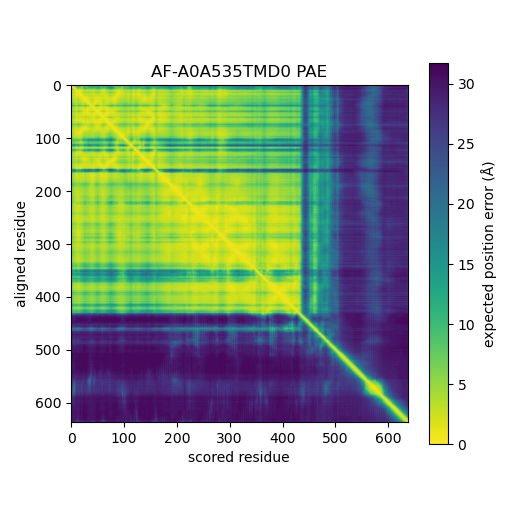34.686 -7.958 1.00 24.23 539 THR A CA 1
ATOM 4173 C C . THR A 1 539 ? -37.854 33.509 -8.076 1.00 24.23 539 THR A C 1
ATOM 4175 O O . THR A 1 539 ? -38.133 33.059 -9.175 1.00 24.23 539 THR A O 1
ATOM 4178 N N . ALA A 1 540 ? -38.470 32.944 -7.046 1.00 23.86 540 ALA A N 1
ATOM 4179 C CA . ALA A 1 540 ? -38.241 32.801 -5.613 1.00 23.86 540 ALA A CA 1
ATOM 4180 C C . ALA A 1 540 ? -39.395 31.894 -5.123 1.00 23.86 540 ALA A C 1
ATOM 4182 O O . ALA A 1 540 ? -40.496 31.989 -5.653 1.00 23.86 540 ALA A O 1
ATOM 4183 N N . GLY A 1 541 ? -39.129 31.037 -4.135 1.00 22.19 541 GLY A N 1
ATOM 4184 C CA . GLY A 1 541 ? -40.086 30.368 -3.240 1.00 22.19 541 GLY A CA 1
ATOM 4185 C C . GLY A 1 541 ? -41.534 30.091 -3.683 1.00 22.19 541 GLY A C 1
ATOM 4186 O O . GLY A 1 541 ? -42.374 30.985 -3.702 1.00 22.19 541 GLY A O 1
ATOM 4187 N N . CYS A 1 542 ? -41.895 28.807 -3.736 1.00 22.66 542 CYS A N 1
ATOM 4188 C CA . CYS A 1 542 ? -43.167 28.393 -3.146 1.00 22.66 542 CYS A CA 1
ATOM 4189 C C . CYS A 1 542 ? -43.018 27.034 -2.455 1.00 22.66 542 CYS A C 1
ATOM 4191 O O . CYS A 1 542 ? -42.650 26.042 -3.080 1.00 22.66 542 CYS A O 1
ATOM 4193 N N . ALA A 1 543 ? -43.272 27.000 -1.148 1.00 23.45 543 ALA A N 1
ATOM 4194 C CA . ALA A 1 543 ? -43.306 25.763 -0.385 1.00 23.45 543 ALA A CA 1
ATOM 4195 C C . ALA A 1 543 ? -44.693 25.121 -0.500 1.00 23.45 543 ALA A C 1
ATOM 4197 O O . ALA A 1 543 ? -45.704 25.800 -0.335 1.00 23.45 543 ALA A O 1
ATOM 4198 N N . SER A 1 544 ? -44.756 23.799 -0.656 1.00 25.34 544 SER A N 1
ATOM 4199 C CA . SER A 1 544 ? -45.934 23.048 -0.222 1.00 25.34 544 SER A CA 1
ATOM 4200 C C . SER A 1 544 ? -45.512 21.734 0.431 1.00 25.34 544 SER A C 1
ATOM 4202 O O . SER A 1 544 ? -44.735 20.955 -0.115 1.00 25.34 544 SER A O 1
ATOM 4204 N N . ARG A 1 545 ? -45.997 21.517 1.656 1.00 24.27 545 ARG A N 1
ATOM 4205 C CA . ARG A 1 545 ? -45.872 20.241 2.365 1.00 24.27 545 ARG A CA 1
ATOM 4206 C C . ARG A 1 545 ? -46.942 19.289 1.836 1.00 24.27 545 ARG A C 1
ATOM 4208 O O . ARG A 1 545 ? -48.108 19.679 1.816 1.00 24.27 545 ARG A O 1
ATOM 4215 N N . ARG A 1 546 ? -46.603 18.016 1.616 1.00 23.22 546 ARG A N 1
ATOM 4216 C CA . ARG A 1 546 ? -47.457 16.899 2.057 1.00 23.22 546 ARG A CA 1
ATOM 4217 C C . ARG A 1 546 ? -46.674 15.596 2.193 1.00 23.22 546 ARG A C 1
ATOM 4219 O O . ARG A 1 546 ? -45.820 15.273 1.381 1.00 23.22 546 ARG A O 1
ATOM 4226 N N . SER A 1 547 ? -46.973 14.895 3.277 1.00 23.55 547 SER A N 1
ATOM 4227 C CA . SER A 1 547 ? -46.422 13.607 3.681 1.00 23.55 547 SER A CA 1
ATOM 4228 C C . SER A 1 547 ? -47.078 12.440 2.934 1.00 23.55 547 SER A C 1
ATOM 4230 O O . SER A 1 547 ? -48.262 12.493 2.608 1.00 23.55 547 SER A O 1
ATOM 4232 N N . GLY A 1 548 ? -46.332 11.351 2.740 1.00 21.84 548 GLY A N 1
ATOM 4233 C CA . GLY A 1 548 ? -46.837 10.072 2.230 1.00 21.84 548 GLY A CA 1
ATOM 4234 C C . GLY A 1 548 ? -45.791 8.975 2.435 1.00 21.84 548 GLY A C 1
ATOM 4235 O O . GLY A 1 548 ? -44.622 9.186 2.127 1.00 21.84 548 GLY A O 1
ATOM 4236 N N . ARG A 1 549 ? -46.178 7.844 3.035 1.00 22.47 549 ARG A N 1
ATOM 4237 C CA . ARG A 1 549 ? -45.251 6.787 3.479 1.00 22.47 549 ARG A CA 1
ATOM 4238 C C . ARG A 1 549 ? -44.939 5.755 2.384 1.00 22.47 549 ARG A C 1
ATOM 4240 O O . ARG A 1 549 ? -45.791 5.447 1.563 1.00 22.47 549 ARG A O 1
ATOM 4247 N N . SER A 1 550 ? -43.729 5.201 2.479 1.00 22.41 550 SER A N 1
ATOM 4248 C CA . SER A 1 550 ? -43.271 3.847 2.105 1.00 22.41 550 SER A CA 1
ATOM 4249 C C . SER A 1 550 ? -44.175 2.910 1.279 1.00 22.41 550 SER A C 1
ATOM 4251 O O . SER A 1 550 ? -45.277 2.560 1.704 1.00 22.41 550 SER A O 1
ATOM 4253 N N . CYS A 1 551 ? -43.566 2.251 0.289 1.00 20.56 551 CYS A N 1
ATOM 4254 C CA . CYS A 1 551 ? -43.752 0.808 0.101 1.00 20.56 551 CYS A CA 1
ATOM 4255 C C . CYS A 1 551 ? -42.424 0.125 -0.237 1.00 20.56 551 CYS A C 1
ATOM 4257 O O . CYS A 1 551 ? -41.712 0.534 -1.150 1.00 20.56 551 CYS A O 1
ATOM 4259 N N . SER A 1 552 ? -42.105 -0.915 0.526 1.00 23.38 552 SER A N 1
ATOM 4260 C CA . SER A 1 552 ? -40.933 -1.770 0.376 1.00 23.38 552 SER A CA 1
ATOM 4261 C C . SER A 1 552 ? -41.303 -3.081 -0.324 1.00 23.38 552 SER A C 1
ATOM 4263 O O . SER A 1 552 ? -42.329 -3.688 -0.035 1.00 23.38 552 SER A O 1
ATOM 4265 N N . SER A 1 553 ? -40.423 -3.568 -1.196 1.00 24.75 553 SER A N 1
ATOM 4266 C CA . SER A 1 553 ? -40.240 -5.004 -1.460 1.00 24.75 553 SER A CA 1
ATOM 4267 C C . SER A 1 553 ? -38.783 -5.188 -1.914 1.00 24.75 553 SER A C 1
ATOM 4269 O O . SER A 1 553 ? -38.316 -4.442 -2.763 1.00 24.75 553 SER A O 1
ATOM 4271 N N . ALA A 1 554 ? -37.911 -5.967 -1.270 1.00 25.08 554 ALA A N 1
ATOM 4272 C CA . ALA A 1 554 ? -38.016 -7.314 -0.694 1.00 25.08 554 ALA A CA 1
ATOM 4273 C C . ALA A 1 554 ? -37.969 -8.433 -1.753 1.00 25.08 554 ALA A C 1
ATOM 4275 O O . ALA A 1 554 ? -38.964 -9.083 -2.052 1.00 25.08 554 ALA A O 1
ATOM 4276 N N . CYS A 1 555 ? -36.761 -8.687 -2.266 1.00 21.30 555 CYS A N 1
ATOM 4277 C CA . CYS A 1 555 ? -36.365 -9.955 -2.884 1.00 21.30 555 CYS A CA 1
ATOM 4278 C C . CYS A 1 555 ? -34.872 -10.221 -2.617 1.00 21.30 555 CYS A C 1
ATOM 4280 O O . CYS A 1 555 ? -34.009 -9.846 -3.404 1.00 21.30 555 CYS A O 1
ATOM 4282 N N . ARG A 1 556 ? -34.555 -10.879 -1.493 1.00 29.14 556 ARG A N 1
ATOM 4283 C CA . ARG A 1 556 ? -33.242 -11.509 -1.255 1.00 29.14 556 ARG A CA 1
ATOM 4284 C C . ARG A 1 556 ? -33.466 -13.010 -1.090 1.00 29.14 556 ARG A C 1
ATOM 4286 O O . ARG A 1 556 ? -34.197 -13.425 -0.197 1.00 29.14 556 ARG A O 1
ATOM 4293 N N . SER A 1 557 ? -32.870 -13.821 -1.964 1.00 25.39 557 SER A N 1
ATOM 4294 C CA . SER A 1 557 ? -33.000 -15.283 -1.892 1.00 25.39 557 SER A CA 1
ATOM 4295 C C . SER A 1 557 ? -32.124 -15.871 -0.774 1.00 25.39 557 SER A C 1
ATOM 4297 O O . SER A 1 557 ? -30.952 -15.499 -0.678 1.00 25.39 557 SER A O 1
ATOM 4299 N N . PRO A 1 558 ? -32.609 -16.863 0.001 1.00 25.62 558 PRO A N 1
ATOM 4300 C CA . PRO A 1 558 ? -31.825 -17.510 1.063 1.00 25.62 558 PRO A CA 1
ATOM 4301 C C . PRO A 1 558 ? -30.606 -18.316 0.558 1.00 25.62 558 PRO A C 1
ATOM 4303 O O . PRO A 1 558 ? -29.753 -18.711 1.348 1.00 25.62 558 PRO A O 1
ATOM 4306 N N . ALA A 1 559 ? -30.472 -18.520 -0.758 1.00 26.75 559 ALA A N 1
ATOM 4307 C CA . ALA A 1 559 ? -29.398 -19.299 -1.383 1.00 26.75 559 ALA A CA 1
ATOM 4308 C C . ALA A 1 559 ? -27.987 -18.666 -1.328 1.00 26.75 559 ALA A C 1
ATOM 4310 O O . ALA A 1 559 ? -27.009 -19.355 -1.624 1.00 26.75 559 ALA A O 1
ATOM 4311 N N . CYS A 1 560 ? -27.851 -17.381 -0.970 1.00 28.25 560 CYS A N 1
ATOM 4312 C CA . CYS A 1 560 ? -26.531 -16.762 -0.765 1.00 28.25 560 CYS A CA 1
ATOM 4313 C C . CYS A 1 560 ? -25.966 -17.010 0.643 1.00 28.25 560 CYS A C 1
ATOM 4315 O O . CYS A 1 560 ? -24.753 -17.138 0.793 1.00 28.25 560 CYS A O 1
ATOM 4317 N N . ILE A 1 561 ? -26.822 -17.128 1.664 1.00 34.56 561 ILE A N 1
ATOM 4318 C CA . ILE A 1 561 ? -26.389 -17.266 3.065 1.00 34.56 561 ILE A CA 1
ATOM 4319 C C . ILE A 1 561 ? -25.797 -18.664 3.323 1.00 34.56 561 ILE A C 1
ATOM 4321 O O . ILE A 1 561 ? -24.783 -18.790 4.012 1.00 34.56 561 ILE A O 1
ATOM 4325 N N . SER A 1 562 ? -26.349 -19.715 2.703 1.00 28.25 562 SER A N 1
ATOM 4326 C CA . SER A 1 562 ? -25.818 -21.080 2.843 1.00 28.25 562 SER A CA 1
ATOM 4327 C C . SER A 1 562 ? -24.388 -21.227 2.304 1.00 28.25 562 SER A C 1
ATOM 4329 O O . SER A 1 562 ? -23.548 -21.833 2.965 1.00 28.25 562 SER A O 1
ATOM 4331 N N . LYS A 1 563 ? -24.073 -20.614 1.154 1.00 29.92 563 LYS A N 1
ATOM 4332 C CA . LYS A 1 563 ? -22.756 -20.728 0.497 1.00 29.92 563 LYS A CA 1
ATOM 4333 C C . LYS A 1 563 ? -21.617 -20.055 1.270 1.00 29.92 563 LYS A C 1
ATOM 4335 O O . LYS A 1 563 ? -20.480 -20.533 1.230 1.00 29.92 563 LYS A O 1
ATOM 4340 N N . VAL A 1 564 ? -21.907 -18.972 1.993 1.00 32.41 564 VAL A N 1
ATOM 4341 C CA . VAL A 1 564 ? -20.929 -18.311 2.875 1.00 32.41 564 VAL A CA 1
ATOM 4342 C C . VAL A 1 564 ? -20.644 -19.192 4.099 1.00 32.41 564 VAL A C 1
ATOM 4344 O O . VAL A 1 564 ? -19.481 -19.426 4.429 1.00 32.41 564 VAL A O 1
ATOM 4347 N N . SER A 1 565 ? -21.684 -19.777 4.705 1.00 29.73 565 SER A N 1
ATOM 4348 C CA . SER A 1 565 ? -21.549 -20.702 5.842 1.00 29.73 565 SER A CA 1
ATOM 4349 C C . SER A 1 565 ? -20.809 -22.005 5.483 1.00 29.73 565 SER A C 1
ATOM 4351 O O . SER A 1 565 ? -19.921 -22.447 6.222 1.00 29.73 565 SER A O 1
ATOM 4353 N N . GLU A 1 566 ? -21.083 -22.589 4.309 1.00 29.50 566 GLU A N 1
ATOM 4354 C CA . GLU A 1 566 ? -20.323 -23.738 3.791 1.00 29.50 566 GLU A CA 1
ATOM 4355 C C . GLU A 1 566 ? -18.845 -23.399 3.577 1.00 29.50 566 GLU A C 1
ATOM 4357 O O . GLU A 1 566 ? -17.977 -24.184 3.964 1.00 29.50 566 GLU A O 1
ATOM 4362 N N . SER A 1 567 ? -18.541 -22.218 3.030 1.00 29.75 567 SER A N 1
ATOM 4363 C CA . SER A 1 567 ? -17.157 -21.779 2.821 1.00 29.75 567 SER A CA 1
ATOM 4364 C C . SER A 1 567 ? -16.403 -21.658 4.150 1.00 29.75 567 SER A C 1
ATOM 4366 O O . SER A 1 567 ? -15.326 -22.236 4.299 1.00 29.75 567 SER A O 1
ATOM 4368 N N . ILE A 1 568 ? -16.986 -20.996 5.156 1.00 33.53 568 ILE A N 1
ATOM 4369 C CA . ILE A 1 568 ? -16.392 -20.866 6.501 1.00 33.53 568 ILE A CA 1
ATOM 4370 C C . ILE A 1 568 ? -16.159 -22.248 7.141 1.00 33.53 568 ILE A C 1
ATOM 4372 O O . ILE A 1 568 ? -15.114 -22.492 7.752 1.00 33.53 568 ILE A O 1
ATOM 4376 N N . SER A 1 569 ? -17.093 -23.183 6.958 1.00 31.77 569 SER A N 1
ATOM 4377 C CA . SER A 1 569 ? -16.988 -24.552 7.477 1.00 31.77 569 SER A CA 1
ATOM 4378 C C . SER A 1 569 ? -15.877 -25.361 6.789 1.00 31.77 569 SER A C 1
ATOM 4380 O O . SER A 1 569 ? -15.106 -26.056 7.458 1.00 31.77 569 SER A O 1
ATOM 4382 N N . GLN A 1 570 ? -15.723 -25.222 5.468 1.00 31.20 570 GLN A N 1
ATOM 4383 C CA . GLN A 1 570 ? -14.626 -25.838 4.712 1.00 31.20 570 GLN A CA 1
ATOM 4384 C C . GLN A 1 570 ? -13.258 -25.255 5.108 1.00 31.20 570 GLN A C 1
ATOM 4386 O O . GLN A 1 570 ? -12.299 -26.010 5.287 1.00 31.20 570 GLN A O 1
ATOM 4391 N N . TRP A 1 571 ? -13.166 -23.940 5.334 1.00 31.44 571 TRP A N 1
ATOM 4392 C CA . TRP A 1 571 ? -11.941 -23.289 5.813 1.00 31.44 571 TRP A CA 1
ATOM 4393 C C . TRP A 1 571 ? -11.521 -23.775 7.208 1.00 31.44 571 TRP A C 1
ATOM 4395 O O . TRP A 1 571 ? -10.357 -24.148 7.391 1.00 31.44 571 TRP A O 1
ATOM 4405 N N . LYS A 1 572 ? -12.460 -23.883 8.162 1.00 32.44 572 LYS A N 1
ATOM 4406 C CA . LYS A 1 572 ? -12.202 -24.481 9.488 1.00 32.44 572 LYS A CA 1
ATOM 4407 C C . LYS A 1 572 ? -11.662 -25.914 9.361 1.00 32.44 572 LYS A C 1
ATOM 4409 O O . LYS A 1 572 ? -10.630 -26.238 9.949 1.00 32.44 572 LYS A O 1
ATOM 4414 N N . ALA A 1 573 ? -12.271 -26.746 8.512 1.00 32.12 573 ALA A N 1
ATOM 4415 C CA . ALA A 1 573 ? -11.822 -28.123 8.281 1.00 32.12 573 ALA A CA 1
ATOM 4416 C C . ALA A 1 573 ? -10.414 -28.228 7.650 1.00 32.12 573 ALA A C 1
ATOM 4418 O O . ALA A 1 573 ? -9.680 -29.180 7.934 1.00 32.12 573 ALA A O 1
ATOM 4419 N N . ILE A 1 574 ? -10.008 -27.269 6.810 1.00 35.25 574 ILE A N 1
ATOM 4420 C CA . ILE A 1 574 ? -8.661 -27.214 6.213 1.00 35.25 574 ILE A CA 1
ATOM 4421 C C . ILE A 1 574 ? -7.616 -26.761 7.246 1.00 35.25 574 ILE A C 1
ATOM 4423 O O . ILE A 1 574 ? -6.519 -27.330 7.296 1.00 35.25 574 ILE A O 1
ATOM 4427 N N . ALA A 1 575 ? -7.951 -25.784 8.094 1.00 32.78 575 ALA A N 1
ATOM 4428 C CA . ALA A 1 575 ? -7.079 -25.312 9.169 1.00 32.78 575 ALA A CA 1
ATOM 4429 C C . ALA A 1 575 ? -6.757 -26.437 10.171 1.00 32.78 575 ALA A C 1
ATOM 4431 O O . ALA A 1 575 ? -5.581 -26.708 10.434 1.00 32.78 575 ALA A O 1
ATOM 4432 N N . SER A 1 576 ? -7.772 -27.177 10.636 1.00 32.62 576 SER A N 1
ATOM 4433 C CA . SER A 1 576 ? -7.586 -28.314 11.552 1.00 32.62 576 SER A CA 1
ATOM 4434 C C . SER A 1 576 ? -6.703 -29.421 10.959 1.00 32.62 576 SER A C 1
ATOM 4436 O O . SER A 1 576 ? -5.854 -29.969 11.661 1.00 32.62 576 SER A O 1
ATOM 4438 N N . ARG A 1 577 ? -6.821 -29.720 9.654 1.00 34.91 577 ARG A N 1
ATOM 4439 C CA . ARG A 1 577 ? -5.960 -30.719 8.984 1.00 34.91 577 ARG A CA 1
ATOM 4440 C C . ARG A 1 577 ? -4.493 -30.278 8.907 1.00 34.91 577 ARG A C 1
ATOM 4442 O O . ARG A 1 577 ? -3.608 -31.102 9.127 1.00 34.91 577 ARG A O 1
ATOM 4449 N N . LYS A 1 578 ? -4.219 -28.990 8.654 1.00 34.28 578 LYS A N 1
ATOM 4450 C CA . LYS A 1 578 ? -2.847 -28.439 8.681 1.00 34.28 578 LYS A CA 1
ATOM 4451 C C . LYS A 1 578 ? -2.243 -28.447 10.090 1.00 34.28 578 LYS A C 1
ATOM 4453 O O . LYS A 1 578 ? -1.056 -28.747 10.241 1.00 34.28 578 LYS A O 1
ATOM 4458 N N . ALA A 1 579 ? -3.044 -28.147 11.114 1.00 34.09 579 ALA A N 1
ATOM 4459 C CA . ALA A 1 579 ? -2.617 -28.229 12.511 1.00 34.09 579 ALA A CA 1
ATOM 4460 C C . ALA A 1 579 ? -2.255 -29.675 12.899 1.00 34.09 579 ALA A C 1
ATOM 4462 O O . ALA A 1 579 ? -1.152 -29.922 13.388 1.00 34.09 579 ALA A O 1
ATOM 4463 N N . ALA A 1 580 ? -3.115 -30.644 12.566 1.00 32.97 580 ALA A N 1
ATOM 4464 C CA . ALA A 1 580 ? -2.864 -32.065 12.811 1.00 32.97 580 ALA A CA 1
ATOM 4465 C C . ALA A 1 580 ? -1.590 -32.578 12.109 1.00 32.97 580 ALA A C 1
ATOM 4467 O O . ALA A 1 580 ? -0.796 -33.289 12.726 1.00 32.97 580 ALA A O 1
ATOM 4468 N N . SER A 1 581 ? -1.319 -32.168 10.859 1.00 33.28 581 SER A N 1
ATOM 4469 C CA . SER A 1 581 ? -0.083 -32.574 10.166 1.00 33.28 581 SER A CA 1
ATOM 4470 C C . SER A 1 581 ? 1.189 -32.004 10.809 1.00 33.28 581 SER A C 1
ATOM 4472 O O . SER A 1 581 ? 2.215 -32.678 10.823 1.00 33.28 581 SER A O 1
ATOM 4474 N N . ARG A 1 582 ? 1.127 -30.784 11.371 1.00 34.41 582 ARG A N 1
ATOM 4475 C CA . ARG A 1 582 ? 2.245 -30.164 12.112 1.00 34.41 582 ARG A CA 1
ATOM 4476 C C . ARG A 1 582 ? 2.469 -30.789 13.493 1.00 34.41 582 ARG A C 1
ATOM 4478 O O . ARG A 1 582 ? 3.597 -30.769 13.980 1.00 34.41 582 ARG A O 1
ATOM 4485 N N . ALA A 1 583 ? 1.428 -31.342 14.116 1.00 33.31 583 ALA A N 1
ATOM 4486 C CA . ALA A 1 583 ? 1.560 -32.115 15.350 1.00 33.31 583 ALA A CA 1
ATOM 4487 C C . ALA A 1 583 ? 2.222 -33.479 15.079 1.00 33.31 583 ALA A C 1
ATOM 4489 O O . ALA A 1 583 ? 3.213 -33.821 15.721 1.00 33.31 583 ALA A O 1
ATOM 4490 N N . ALA A 1 584 ? 1.754 -34.206 14.057 1.00 34.72 584 ALA A N 1
ATOM 4491 C CA . ALA A 1 584 ? 2.278 -35.526 13.695 1.00 34.72 584 ALA A CA 1
ATOM 4492 C C . ALA A 1 584 ? 3.760 -35.515 13.261 1.00 34.72 584 ALA A C 1
ATOM 4494 O O . ALA A 1 584 ? 4.474 -36.494 13.474 1.00 34.72 584 ALA A O 1
ATOM 4495 N N . SER A 1 585 ? 4.262 -34.409 12.692 1.00 36.81 585 SER A N 1
ATOM 4496 C CA . SER A 1 585 ? 5.687 -34.276 12.352 1.00 36.81 585 SER A CA 1
ATOM 4497 C C . SER A 1 585 ? 6.603 -34.045 13.561 1.00 36.81 585 SER A C 1
ATOM 4499 O O . SER A 1 585 ? 7.817 -34.151 13.414 1.00 36.81 585 SER A O 1
ATOM 4501 N N . LYS A 1 586 ? 6.056 -33.715 14.741 1.00 34.38 586 LYS A N 1
ATOM 4502 C CA . LYS A 1 586 ? 6.823 -33.489 15.981 1.00 34.38 586 LYS A CA 1
ATOM 4503 C C . LYS A 1 586 ? 6.889 -34.717 16.901 1.00 34.38 586 LYS A C 1
ATOM 4505 O O . LYS A 1 586 ? 7.614 -34.679 17.888 1.00 34.38 586 LYS A O 1
ATOM 4510 N N . SER A 1 587 ? 6.171 -35.800 16.592 1.00 30.45 587 SER A N 1
ATOM 4511 C CA . SER A 1 587 ? 6.010 -36.970 17.470 1.00 30.45 587 SER A CA 1
ATOM 4512 C C . SER A 1 587 ? 6.634 -38.260 16.910 1.00 30.45 587 SER A C 1
ATOM 4514 O O . SER A 1 587 ? 6.005 -39.319 16.932 1.00 30.45 587 SER A O 1
ATOM 4516 N N . ARG A 1 588 ? 7.869 -38.195 16.392 1.00 28.83 588 ARG A N 1
ATOM 4517 C CA . ARG A 1 588 ? 8.694 -39.390 16.122 1.00 28.83 588 ARG A CA 1
ATOM 4518 C C . ARG A 1 588 ? 9.795 -39.507 17.185 1.00 28.83 588 ARG A C 1
ATOM 4520 O O . ARG A 1 588 ? 10.580 -38.568 17.300 1.00 28.83 588 ARG A O 1
ATOM 4527 N N . PRO A 1 589 ? 9.871 -40.613 17.949 1.00 30.38 589 PRO A N 1
ATOM 4528 C CA . PRO A 1 589 ? 10.902 -40.786 18.966 1.00 30.38 589 PRO A CA 1
ATOM 4529 C C . PRO A 1 589 ? 12.271 -41.066 18.334 1.00 30.38 589 PRO A C 1
ATOM 4531 O O . PRO A 1 589 ? 12.379 -41.760 17.321 1.00 30.38 589 PRO A O 1
ATOM 4534 N N . SER A 1 590 ? 13.317 -40.528 18.955 1.00 31.17 590 SER A N 1
ATOM 4535 C CA . SER A 1 590 ? 14.716 -40.803 18.635 1.00 31.17 590 SER A CA 1
ATOM 4536 C C . SER A 1 590 ? 15.142 -42.181 19.150 1.00 31.17 590 SER A C 1
ATOM 4538 O O . SER A 1 590 ? 14.761 -42.592 20.245 1.00 31.17 590 SER A O 1
ATOM 4540 N N . GLY A 1 591 ? 15.978 -42.886 18.387 1.00 25.70 591 GLY A N 1
ATOM 4541 C CA . GLY A 1 591 ? 16.569 -44.152 18.812 1.00 25.70 591 GLY A CA 1
ATOM 4542 C C . GLY A 1 591 ? 17.913 -44.413 18.137 1.00 25.70 591 GLY A C 1
ATOM 4543 O O . GLY A 1 591 ? 18.050 -44.183 16.939 1.00 25.70 591 GLY A O 1
ATOM 4544 N N . GLY A 1 592 ? 18.874 -44.924 18.913 1.00 26.33 592 GLY A N 1
ATOM 4545 C CA . GLY A 1 592 ? 20.151 -45.459 18.424 1.00 26.33 592 GLY A CA 1
ATOM 4546 C C . GLY A 1 592 ? 21.294 -44.444 18.339 1.00 26.33 592 GLY A C 1
ATOM 4547 O O . GLY A 1 592 ? 21.394 -43.687 17.380 1.00 26.33 592 GLY A O 1
ATOM 4548 N N . ALA A 1 593 ? 22.199 -44.475 19.321 1.00 29.41 593 ALA A N 1
ATOM 4549 C CA . ALA A 1 593 ? 23.478 -43.771 19.259 1.00 29.41 593 ALA A CA 1
ATOM 4550 C C . ALA A 1 593 ? 24.579 -44.675 18.677 1.00 29.41 593 ALA A C 1
ATOM 4552 O O . ALA A 1 593 ? 24.656 -45.855 19.014 1.00 29.41 593 ALA A O 1
ATOM 4553 N N . SER A 1 594 ? 25.481 -44.099 17.881 1.00 26.98 594 SER A N 1
ATOM 4554 C CA . SER A 1 594 ? 26.772 -44.699 17.519 1.00 26.98 594 SER A CA 1
ATOM 4555 C C . SER A 1 594 ? 27.832 -43.602 17.399 1.00 26.98 594 SER A C 1
ATOM 4557 O O . SER A 1 594 ? 27.605 -42.586 16.742 1.00 26.98 594 SER A O 1
ATOM 4559 N N . THR A 1 595 ? 28.969 -43.788 18.065 1.00 28.91 595 THR A N 1
ATOM 4560 C CA . THR A 1 595 ? 30.060 -42.811 18.206 1.00 28.91 595 THR A CA 1
ATOM 4561 C C . THR A 1 595 ? 30.894 -42.629 16.926 1.00 28.91 595 THR A C 1
ATOM 4563 O O . THR A 1 595 ? 31.124 -43.603 16.211 1.00 28.91 595 THR A O 1
ATOM 4566 N N . PRO A 1 596 ? 31.416 -41.416 16.644 1.00 31.19 596 PRO A N 1
ATOM 4567 C CA . PRO A 1 596 ? 32.381 -41.189 15.568 1.00 31.19 596 PRO A CA 1
ATOM 4568 C C . PRO A 1 596 ? 33.841 -41.364 16.032 1.00 31.19 596 PRO A C 1
ATOM 4570 O O . PRO A 1 596 ? 34.213 -40.986 17.143 1.00 31.19 596 PRO A O 1
ATOM 4573 N N . SER A 1 597 ? 34.681 -41.911 15.151 1.00 27.78 597 SER A N 1
ATOM 4574 C CA . SER A 1 597 ? 36.133 -42.087 15.343 1.00 27.78 597 SER A CA 1
ATOM 4575 C C . SER A 1 597 ? 36.944 -40.814 15.003 1.00 27.78 597 SER A C 1
ATOM 4577 O O . SER A 1 597 ? 36.443 -39.959 14.271 1.00 27.78 597 SER A O 1
ATOM 4579 N N . PRO A 1 598 ? 38.191 -40.658 15.504 1.00 30.94 598 PRO A N 1
ATOM 4580 C CA . PRO A 1 598 ? 38.994 -39.442 15.313 1.00 30.94 598 PRO A CA 1
ATOM 4581 C C . PRO A 1 598 ? 39.683 -39.358 13.930 1.00 30.94 598 PRO A C 1
ATOM 4583 O O . PRO A 1 598 ? 39.872 -40.384 13.273 1.00 30.94 598 PRO A O 1
ATOM 4586 N N . PRO A 1 599 ? 40.102 -38.154 13.485 1.00 32.50 599 PRO A N 1
ATOM 4587 C CA . PRO A 1 599 ? 40.730 -37.946 12.177 1.00 32.50 599 PRO A CA 1
ATOM 4588 C C . PRO A 1 599 ? 42.236 -38.302 12.156 1.00 32.50 599 PRO A C 1
ATOM 4590 O O . PRO A 1 599 ? 42.919 -38.136 13.170 1.00 32.50 599 PRO A O 1
ATOM 4593 N N . PRO A 1 600 ? 42.791 -38.729 11.002 1.00 30.39 600 PRO A N 1
ATOM 4594 C CA . PRO A 1 600 ? 44.218 -39.018 10.846 1.00 30.39 600 PRO A CA 1
ATOM 4595 C C . PRO A 1 600 ? 45.076 -37.757 10.618 1.00 30.39 600 PRO A C 1
ATOM 4597 O O . PRO A 1 600 ? 44.591 -36.701 10.208 1.00 30.39 600 PRO A O 1
ATOM 4600 N N . ALA A 1 601 ? 46.380 -37.879 10.884 1.00 27.39 601 ALA A N 1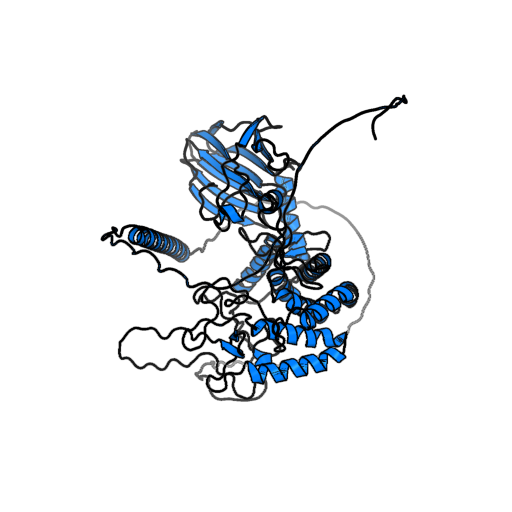
ATOM 4601 C CA . ALA A 1 601 ? 47.337 -36.770 10.903 1.00 27.39 601 ALA A CA 1
ATOM 4602 C C . ALA A 1 601 ? 48.022 -36.466 9.547 1.00 27.39 601 ALA A C 1
ATOM 4604 O O . ALA A 1 601 ? 48.007 -37.260 8.609 1.00 27.39 601 ALA A O 1
ATOM 4605 N N . ARG A 1 602 ? 48.657 -35.285 9.484 1.00 30.27 602 ARG A N 1
ATOM 4606 C CA . ARG A 1 602 ? 49.428 -34.729 8.349 1.00 30.27 602 ARG A CA 1
ATOM 4607 C C . ARG A 1 602 ? 50.696 -35.531 7.994 1.00 30.27 602 ARG A C 1
ATOM 4609 O O . ARG A 1 602 ? 51.289 -36.138 8.882 1.00 30.27 602 ARG A O 1
ATOM 4616 N N . PRO A 1 603 ? 51.284 -35.253 6.816 1.00 29.59 603 PRO A N 1
ATOM 4617 C CA . PRO A 1 603 ? 52.728 -35.072 6.667 1.00 29.59 603 PRO A CA 1
ATOM 4618 C C . PRO A 1 603 ? 53.127 -33.587 6.492 1.00 29.59 603 PRO A C 1
ATOM 4620 O O . PRO A 1 603 ? 52.345 -32.751 6.040 1.00 29.59 603 PRO A O 1
ATOM 4623 N N . GLN A 1 604 ? 54.360 -33.247 6.875 1.00 28.66 604 GLN A N 1
ATOM 4624 C CA . GLN A 1 604 ? 54.973 -31.913 6.744 1.00 28.66 604 GLN A CA 1
ATOM 4625 C C . GLN A 1 604 ? 56.065 -31.922 5.661 1.00 28.66 604 GLN A C 1
ATOM 4627 O O . GLN A 1 604 ? 56.707 -32.956 5.506 1.00 28.66 604 GLN A O 1
ATOM 4632 N N . HIS A 1 605 ? 56.433 -30.756 5.099 1.00 28.94 605 HIS A N 1
ATOM 4633 C CA . HIS A 1 605 ? 57.830 -30.279 5.197 1.00 28.94 605 HIS A CA 1
ATOM 4634 C C . HIS A 1 605 ? 58.102 -28.844 4.678 1.00 28.94 605 HIS A C 1
ATOM 4636 O O . HIS A 1 605 ? 57.675 -28.498 3.589 1.00 28.94 605 HIS A O 1
ATOM 4642 N N . ARG A 1 606 ? 58.947 -28.118 5.447 1.00 26.16 606 ARG A N 1
ATOM 4643 C CA . ARG A 1 606 ? 59.962 -27.085 5.076 1.00 26.16 606 ARG A CA 1
ATOM 4644 C C . ARG A 1 606 ? 59.501 -25.807 4.322 1.00 26.16 606 ARG A C 1
ATOM 4646 O O . ARG A 1 606 ? 58.827 -25.894 3.315 1.00 26.16 606 ARG A O 1
ATOM 4653 N N . GLY A 1 607 ? 59.930 -24.589 4.688 1.00 25.86 607 GLY A N 1
ATOM 4654 C CA . GLY A 1 607 ? 60.733 -24.134 5.841 1.00 25.86 607 GLY A CA 1
ATOM 4655 C C . GLY A 1 607 ? 61.455 -22.784 5.603 1.00 25.86 607 GLY A C 1
ATOM 4656 O O . GLY A 1 607 ? 61.678 -22.426 4.454 1.00 25.86 607 GLY A O 1
ATOM 4657 N N . ARG A 1 608 ? 61.914 -22.134 6.698 1.00 25.44 608 ARG A N 1
ATOM 4658 C CA . ARG A 1 608 ? 62.655 -20.835 6.813 1.00 25.44 608 ARG A CA 1
ATOM 4659 C C . ARG A 1 608 ? 61.809 -19.541 6.719 1.00 25.44 608 ARG A C 1
ATOM 4661 O O . ARG A 1 608 ? 60.887 -19.491 5.924 1.00 25.44 608 ARG A O 1
ATOM 4668 N N . ALA A 1 609 ? 62.103 -18.455 7.455 1.00 26.91 609 ALA A N 1
ATOM 4669 C CA . ALA A 1 609 ? 62.893 -18.279 8.694 1.00 26.91 609 ALA A CA 1
ATOM 4670 C C . ALA A 1 609 ? 62.556 -16.931 9.404 1.00 26.91 609 ALA A C 1
ATOM 4672 O O . ALA A 1 609 ? 61.922 -16.064 8.821 1.00 26.91 609 ALA A O 1
ATOM 4673 N N . GLN A 1 610 ? 63.000 -16.828 10.665 1.00 28.83 610 GLN A N 1
ATOM 4674 C CA . GLN A 1 610 ? 62.961 -15.757 11.698 1.00 28.83 610 GLN A CA 1
ATOM 4675 C C . GLN A 1 610 ? 63.209 -14.293 11.202 1.00 28.83 610 GLN A C 1
ATOM 4677 O O . GLN A 1 610 ? 63.694 -14.111 10.095 1.00 28.83 610 GLN A O 1
ATOM 4682 N N . VAL A 1 611 ? 62.933 -13.192 11.939 1.00 28.05 611 VAL A N 1
ATOM 4683 C CA . VAL A 1 611 ? 63.402 -12.827 13.307 1.00 28.05 611 VAL A CA 1
ATOM 4684 C C . VAL A 1 611 ? 62.483 -11.812 14.044 1.00 28.05 611 VAL A C 1
ATOM 4686 O O . VAL A 1 611 ? 62.247 -10.707 13.578 1.00 28.05 611 VAL A O 1
ATOM 4689 N N . SER A 1 612 ? 62.005 -12.230 15.223 1.00 28.11 612 SER A N 1
ATOM 4690 C CA . SER A 1 612 ? 62.052 -11.620 16.579 1.00 28.11 612 SER A CA 1
ATOM 4691 C C . SER A 1 612 ? 61.974 -10.094 16.874 1.00 28.11 612 SER A C 1
ATOM 4693 O O . SER A 1 612 ? 62.927 -9.374 16.618 1.00 28.11 612 SER A O 1
ATOM 4695 N N . ALA A 1 613 ? 60.963 -9.733 17.699 1.00 29.09 613 ALA A N 1
ATOM 4696 C CA . ALA A 1 613 ? 61.035 -9.045 19.024 1.00 29.09 613 ALA A CA 1
ATOM 4697 C C . ALA A 1 613 ? 61.550 -7.564 19.128 1.00 29.09 613 ALA A C 1
ATOM 4699 O O . ALA A 1 613 ? 62.311 -7.113 18.294 1.00 29.09 613 ALA A O 1
ATOM 4700 N N . HIS A 1 614 ? 61.220 -6.721 20.133 1.00 28.31 614 HIS A N 1
ATOM 4701 C CA . HIS A 1 614 ? 60.572 -6.921 21.447 1.00 28.31 614 HIS A CA 1
ATOM 4702 C C . HIS A 1 614 ? 60.063 -5.591 22.102 1.00 28.31 614 HIS A C 1
ATOM 4704 O O . HIS A 1 614 ? 60.632 -4.534 21.869 1.00 28.31 614 HIS A O 1
ATOM 4710 N N . ARG A 1 615 ? 59.123 -5.714 23.063 1.00 27.78 615 ARG A N 1
ATOM 4711 C CA . ARG A 1 615 ? 58.850 -4.856 24.260 1.00 27.78 615 ARG A CA 1
ATOM 4712 C C . ARG A 1 615 ? 58.190 -3.455 24.192 1.00 27.78 615 ARG A C 1
ATOM 4714 O O . ARG A 1 615 ? 58.579 -2.539 23.488 1.00 27.78 615 ARG A O 1
ATOM 4721 N N . ALA A 1 616 ? 57.234 -3.306 25.116 1.00 29.31 616 ALA A N 1
ATOM 4722 C CA . ALA A 1 616 ? 56.421 -2.134 25.451 1.00 29.31 616 ALA A CA 1
ATOM 4723 C C . ALA A 1 616 ? 57.059 -1.146 26.456 1.00 29.31 616 ALA A C 1
ATOM 4725 O O . ALA A 1 616 ? 57.886 -1.565 27.268 1.00 29.31 616 ALA A O 1
ATOM 4726 N N . ARG A 1 617 ? 56.514 0.088 26.538 1.00 27.16 617 ARG A N 1
ATOM 4727 C CA . ARG A 1 617 ? 55.944 0.699 27.775 1.00 27.16 617 ARG A CA 1
ATOM 4728 C C . ARG A 1 617 ? 55.261 2.072 27.534 1.00 27.16 617 ARG A C 1
ATOM 4730 O O . ARG A 1 617 ? 55.670 2.842 26.679 1.00 27.16 617 ARG A O 1
ATOM 4737 N N . ARG A 1 618 ? 54.220 2.355 28.332 1.00 28.98 618 ARG A N 1
ATOM 4738 C CA . ARG A 1 618 ? 53.513 3.649 28.567 1.00 28.98 618 ARG A CA 1
ATOM 4739 C C . ARG A 1 618 ? 54.042 4.280 29.893 1.00 28.98 618 ARG A C 1
ATOM 4741 O O . ARG A 1 618 ? 54.764 3.568 30.592 1.00 28.98 618 ARG A O 1
ATOM 4748 N N . PRO A 1 619 ? 53.543 5.434 30.409 1.00 58.59 619 PRO A N 1
ATOM 4749 C CA . PRO A 1 619 ? 53.160 6.731 29.799 1.00 58.59 619 PRO A CA 1
ATOM 4750 C C . PRO A 1 619 ? 53.629 7.966 30.643 1.00 58.59 619 PRO A C 1
ATOM 4752 O O . PRO A 1 619 ? 54.143 7.782 31.743 1.00 58.59 619 PRO A O 1
ATOM 4755 N N . ARG A 1 620 ? 53.367 9.213 30.189 1.00 26.73 620 ARG A N 1
ATOM 4756 C CA . ARG A 1 620 ? 53.108 10.487 30.951 1.00 26.73 620 ARG A CA 1
ATOM 4757 C C . ARG A 1 620 ? 53.198 11.698 29.981 1.00 26.73 620 ARG A C 1
ATOM 4759 O O . ARG A 1 620 ? 53.730 11.515 28.896 1.00 26.73 620 ARG A O 1
ATOM 4766 N N . ALA A 1 621 ? 52.856 12.952 30.314 1.00 28.95 621 ALA A N 1
ATOM 4767 C CA . ALA A 1 621 ? 51.638 13.565 30.891 1.00 28.95 621 ALA A CA 1
ATOM 4768 C C . ALA A 1 621 ? 51.866 15.096 31.063 1.00 28.95 621 ALA A C 1
ATOM 4770 O O . ALA A 1 621 ? 52.958 15.479 31.469 1.00 28.95 621 ALA A O 1
ATOM 4771 N N . ALA A 1 622 ? 50.813 15.920 30.901 1.00 30.28 622 ALA A N 1
ATOM 4772 C CA . ALA A 1 622 ? 50.753 17.373 31.207 1.00 30.28 622 ALA A CA 1
ATOM 4773 C C . ALA A 1 622 ? 51.569 18.319 30.266 1.00 30.28 622 ALA A C 1
ATOM 4775 O O . ALA A 1 622 ? 52.470 17.858 29.580 1.00 30.28 622 ALA A O 1
ATOM 4776 N N . SER A 1 623 ? 51.286 19.631 30.134 1.00 29.78 623 SER A N 1
ATOM 4777 C CA . SER A 1 623 ? 50.367 20.524 30.883 1.00 29.78 623 SER A CA 1
ATOM 4778 C C . SER A 1 623 ? 50.008 21.839 30.143 1.00 29.78 623 SER A C 1
ATOM 4780 O O . SER A 1 623 ? 50.934 22.463 29.644 1.00 29.78 623 SER A O 1
ATOM 4782 N N . ARG A 1 624 ? 48.746 22.317 30.297 1.00 31.72 624 ARG A N 1
ATOM 4783 C CA . ARG A 1 624 ? 48.271 23.742 30.416 1.00 31.72 624 ARG A CA 1
ATOM 4784 C C . ARG A 1 624 ? 48.583 24.710 29.231 1.00 31.72 624 ARG A C 1
ATOM 4786 O O . ARG A 1 624 ? 49.472 24.442 28.449 1.00 31.72 624 ARG A O 1
ATOM 4793 N N . SER A 1 625 ? 47.908 25.840 28.963 1.00 27.45 625 SER A N 1
ATOM 4794 C CA . SER A 1 625 ? 46.868 26.689 29.615 1.00 27.45 625 SER A CA 1
ATOM 4795 C C . SER A 1 625 ? 46.229 27.596 28.517 1.00 27.45 625 SER A C 1
ATOM 4797 O O . SER A 1 625 ? 46.823 27.685 27.450 1.00 27.45 625 SER A O 1
ATOM 4799 N N . ALA A 1 626 ? 45.116 28.344 28.642 1.00 28.62 626 ALA A N 1
ATOM 4800 C CA . ALA A 1 626 ? 44.059 28.536 29.658 1.00 28.62 626 ALA A CA 1
ATOM 4801 C C . ALA A 1 626 ? 42.783 29.151 28.980 1.00 28.62 626 ALA A C 1
ATOM 4803 O O . ALA A 1 626 ? 42.623 29.031 27.770 1.00 28.62 626 ALA A O 1
ATOM 4804 N N . ALA A 1 627 ? 41.885 29.798 29.744 1.00 28.70 627 ALA A N 1
ATOM 4805 C CA . ALA A 1 627 ? 40.705 30.582 29.296 1.00 28.70 627 ALA A CA 1
ATOM 4806 C C . ALA A 1 627 ? 40.875 32.088 29.714 1.00 28.70 627 ALA A C 1
ATOM 4808 O O . ALA A 1 627 ? 41.954 32.357 30.252 1.00 28.70 627 ALA A O 1
ATOM 4809 N N . PRO A 1 628 ? 39.932 33.072 29.543 1.00 43.56 628 PRO A N 1
ATOM 4810 C CA . PRO A 1 628 ? 38.502 32.969 29.923 1.00 43.56 628 PRO A CA 1
ATOM 4811 C C . PRO A 1 628 ? 37.422 33.816 29.168 1.00 43.56 628 PRO A C 1
ATOM 4813 O O . PRO A 1 628 ? 37.704 34.784 28.476 1.00 43.56 628 PRO A O 1
ATOM 4816 N N . ALA A 1 629 ? 36.157 33.486 29.486 1.00 29.62 629 ALA A N 1
ATOM 4817 C CA . ALA A 1 629 ? 34.975 34.358 29.680 1.00 29.62 629 ALA A CA 1
ATOM 4818 C C . ALA A 1 629 ? 34.304 35.162 28.529 1.00 29.62 629 ALA A C 1
ATOM 4820 O O . ALA A 1 629 ? 34.865 36.080 27.947 1.00 29.62 629 ALA A O 1
ATOM 4821 N N . GLY A 1 630 ? 32.987 34.934 28.385 1.00 25.78 630 GLY A N 1
ATOM 4822 C CA . GLY A 1 630 ? 31.992 35.799 27.726 1.00 25.78 630 GLY A CA 1
ATOM 4823 C C . GLY A 1 630 ? 30.575 35.238 27.958 1.00 25.78 630 GLY A C 1
ATOM 4824 O O . GLY A 1 630 ? 30.390 34.029 27.860 1.00 25.78 630 GLY A O 1
ATOM 4825 N N . ARG A 1 631 ? 29.592 36.061 28.358 1.00 30.22 631 ARG A N 1
ATOM 4826 C CA . ARG A 1 631 ? 28.259 35.622 28.851 1.00 30.22 631 ARG A CA 1
ATOM 4827 C C . ARG A 1 631 ? 27.091 35.958 27.900 1.00 30.22 631 ARG A C 1
ATOM 4829 O O . ARG A 1 631 ? 27.151 36.959 27.201 1.00 30.22 631 ARG A O 1
ATOM 4836 N N . ASN A 1 632 ? 25.982 35.239 28.139 1.00 29.45 632 ASN A N 1
ATOM 4837 C CA . ASN A 1 632 ? 24.563 35.666 28.133 1.00 29.45 632 ASN A CA 1
ATOM 4838 C C . ASN A 1 632 ? 23.658 35.518 26.887 1.00 29.45 632 ASN A C 1
ATOM 4840 O O . ASN A 1 632 ? 23.967 36.009 25.812 1.00 29.45 632 ASN A O 1
ATOM 4844 N N . SER A 1 633 ? 22.439 35.016 27.188 1.00 29.33 633 SER A N 1
ATOM 4845 C CA . SER A 1 633 ? 21.119 35.196 26.522 1.00 29.33 633 SER A CA 1
ATOM 4846 C C . SER A 1 633 ? 20.945 34.770 25.049 1.00 29.33 633 SER A C 1
ATOM 4848 O O . SER A 1 633 ? 21.837 34.951 24.241 1.00 29.33 633 SER A O 1
ATOM 4850 N N . GLY A 1 634 ? 19.792 34.251 24.600 1.00 27.47 634 GLY A N 1
ATOM 4851 C CA . GLY A 1 634 ? 18.571 33.851 25.319 1.00 27.47 634 GLY A CA 1
ATOM 4852 C C . GLY A 1 634 ? 17.284 34.014 24.482 1.00 27.47 634 GLY A C 1
ATOM 4853 O O . GLY A 1 634 ? 17.029 35.113 24.020 1.00 27.47 634 GLY A O 1
ATOM 4854 N N . ARG A 1 635 ? 16.463 32.948 24.408 1.00 31.36 635 ARG A N 1
ATOM 4855 C CA . ARG A 1 635 ? 15.037 32.864 23.976 1.00 31.36 635 ARG A CA 1
ATOM 4856 C C . ARG A 1 635 ? 14.594 33.315 22.559 1.00 31.36 635 ARG A C 1
ATOM 4858 O O . ARG A 1 635 ? 14.810 34.442 22.156 1.00 31.36 635 ARG A O 1
ATOM 4865 N N . GLN A 1 636 ? 13.800 32.419 21.948 1.00 32.62 636 GLN A N 1
ATOM 4866 C CA . GLN A 1 636 ? 12.529 32.627 21.213 1.00 32.62 636 GLN A CA 1
ATOM 4867 C C . GLN A 1 636 ? 12.406 33.789 20.206 1.00 32.62 636 GLN A C 1
ATOM 4869 O O . GLN A 1 636 ? 12.315 34.945 20.611 1.00 32.62 636 GLN A O 1
ATOM 4874 N N . VAL A 1 637 ? 12.133 33.443 18.941 1.00 38.78 637 VAL A N 1
ATOM 4875 C CA . VAL A 1 637 ? 10.744 33.322 18.432 1.00 38.78 637 VAL A CA 1
ATOM 4876 C C . VAL A 1 637 ? 10.616 31.968 17.740 1.00 38.78 637 VAL A C 1
ATOM 4878 O O . VAL A 1 637 ? 11.613 31.579 17.095 1.00 38.78 637 VAL A O 1
#